Protein AF-0000000070130296 (afdb_homodimer)

pLDDT: mean 96.41, std 6.2, range [50.12, 99.0]

Sequence (396 aa):
MSTSGPITSFPAQGLRNPSRFVTGHNAAGESVFVRSDHGEHHAVMLDGAGAQNILYSCASNPVQVNEDADLAYAAAHPPPLHVPRGAVVRMIDFAPGSESNMHRAVCLGIGTVCEGEVELSLGGSGESRVMRPGDVSINRGAMHRWRNVSPDKPARMLYVLLDVEPIVVNGKTLEFEMGRLMQEYSEYKEGEGDNKKVMSTSGPITSFPAQGLRNPSRFVTGHNAAGESVFVRSDHGEHHAVMLDGAGAQNILYSCASNPVQVNEDADLAYAAAHPPPLHVPRGAVVRMIDFAPGSESNMHRAVCLGIGTVCEGEVELSLGGSGESRVMRPGDVSINRGAMHRWRNVSPDKPARMLYVLLDVEPIVVNGKTLEFEMGRLMQEYSEYKEGEGDNKKV

Radius of gyration: 19.83 Å; Cα contacts (8 Å, |Δi|>4): 1180; chains: 2; bounding box: 41×56×54 Å

Organism: Pyricularia oryzae (strain 70-15 / ATCC MYA-4617 / FGSC 8958) (NCBI:txid242507)

Foldseek 3Di:
DDLAADADWPPRPPDDQDWAWDWDADPVRDIDGPDIGRADDWDAPSHHQKIKGWRFKAQAVVGDCPVHPRVVVCVVDQAFPAHARMKTKMKMKGHAFGKFPFWWFQWWKKKAWPFAKKKKAFPPVRDIDIHDGPDIDTDRRTGIMMTGPGNHHMTMMIIMIGGDDFDADPRDTDATGRPPRNVVGDDDDQCDGNNNDD/DDLAADADWPPRPPDDQDWAWDWDADPVRDIDGPDTGRADDWDAPSHHQKIKGWRFKAQAVVGDCPVHVRVVVCVVDQAFPAHARMKTKMKMKGHAFGKFPFWWFQWWKKKAWPFAKKKKAFPPVRDIDIHDGPDIDTDRRTGIMITGPGNHHMTMMIIMIGGDDFDADPRDTDATGRPPRNVVGDDDDQCDGNNNDD

InterPro domains:
  IPR011051 RmlC-like cupin domain superfamily [SSF51182] (58-168)
  IPR013096 Cupin 2, conserved barrel [PF07883] (92-160)
  IPR014710 RmlC-like jelly roll fold [G3DSA:2.60.120.10] (48-181)
  IPR047142 Oryzines biosynthesis cluster protein J/Cupin-domain-containing oxidoreductase virC-like [PTHR36156] (13-178)

Structure (mmCIF, N/CA/C/O backbone):
data_AF-0000000070130296-model_v1
#
loop_
_entity.id
_entity.type
_entity.pdbx_description
1 polymer 'Cupin domain-containing protein'
#
loop_
_atom_site.group_PDB
_atom_site.id
_atom_site.type_symbol
_atom_site.label_atom_id
_atom_site.label_alt_id
_atom_site.label_comp_id
_atom_site.label_asym_id
_atom_site.label_entity_id
_atom_site.label_seq_id
_atom_site.pdbx_PDB_ins_code
_atom_site.Cartn_x
_atom_site.Cartn_y
_atom_site.Cartn_z
_atom_site.occupancy
_atom_site.B_iso_or_equiv
_atom_site.auth_seq_id
_atom_site.auth_comp_id
_atom_site.auth_asym_id
_atom_site.auth_atom_id
_atom_site.pdbx_PDB_model_num
ATOM 1 N N . MET A 1 1 ? 2.162 -17.406 -23.25 1 50.66 1 MET A N 1
ATOM 2 C CA . MET A 1 1 ? 2.574 -16.281 -22.422 1 50.66 1 MET A CA 1
ATOM 3 C C . MET A 1 1 ? 4.039 -16.406 -22.016 1 50.66 1 MET A C 1
ATOM 5 O O . MET A 1 1 ? 4.543 -17.516 -21.844 1 50.66 1 MET A O 1
ATOM 9 N N . SER A 1 2 ? 4.797 -15.445 -22.422 1 57.12 2 SER A N 1
ATOM 10 C CA . SER A 1 2 ? 6.25 -15.57 -22.391 1 57.12 2 SER A CA 1
ATOM 11 C C . SER A 1 2 ? 6.77 -15.633 -20.953 1 57.12 2 SER A C 1
ATOM 13 O O . SER A 1 2 ? 6.301 -14.883 -20.094 1 57.12 2 SER A O 1
ATOM 15 N N . THR A 1 3 ? 7.441 -16.703 -20.734 1 67.88 3 THR A N 1
ATOM 16 C CA . THR A 1 3 ? 8.141 -16.875 -19.469 1 67.88 3 THR A CA 1
ATOM 17 C C . THR A 1 3 ? 9.453 -16.094 -19.453 1 67.88 3 THR A C 1
ATOM 19 O O . THR A 1 3 ? 10.258 -16.234 -18.531 1 67.88 3 THR A O 1
ATOM 22 N N . SER A 1 4 ? 9.641 -15.492 -20.5 1 82.56 4 SER A N 1
ATOM 23 C CA . SER A 1 4 ? 10.75 -14.555 -20.641 1 82.56 4 SER A CA 1
ATOM 24 C C . SER A 1 4 ? 10.305 -13.281 -21.359 1 82.56 4 SER A C 1
ATOM 26 O O . SER A 1 4 ? 9.172 -13.195 -21.844 1 82.56 4 SER A O 1
ATOM 28 N N . GLY A 1 5 ? 11.102 -12.234 -21.219 1 91.19 5 GLY A N 1
ATOM 29 C CA . GLY A 1 5 ? 10.711 -10.977 -21.844 1 91.19 5 GLY A CA 1
ATOM 30 C C . GLY A 1 5 ? 11.875 -10.031 -22.062 1 91.19 5 GLY A C 1
ATOM 31 O O . GLY A 1 5 ? 13.023 -10.391 -21.812 1 91.19 5 GLY A O 1
ATOM 32 N N . PRO A 1 6 ? 11.57 -8.906 -22.516 1 95.75 6 PRO A N 1
ATOM 33 C CA . PRO A 1 6 ? 12.602 -7.977 -23 1 95.75 6 PRO A CA 1
ATOM 34 C C . PRO A 1 6 ? 13.203 -7.129 -21.875 1 95.75 6 PRO A C 1
ATOM 36 O O . PRO A 1 6 ? 14.133 -6.359 -22.109 1 95.75 6 PRO A O 1
ATOM 39 N N . ILE A 1 7 ? 12.758 -7.242 -20.672 1 97.88 7 ILE A N 1
ATOM 40 C CA . ILE A 1 7 ? 13.211 -6.34 -19.625 1 97.88 7 ILE A CA 1
ATOM 41 C C . ILE A 1 7 ? 14.633 -6.699 -19.203 1 97.88 7 ILE A C 1
ATOM 43 O O . ILE A 1 7 ? 14.93 -7.855 -18.906 1 97.88 7 ILE A O 1
ATOM 47 N N . THR A 1 8 ? 15.508 -5.707 -19.156 1 98 8 THR A N 1
ATOM 48 C CA . THR A 1 8 ? 16.906 -5.973 -18.828 1 98 8 THR A CA 1
ATOM 49 C C . THR A 1 8 ? 17.312 -5.223 -17.562 1 98 8 THR A C 1
ATOM 51 O O . THR A 1 8 ? 18.422 -5.41 -17.062 1 98 8 THR A O 1
ATOM 54 N N . SER A 1 9 ? 16.438 -4.371 -17.125 1 97.94 9 SER A N 1
ATOM 55 C CA . SER A 1 9 ? 16.672 -3.625 -15.891 1 97.94 9 SER A CA 1
ATOM 56 C C . SER A 1 9 ? 15.367 -3.059 -15.336 1 97.94 9 SER A C 1
ATOM 58 O O . SER A 1 9 ? 14.336 -3.098 -16 1 97.94 9 SER A O 1
ATOM 60 N N . PHE A 1 10 ? 15.383 -2.613 -14.133 1 98.38 10 PHE A N 1
ATOM 61 C CA . PHE A 1 10 ? 14.32 -1.769 -13.602 1 98.38 10 PHE A CA 1
ATOM 62 C C . PHE A 1 10 ? 14.664 -0.294 -13.789 1 98.38 10 PHE A C 1
ATOM 64 O O . PHE A 1 10 ? 15.773 0.135 -13.477 1 98.38 10 PHE A O 1
ATOM 71 N N . PRO A 1 11 ? 13.789 0.563 -14.219 1 98.56 11 PRO A N 1
ATOM 72 C CA . PRO A 1 11 ? 12.438 0.206 -14.648 1 98.56 11 PRO A CA 1
ATOM 73 C C . PRO A 1 11 ? 12.406 -0.425 -16.031 1 98.56 11 PRO A C 1
ATOM 75 O O . PRO A 1 11 ? 13.375 -0.31 -16.797 1 98.56 11 PRO A O 1
ATOM 78 N N . ALA A 1 12 ? 11.297 -1.143 -16.266 1 98.56 12 ALA A N 1
ATOM 79 C CA . ALA A 1 12 ? 11.07 -1.621 -17.625 1 98.56 12 ALA A CA 1
ATOM 80 C C . ALA A 1 12 ? 11.039 -0.462 -18.625 1 98.56 12 ALA A C 1
ATOM 82 O O . ALA A 1 12 ? 10.539 0.62 -18.312 1 98.56 12 ALA A O 1
ATOM 83 N N . GLN A 1 13 ? 11.539 -0.752 -19.828 1 97.19 13 GLN A N 1
ATOM 84 C CA . GLN A 1 13 ? 11.5 0.272 -20.859 1 97.19 13 GLN A CA 1
ATOM 85 C C . GLN A 1 13 ? 10.07 0.744 -21.109 1 97.19 13 GLN A C 1
ATOM 87 O O . GLN A 1 13 ? 9.156 -0.072 -21.234 1 97.19 13 GLN A O 1
ATOM 92 N N . GLY A 1 14 ? 9.922 2.061 -21.125 1 97.12 14 GLY A N 1
ATOM 93 C CA . GLY A 1 14 ? 8.602 2.623 -21.359 1 97.12 14 GLY A CA 1
ATOM 94 C C . GLY A 1 14 ? 7.934 3.121 -20.094 1 97.12 14 GLY A C 1
ATOM 95 O O . GLY A 1 14 ? 6.949 3.861 -20.156 1 97.12 14 GLY A O 1
ATOM 96 N N . LEU A 1 15 ? 8.422 2.709 -18.953 1 98.5 15 LEU A N 1
ATOM 97 C CA . LEU A 1 15 ? 7.887 3.18 -17.688 1 98.5 15 LEU A CA 1
ATOM 98 C C . LEU A 1 15 ? 8.82 4.199 -17.047 1 98.5 15 LEU A C 1
ATOM 100 O O . LEU A 1 15 ? 10.039 4.066 -17.125 1 98.5 15 LEU A O 1
ATOM 104 N N . ARG A 1 16 ? 8.211 5.215 -16.469 1 97.88 16 ARG A N 1
ATOM 105 C CA . ARG A 1 16 ? 9 6.207 -15.75 1 97.88 16 ARG A CA 1
ATOM 106 C C . ARG A 1 16 ? 9.727 5.578 -14.57 1 97.88 16 ARG A C 1
ATOM 108 O O . ARG A 1 16 ? 9.219 4.648 -13.938 1 97.88 16 ARG A O 1
ATOM 115 N N . ASN A 1 17 ? 10.93 6.078 -14.305 1 98.69 17 ASN A N 1
ATOM 116 C CA . ASN A 1 17 ? 11.594 5.707 -13.062 1 98.69 17 ASN A CA 1
ATOM 117 C C . ASN A 1 17 ? 10.883 6.285 -11.844 1 98.69 17 ASN A C 1
ATOM 119 O O . ASN A 1 17 ? 10.828 7.504 -11.672 1 98.69 17 ASN A O 1
ATOM 123 N N . PRO A 1 18 ? 10.25 5.438 -11.031 1 98.69 18 PRO A N 1
ATOM 124 C CA . PRO A 1 18 ? 9.477 5.965 -9.906 1 98.69 18 PRO A CA 1
ATOM 125 C C . PRO A 1 18 ? 10.359 6.551 -8.812 1 98.69 18 PRO A C 1
ATOM 127 O O . PRO A 1 18 ? 11.5 6.113 -8.633 1 98.69 18 PRO A O 1
ATOM 130 N N . SER A 1 19 ? 9.859 7.504 -8.086 1 98.88 19 SER A N 1
ATOM 131 C CA . SER A 1 19 ? 10.562 8.078 -6.949 1 98.88 19 SER A CA 1
ATOM 132 C C . SER A 1 19 ? 10.094 7.465 -5.637 1 98.88 19 SER A C 1
ATOM 134 O O . SER A 1 19 ? 8.914 7.137 -5.484 1 98.88 19 SER A O 1
ATOM 136 N N . ARG A 1 20 ? 11.008 7.32 -4.73 1 98.94 20 ARG A N 1
ATOM 137 C CA . ARG A 1 20 ? 10.734 7.012 -3.332 1 98.94 20 ARG A CA 1
ATOM 138 C C . ARG A 1 20 ? 11.086 8.188 -2.43 1 98.94 20 ARG A C 1
ATOM 140 O O . ARG A 1 20 ? 12.195 8.734 -2.516 1 98.94 20 ARG A O 1
ATOM 147 N N . PHE A 1 21 ? 10.148 8.617 -1.661 1 98.94 21 PHE A N 1
ATOM 148 C CA . PHE A 1 21 ? 10.367 9.672 -0.677 1 98.94 21 PHE A CA 1
ATOM 149 C C . PHE A 1 21 ? 10.148 9.148 0.736 1 98.94 21 PHE A C 1
ATOM 151 O O . PHE A 1 21 ? 9.039 8.727 1.081 1 98.94 21 PHE A O 1
ATOM 158 N N . VAL A 1 22 ? 11.203 9.156 1.542 1 98.94 22 VAL A N 1
ATOM 159 C CA . VAL A 1 22 ? 11.133 8.703 2.928 1 98.94 22 VAL A CA 1
ATOM 160 C C . VAL A 1 22 ? 11.289 9.898 3.869 1 98.94 22 VAL A C 1
ATOM 162 O O . VAL A 1 22 ? 12.234 10.672 3.75 1 98.94 22 VAL A O 1
ATOM 165 N N . THR A 1 23 ? 10.359 10.039 4.773 1 98.94 23 THR A N 1
ATOM 166 C CA . THR A 1 23 ? 10.422 11.172 5.695 1 98.94 23 THR A CA 1
ATOM 167 C C . THR A 1 23 ? 11.031 10.742 7.031 1 98.94 23 THR A C 1
ATOM 169 O O . THR A 1 23 ? 11.125 9.547 7.324 1 98.94 23 THR A O 1
ATOM 172 N N . GLY A 1 24 ? 11.422 11.617 7.734 1 98.62 24 GLY A N 1
ATOM 173 C CA . GLY A 1 24 ? 11.961 11.523 9.086 1 98.62 24 GLY A CA 1
ATOM 174 C C . GLY A 1 24 ? 12.156 12.875 9.742 1 98.62 24 GLY A C 1
ATOM 175 O O . GLY A 1 24 ? 11.375 13.797 9.523 1 98.62 24 GLY A O 1
ATOM 176 N N . HIS A 1 25 ? 13.094 12.922 10.68 1 98.44 25 HIS A N 1
ATOM 177 C CA . HIS A 1 25 ? 13.367 14.148 11.414 1 98.44 25 HIS A CA 1
ATOM 178 C C . HIS A 1 25 ? 14.859 14.445 11.469 1 98.44 25 HIS A C 1
ATOM 180 O O . HIS A 1 25 ? 15.672 13.523 11.625 1 98.44 25 HIS A O 1
ATOM 186 N N . ASN A 1 26 ? 15.219 15.703 11.336 1 96.94 26 ASN A N 1
ATOM 187 C CA . ASN A 1 26 ? 16.625 16.078 11.477 1 96.94 26 ASN A CA 1
ATOM 188 C C . ASN A 1 26 ? 16.969 16.375 12.93 1 96.94 26 ASN A C 1
ATOM 190 O O . ASN A 1 26 ? 16.156 16.203 13.828 1 96.94 26 ASN A O 1
ATOM 194 N N . ALA A 1 27 ? 18.219 16.812 13.141 1 94.69 27 ALA A N 1
ATOM 195 C CA . ALA A 1 27 ? 18.734 17 14.492 1 94.69 27 ALA A CA 1
ATOM 196 C C . ALA A 1 27 ? 17.969 18.094 15.219 1 94.69 27 ALA A C 1
ATOM 198 O O . ALA A 1 27 ? 17.891 18.109 16.453 1 94.69 27 ALA A O 1
ATOM 199 N N . ALA A 1 28 ? 17.359 19.031 14.5 1 95.31 28 ALA A N 1
ATOM 200 C CA . ALA A 1 28 ? 16.609 20.141 15.086 1 95.31 28 ALA A CA 1
ATOM 201 C C . ALA A 1 28 ? 15.164 19.719 15.359 1 95.31 28 ALA A C 1
ATOM 203 O O . ALA A 1 28 ? 14.375 20.5 15.898 1 95.31 28 ALA A O 1
ATOM 204 N N . GLY A 1 29 ? 14.781 18.484 14.914 1 96 29 GLY A N 1
ATOM 205 C CA . GLY A 1 29 ? 13.438 17.984 15.148 1 96 29 GLY A CA 1
ATOM 206 C C . GLY A 1 29 ? 12.461 18.344 14.039 1 96 29 GLY A C 1
ATOM 207 O O . GLY A 1 29 ? 11.258 18.125 14.172 1 96 29 GLY A O 1
ATOM 208 N N . GLU A 1 30 ? 12.992 18.922 13.008 1 97.62 30 GLU A N 1
ATOM 209 C CA . GLU A 1 30 ? 12.164 19.25 11.852 1 97.62 30 GLU A CA 1
ATOM 210 C C . GLU A 1 30 ? 11.906 18.031 10.977 1 97.62 30 GLU A C 1
ATOM 212 O O . GLU A 1 30 ? 12.781 17.172 10.828 1 97.62 30 GLU A O 1
ATOM 217 N N . SER A 1 31 ? 10.688 18 10.391 1 98.69 31 SER A N 1
ATOM 218 C CA . SER A 1 31 ? 10.43 16.969 9.398 1 98.69 31 SER A CA 1
ATOM 219 C C . SER A 1 31 ? 11.227 17.219 8.125 1 98.69 31 SER A C 1
ATOM 221 O O . SER A 1 31 ? 11.234 18.328 7.598 1 98.69 31 SER A O 1
ATOM 223 N N . VAL A 1 32 ? 11.883 16.188 7.629 1 98.81 32 VAL A N 1
ATOM 224 C CA . VAL A 1 32 ? 12.688 16.281 6.418 1 98.81 32 VAL A CA 1
ATOM 225 C C . VAL A 1 32 ? 12.516 15.008 5.586 1 98.81 32 VAL A C 1
ATOM 227 O O . VAL A 1 32 ? 12.016 13.992 6.082 1 98.81 32 VAL A O 1
ATOM 230 N N . PHE A 1 33 ? 12.867 15.133 4.309 1 98.88 33 PHE A N 1
ATOM 231 C CA . PHE A 1 33 ? 13.062 13.922 3.523 1 98.88 33 PHE A CA 1
ATOM 232 C C . PHE A 1 33 ? 14.43 13.305 3.805 1 98.88 33 PHE A C 1
ATOM 234 O O . PHE A 1 33 ? 15.453 13.867 3.412 1 98.88 33 PHE A O 1
ATOM 241 N N . VAL A 1 34 ? 14.422 12.156 4.465 1 98.62 34 VAL A N 1
ATOM 242 C CA . VAL A 1 34 ? 15.695 11.523 4.777 1 98.62 34 VAL A CA 1
ATOM 243 C C . VAL A 1 34 ? 16.188 10.734 3.566 1 98.62 34 VAL A C 1
ATOM 245 O O . VAL A 1 34 ? 17.375 10.422 3.463 1 98.62 34 VAL A O 1
ATOM 248 N N . ARG A 1 35 ? 15.297 10.359 2.66 1 98.25 35 ARG A N 1
ATOM 249 C CA . ARG A 1 35 ? 15.641 9.781 1.364 1 98.25 35 ARG A CA 1
ATOM 250 C C . ARG A 1 35 ? 14.742 10.336 0.265 1 98.25 35 ARG A C 1
ATOM 252 O O . ARG A 1 35 ? 13.539 10.516 0.473 1 98.25 35 ARG A O 1
ATOM 259 N N . SER A 1 36 ? 15.297 10.688 -0.855 1 98.62 36 SER A N 1
ATOM 260 C CA . SER A 1 36 ? 14.656 10.953 -2.139 1 98.62 36 SER A CA 1
ATOM 261 C C . SER A 1 36 ? 15.375 10.242 -3.277 1 98.62 36 SER A C 1
ATOM 263 O O . SER A 1 36 ? 16.344 10.766 -3.832 1 98.62 36 SER A O 1
ATOM 265 N N . ASP A 1 37 ? 14.945 9.062 -3.539 1 98.69 37 ASP A N 1
ATOM 266 C CA . ASP A 1 37 ? 15.68 8.219 -4.477 1 98.69 37 ASP A CA 1
ATOM 267 C C . ASP A 1 37 ? 14.734 7.309 -5.258 1 98.69 37 ASP A C 1
ATOM 269 O O . ASP A 1 37 ? 13.562 7.645 -5.449 1 98.69 37 ASP A O 1
ATOM 273 N N . HIS A 1 38 ? 15.227 6.195 -5.793 1 98.75 38 HIS A N 1
ATOM 274 C CA . HIS A 1 38 ? 14.422 5.375 -6.691 1 98.75 38 HIS A CA 1
ATOM 275 C C . HIS A 1 38 ? 14.273 3.955 -6.16 1 98.75 38 HIS A C 1
ATOM 277 O O . HIS A 1 38 ? 14.07 3.014 -6.93 1 98.75 38 HIS A O 1
ATOM 283 N N . GLY A 1 39 ? 14.359 3.768 -4.863 1 98.19 39 GLY A N 1
ATOM 284 C CA . GLY A 1 39 ? 14.227 2.447 -4.266 1 98.19 39 GLY A CA 1
ATOM 285 C C . GLY A 1 39 ? 15.523 1.66 -4.273 1 98.19 39 GLY A C 1
ATOM 286 O O . GLY A 1 39 ? 16.594 2.221 -4.516 1 98.19 39 GLY A O 1
ATOM 287 N N . GLU A 1 40 ? 15.398 0.363 -3.869 1 96.88 40 GLU A N 1
ATOM 288 C CA . GLU A 1 40 ? 16.594 -0.465 -3.701 1 96.88 40 GLU A CA 1
ATOM 289 C C . GLU A 1 40 ? 16.344 -1.896 -4.168 1 96.88 40 GLU A C 1
ATOM 291 O O . GLU A 1 40 ? 15.211 -2.25 -4.52 1 96.88 40 GLU A O 1
ATOM 296 N N . HIS A 1 41 ? 17.469 -2.695 -4.328 1 97 41 HIS A N 1
ATOM 297 C CA . HIS A 1 41 ? 17.453 -4.121 -4.625 1 97 41 HIS A CA 1
ATOM 298 C C . HIS A 1 41 ? 16.719 -4.398 -5.941 1 97 41 HIS A C 1
ATOM 300 O O . HIS A 1 41 ? 15.859 -5.27 -6.008 1 97 41 HIS A O 1
ATOM 306 N N . HIS A 1 42 ? 17.062 -3.564 -6.922 1 97.94 42 HIS A N 1
ATOM 307 C CA . HIS A 1 42 ? 16.516 -3.812 -8.25 1 97.94 42 HIS A CA 1
ATOM 308 C C . HIS A 1 42 ? 16.969 -5.164 -8.797 1 97.94 42 HIS A C 1
ATOM 310 O O . HIS A 1 42 ? 18.125 -5.559 -8.594 1 97.94 42 HIS A O 1
ATOM 316 N N . ALA A 1 43 ? 16.031 -5.828 -9.461 1 97.81 43 ALA A N 1
ATOM 317 C CA . ALA A 1 43 ? 16.406 -7.102 -10.078 1 97.81 43 ALA A CA 1
ATOM 318 C C . ALA A 1 43 ? 15.477 -7.438 -11.242 1 97.81 43 ALA A C 1
ATOM 320 O O . ALA A 1 43 ? 14.273 -7.191 -11.18 1 97.81 43 ALA A O 1
ATOM 321 N N . VAL A 1 44 ? 16.078 -8.023 -12.281 1 97.88 44 VAL A N 1
ATOM 322 C CA . VAL A 1 44 ? 15.289 -8.609 -13.367 1 97.88 44 VAL A CA 1
ATOM 323 C C . VAL A 1 44 ? 14.688 -9.938 -12.922 1 97.88 44 VAL A C 1
ATOM 325 O O . VAL A 1 44 ? 15.359 -10.742 -12.273 1 97.88 44 VAL A O 1
ATOM 328 N N . MET A 1 45 ? 13.453 -10.117 -13.289 1 96.81 45 MET A N 1
ATOM 329 C CA . MET A 1 45 ? 12.758 -11.328 -12.875 1 96.81 45 MET A CA 1
ATOM 330 C C . MET A 1 45 ? 12.367 -12.18 -14.078 1 96.81 45 MET A C 1
ATOM 332 O O . MET A 1 45 ? 12.031 -11.641 -15.141 1 96.81 45 MET A O 1
ATOM 336 N N . LEU A 1 46 ? 12.344 -13.547 -13.867 1 95.5 46 LEU A N 1
ATOM 337 C CA . LEU A 1 46 ? 11.828 -14.508 -14.836 1 95.5 46 LEU A CA 1
ATOM 338 C C . LEU A 1 46 ? 12.375 -14.227 -16.234 1 95.5 46 LEU A C 1
ATOM 340 O O . LEU A 1 46 ? 11.617 -14.086 -17.188 1 95.5 46 LEU A O 1
ATOM 344 N N . ASP A 1 47 ? 13.625 -14.055 -16.297 1 95.38 47 ASP A N 1
ATOM 345 C CA . ASP A 1 47 ? 14.367 -13.891 -17.547 1 95.38 47 ASP A CA 1
ATOM 346 C C . ASP A 1 47 ? 13.789 -12.75 -18.391 1 95.38 47 ASP A C 1
ATOM 348 O O . ASP A 1 47 ? 13.5 -12.93 -19.578 1 95.38 47 ASP A O 1
ATOM 352 N N . GLY A 1 48 ? 13.469 -11.641 -17.719 1 97.38 48 GLY A N 1
ATOM 353 C CA . GLY A 1 48 ? 13.078 -10.43 -18.422 1 97.38 48 GLY A CA 1
ATOM 354 C C . GLY A 1 48 ? 11.578 -10.273 -18.562 1 97.38 48 GLY A C 1
ATOM 355 O O . GLY A 1 48 ? 11.109 -9.336 -19.203 1 97.38 48 GLY A O 1
ATOM 356 N N . ALA A 1 49 ? 10.797 -11.195 -17.984 1 97.5 49 ALA A N 1
ATOM 357 C CA . ALA A 1 49 ? 9.344 -11.055 -18 1 97.5 49 ALA A CA 1
ATOM 358 C C . ALA A 1 49 ? 8.891 -9.977 -17.031 1 97.5 49 ALA A C 1
ATOM 360 O O . ALA A 1 49 ? 7.785 -9.438 -17.156 1 97.5 49 ALA A O 1
ATOM 361 N N . GLY A 1 50 ? 9.734 -9.68 -16.078 1 97.81 50 GLY A N 1
ATOM 362 C CA . GLY A 1 50 ? 9.453 -8.641 -15.102 1 97.81 50 GLY A CA 1
ATOM 363 C C . GLY A 1 50 ? 10.703 -8.047 -14.477 1 97.81 50 GLY A C 1
ATOM 364 O O . GLY A 1 50 ? 11.82 -8.469 -14.797 1 97.81 50 GLY A O 1
ATOM 365 N N . ALA A 1 51 ? 10.57 -7.055 -13.758 1 98.56 51 ALA A N 1
ATOM 366 C CA . ALA A 1 51 ? 11.617 -6.453 -12.938 1 98.56 51 ALA A CA 1
ATOM 367 C C . ALA A 1 51 ? 11.039 -5.922 -11.625 1 98.56 51 ALA A C 1
ATOM 369 O O . ALA A 1 51 ? 9.922 -5.402 -11.594 1 98.56 51 ALA A O 1
ATOM 370 N N . GLN A 1 52 ? 11.883 -6.051 -10.57 1 98.62 52 GLN A N 1
ATOM 371 C CA . GLN A 1 52 ? 11.359 -5.633 -9.273 1 98.62 52 GLN A CA 1
ATOM 372 C C . GLN A 1 52 ? 12.18 -4.488 -8.688 1 98.62 52 GLN A C 1
ATOM 374 O O . GLN A 1 52 ? 13.336 -4.293 -9.055 1 98.62 52 GLN A O 1
ATOM 379 N N . ASN A 1 53 ? 11.57 -3.725 -7.855 1 98.75 53 ASN A N 1
ATOM 380 C CA . ASN A 1 53 ? 12.07 -2.645 -7.016 1 98.75 53 ASN A CA 1
ATOM 381 C C . ASN A 1 53 ? 11.523 -2.734 -5.594 1 98.75 53 ASN A C 1
ATOM 383 O O . ASN A 1 53 ? 10.305 -2.82 -5.402 1 98.75 53 ASN A O 1
ATOM 387 N N . ILE A 1 54 ? 12.43 -2.791 -4.582 1 98.75 54 ILE A N 1
ATOM 388 C CA . ILE A 1 54 ? 11.984 -2.785 -3.195 1 98.75 54 ILE A CA 1
ATOM 389 C C . ILE A 1 54 ? 12 -1.357 -2.652 1 98.75 54 ILE A C 1
ATOM 391 O O . ILE A 1 54 ? 13.055 -0.731 -2.566 1 98.75 54 ILE A O 1
ATOM 395 N N . LEU A 1 55 ? 10.844 -0.9 -2.23 1 98.88 55 LEU A N 1
ATOM 396 C CA . LEU A 1 55 ? 10.711 0.495 -1.826 1 98.88 55 LEU A CA 1
ATOM 397 C C . LEU A 1 55 ? 10.812 0.634 -0.311 1 98.88 55 LEU A C 1
ATOM 399 O O . LEU A 1 55 ? 11.195 1.691 0.195 1 98.88 55 LEU A O 1
ATOM 403 N N . TYR A 1 56 ? 10.5 -0.39 0.377 1 98.94 56 TYR A N 1
ATOM 404 C CA . TYR A 1 56 ? 10.562 -0.352 1.834 1 98.94 56 TYR A CA 1
ATOM 405 C C . TYR A 1 56 ? 10.344 -1.737 2.428 1 98.94 56 TYR A C 1
ATOM 407 O O . TYR A 1 56 ? 9.633 -2.562 1.843 1 98.94 56 TYR A O 1
ATOM 415 N N . SER A 1 57 ? 10.898 -2.039 3.516 1 98.88 57 SER A N 1
ATOM 416 C CA . SER A 1 57 ? 10.547 -3.18 4.355 1 98.88 57 SER A CA 1
ATOM 417 C C . SER A 1 57 ? 10.812 -2.883 5.828 1 98.88 57 SER A C 1
ATOM 419 O O . SER A 1 57 ? 11.617 -2.01 6.156 1 98.88 57 SER A O 1
ATOM 421 N N . CYS A 1 58 ? 10.125 -3.543 6.676 1 98.81 58 CYS A N 1
ATOM 422 C CA . CYS A 1 58 ? 10.32 -3.406 8.117 1 98.81 58 CYS A CA 1
ATOM 423 C C . CYS A 1 58 ? 10.172 -4.75 8.82 1 98.81 58 CYS A C 1
ATOM 425 O O . CYS A 1 58 ? 9.5 -5.652 8.305 1 98.81 58 CYS A O 1
ATOM 427 N N . ALA A 1 59 ? 10.688 -4.812 10.031 1 98.38 59 ALA A N 1
ATOM 428 C CA . ALA A 1 59 ? 10.828 -6.094 10.719 1 98.38 59 ALA A CA 1
ATOM 429 C C . ALA A 1 59 ? 9.586 -6.406 11.547 1 98.38 59 ALA A C 1
ATOM 431 O O . ALA A 1 59 ? 9.398 -7.539 11.992 1 98.38 59 ALA A O 1
ATOM 432 N N . SER A 1 60 ? 8.82 -5.367 11.758 1 98.44 60 SER A N 1
ATOM 433 C CA . SER A 1 60 ? 7.688 -5.559 12.664 1 98.44 60 SER A CA 1
ATOM 434 C C . SER A 1 60 ? 6.602 -4.516 12.422 1 98.44 60 SER A C 1
ATOM 436 O O . SER A 1 60 ? 6.832 -3.52 11.734 1 98.44 60 SER A O 1
ATOM 438 N N . ASN A 1 61 ? 5.492 -4.77 12.898 1 98.69 61 ASN A N 1
ATOM 439 C CA . ASN A 1 61 ? 4.352 -3.881 13.094 1 98.69 61 ASN A CA 1
ATOM 440 C C . ASN A 1 61 ? 3.807 -3.977 14.516 1 98.69 61 ASN A C 1
ATOM 442 O O . ASN A 1 61 ? 3.17 -4.969 14.875 1 98.69 61 ASN A O 1
ATOM 446 N N . PRO A 1 62 ? 4.055 -3.01 15.406 1 98.62 62 PRO A N 1
ATOM 447 C CA . PRO A 1 62 ? 4.453 -1.634 15.109 1 98.62 62 PRO A CA 1
ATOM 448 C C . PRO A 1 62 ? 5.895 -1.532 14.617 1 98.62 62 PRO A C 1
ATOM 450 O O . PRO A 1 62 ? 6.762 -2.283 15.07 1 98.62 62 PRO A O 1
ATOM 453 N N . VAL A 1 63 ? 6.109 -0.56 13.711 1 98.94 63 VAL A N 1
ATOM 454 C CA . VAL A 1 63 ? 7.41 -0.305 13.109 1 98.94 63 VAL A CA 1
ATOM 455 C C . VAL A 1 63 ? 8.289 0.482 14.078 1 98.94 63 VAL A C 1
ATOM 457 O O . VAL A 1 63 ? 7.816 1.418 14.734 1 98.94 63 VAL A O 1
ATOM 460 N N . GLN A 1 64 ? 9.523 0.111 14.18 1 98.75 64 GLN A N 1
ATOM 461 C CA . GLN A 1 64 ? 10.508 0.88 14.93 1 98.75 64 GLN A CA 1
ATOM 462 C C . GLN A 1 64 ? 11.258 1.845 14.023 1 98.75 64 GLN A C 1
ATOM 464 O O . GLN A 1 64 ? 12.148 1.434 13.273 1 98.75 64 GLN A O 1
ATOM 469 N N . VAL A 1 65 ? 11.008 3.176 14.211 1 98.69 65 VAL A N 1
ATOM 470 C CA . VAL A 1 65 ? 11.602 4.117 13.266 1 98.69 65 VAL A CA 1
ATOM 471 C C . VAL A 1 65 ? 12.68 4.934 13.969 1 98.69 65 VAL A C 1
ATOM 473 O O . VAL A 1 65 ? 13.422 5.676 13.32 1 98.69 65 VAL A O 1
ATOM 476 N N . ASN A 1 66 ? 12.742 4.863 15.328 1 98.31 66 ASN A N 1
ATOM 477 C CA . ASN A 1 66 ? 13.75 5.625 16.047 1 98.31 66 ASN A CA 1
ATOM 478 C C . ASN A 1 66 ? 15.164 5.242 15.609 1 98.31 66 ASN A C 1
ATOM 480 O O . ASN A 1 66 ? 15.453 4.062 15.398 1 98.31 66 ASN A O 1
ATOM 484 N N . GLU A 1 67 ? 16.016 6.309 15.484 1 96.94 67 GLU A N 1
ATOM 485 C CA . GLU A 1 67 ? 17.406 6.148 15.039 1 96.94 67 GLU A CA 1
ATOM 486 C C . GLU A 1 67 ? 17.469 5.473 13.68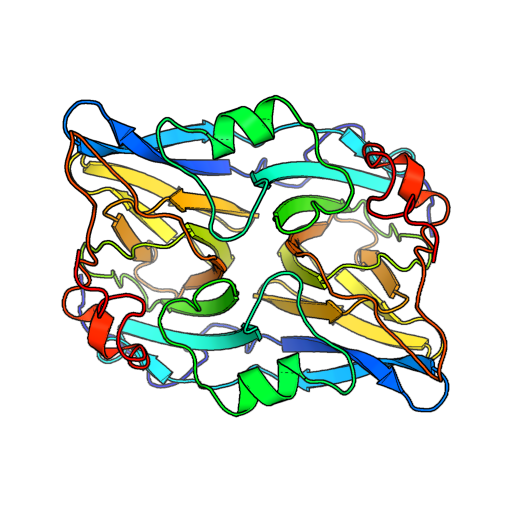 1 96.94 67 GLU A C 1
ATOM 488 O O . GLU A 1 67 ? 18.453 4.797 13.359 1 96.94 67 GLU A O 1
ATOM 493 N N . ASP A 1 68 ? 16.406 5.504 12.883 1 98.12 68 ASP A N 1
ATOM 494 C CA . ASP A 1 68 ? 16.297 4.949 11.539 1 98.12 68 ASP A CA 1
ATOM 495 C C . ASP A 1 68 ? 16.5 3.438 11.547 1 98.12 68 ASP A C 1
ATOM 497 O O . ASP A 1 68 ? 17.109 2.883 10.633 1 98.12 68 ASP A O 1
ATOM 501 N N . ALA A 1 69 ? 15.977 2.801 12.633 1 98.56 69 ALA A N 1
ATOM 502 C CA . ALA A 1 69 ? 16.141 1.356 12.773 1 98.56 69 ALA A CA 1
ATOM 503 C C . ALA A 1 69 ? 15.484 0.609 11.617 1 98.56 69 ALA A C 1
ATOM 505 O O . ALA A 1 69 ? 16.016 -0.394 11.141 1 98.56 69 ALA A O 1
ATOM 506 N N . ASP A 1 70 ? 14.344 1.057 11.188 1 98.81 70 ASP A N 1
ATOM 507 C CA . ASP A 1 70 ? 13.648 0.427 10.062 1 98.81 70 ASP A CA 1
ATOM 508 C C . ASP A 1 70 ? 14.469 0.537 8.781 1 98.81 70 ASP A C 1
ATOM 510 O O . ASP A 1 70 ? 14.594 -0.434 8.031 1 98.81 70 ASP A O 1
ATOM 514 N N . LEU A 1 71 ? 15.047 1.693 8.547 1 98.56 71 LEU A N 1
ATOM 515 C CA . LEU A 1 71 ? 15.812 1.906 7.332 1 98.56 71 LEU A CA 1
ATOM 516 C C . LEU A 1 71 ? 17.094 1.078 7.344 1 98.56 71 LEU A C 1
ATOM 518 O O . LEU A 1 71 ? 17.5 0.539 6.312 1 98.56 71 LEU A O 1
ATOM 522 N N . ALA A 1 72 ? 17.734 1.056 8.539 1 98.25 72 ALA A N 1
ATOM 523 C CA . ALA A 1 72 ? 18.906 0.204 8.68 1 98.25 72 ALA A CA 1
ATOM 524 C C . ALA A 1 72 ? 18.562 -1.258 8.414 1 98.25 72 ALA A C 1
ATOM 526 O O . ALA A 1 72 ? 19.312 -1.966 7.73 1 98.25 72 ALA A O 1
ATOM 527 N N . TYR A 1 73 ? 17.5 -1.735 8.961 1 98.31 73 TYR A N 1
ATOM 528 C CA . TYR A 1 73 ? 17.031 -3.096 8.719 1 98.31 73 TYR A CA 1
ATOM 529 C C . TYR A 1 73 ? 16.828 -3.35 7.234 1 98.31 73 TYR A C 1
ATOM 531 O O . TYR A 1 73 ? 17.328 -4.34 6.695 1 98.31 73 TYR A O 1
ATOM 539 N N . ALA A 1 74 ? 16.062 -2.463 6.543 1 97.94 74 ALA A N 1
ATOM 540 C CA . ALA A 1 74 ? 15.734 -2.635 5.129 1 97.94 74 ALA A CA 1
ATOM 541 C C . ALA A 1 74 ? 17 -2.686 4.273 1 97.94 74 ALA A C 1
ATOM 543 O O . ALA A 1 74 ? 17.078 -3.467 3.322 1 97.94 74 ALA A O 1
ATOM 544 N N . ALA A 1 75 ? 17.938 -1.798 4.59 1 96.12 75 ALA A N 1
ATOM 545 C CA . ALA A 1 75 ? 19.188 -1.738 3.824 1 96.12 75 ALA A CA 1
ATOM 546 C C . ALA A 1 75 ? 19.984 -3.025 3.982 1 96.12 75 ALA A C 1
ATOM 548 O O . ALA A 1 75 ? 20.594 -3.51 3.023 1 96.12 75 ALA A O 1
ATOM 549 N N . ALA A 1 76 ? 19.922 -3.631 5.105 1 96 76 ALA A N 1
ATOM 550 C CA . ALA A 1 76 ? 20.781 -4.762 5.441 1 96 76 ALA A CA 1
ATOM 551 C C . ALA A 1 76 ? 20.141 -6.082 5.027 1 96 76 ALA A C 1
ATOM 553 O O . ALA A 1 76 ? 20.828 -7.105 4.918 1 96 76 ALA A O 1
ATOM 554 N N . HIS A 1 77 ? 18.812 -6.02 4.75 1 94.75 77 HIS A N 1
ATOM 555 C CA . HIS A 1 77 ? 18.094 -7.27 4.531 1 94.75 77 HIS A CA 1
ATOM 556 C C . HIS A 1 77 ? 17.234 -7.195 3.277 1 94.75 77 HIS A C 1
ATOM 558 O O . HIS A 1 77 ? 16.031 -6.961 3.365 1 94.75 77 HIS A O 1
ATOM 564 N N . PRO A 1 78 ? 17.859 -7.473 2.094 1 95.31 78 PRO A N 1
ATOM 565 C CA . PRO A 1 78 ? 16.922 -7.672 0.981 1 95.31 78 PRO A CA 1
ATOM 566 C C . PRO A 1 78 ? 15.812 -8.656 1.319 1 95.31 78 PRO A C 1
ATOM 568 O O . PRO A 1 78 ? 16.078 -9.789 1.726 1 95.31 78 PRO A O 1
ATOM 571 N N . PRO A 1 79 ? 14.594 -8.258 1.214 1 97.12 79 PRO A N 1
ATOM 572 C CA . PRO A 1 79 ? 13.531 -9.055 1.831 1 97.12 79 PRO A CA 1
ATOM 573 C C . PRO A 1 79 ? 13.18 -10.297 1.02 1 97.12 79 PRO A C 1
ATOM 575 O O . PRO A 1 79 ? 13.234 -10.273 -0.213 1 97.12 79 PRO A O 1
ATOM 578 N N . PRO A 1 80 ? 12.82 -11.406 1.75 1 97.5 80 PRO A N 1
ATOM 579 C CA . PRO A 1 80 ? 12.039 -12.438 1.069 1 97.5 80 PRO A CA 1
ATOM 580 C C . PRO A 1 80 ? 10.703 -11.914 0.545 1 97.5 80 PRO A C 1
ATOM 582 O O . PRO A 1 80 ? 10.508 -10.703 0.439 1 97.5 80 PRO A O 1
ATOM 585 N N . LEU A 1 81 ? 9.898 -12.828 0.096 1 97.5 81 LEU A N 1
ATOM 586 C CA . LEU A 1 81 ? 8.625 -12.391 -0.46 1 97.5 81 LEU A CA 1
ATOM 587 C C . LEU A 1 81 ? 7.867 -11.523 0.538 1 97.5 81 LEU A C 1
ATOM 589 O O . LEU A 1 81 ? 7.348 -10.469 0.177 1 97.5 81 LEU A O 1
ATOM 593 N N . HIS A 1 82 ? 7.746 -11.953 1.742 1 97.88 82 HIS A N 1
ATOM 594 C CA . HIS A 1 82 ? 7.227 -11.148 2.84 1 97.88 82 HIS A CA 1
ATOM 595 C C . HIS A 1 82 ? 8.086 -11.289 4.09 1 97.88 82 HIS A C 1
ATOM 597 O O . HIS A 1 82 ? 8.93 -12.188 4.164 1 97.88 82 HIS A O 1
ATOM 603 N N . VAL A 1 83 ? 7.93 -10.367 5.031 1 98.44 83 VAL A N 1
ATOM 604 C CA . VAL A 1 83 ? 8.656 -10.383 6.293 1 98.44 83 VAL A CA 1
ATOM 605 C C . VAL A 1 83 ? 7.715 -10.781 7.426 1 98.44 83 VAL A C 1
ATOM 607 O O . VAL A 1 83 ? 6.707 -10.117 7.672 1 98.44 83 VAL A O 1
ATOM 610 N N . PRO A 1 84 ? 8.023 -11.898 8.148 1 97.56 84 PRO A N 1
ATOM 611 C CA . PRO A 1 84 ? 7.18 -12.25 9.297 1 97.56 84 PRO A CA 1
ATOM 612 C C . PRO A 1 84 ? 6.996 -11.094 10.273 1 97.56 84 PRO A C 1
ATOM 614 O O . PRO A 1 84 ? 7.977 -10.477 10.695 1 97.56 84 PRO A O 1
ATOM 617 N N . ARG A 1 85 ? 5.738 -10.766 10.555 1 97.75 85 ARG A N 1
ATOM 618 C CA . ARG A 1 85 ? 5.309 -9.742 11.5 1 97.75 85 ARG A CA 1
ATOM 619 C C . ARG A 1 85 ? 5.602 -8.344 10.961 1 97.75 85 ARG A C 1
ATOM 621 O O . ARG A 1 85 ? 5.281 -7.344 11.609 1 97.75 85 ARG A O 1
ATOM 628 N N . GLY A 1 86 ? 6.277 -8.258 9.883 1 98.69 86 GLY A N 1
ATOM 629 C CA . GLY A 1 86 ? 6.633 -6.98 9.281 1 98.69 86 GLY A CA 1
ATOM 630 C C . GLY A 1 86 ? 5.875 -6.695 7.996 1 98.69 86 GLY A C 1
ATOM 631 O O . GLY A 1 86 ? 4.695 -7.039 7.879 1 98.69 86 GLY A O 1
ATOM 632 N N . ALA A 1 87 ? 6.484 -5.934 7.125 1 98.94 87 ALA A N 1
ATOM 633 C CA . ALA A 1 87 ? 5.895 -5.582 5.836 1 98.94 87 ALA A CA 1
ATOM 634 C C . ALA A 1 87 ? 6.973 -5.426 4.766 1 98.94 87 ALA A C 1
ATOM 636 O O . ALA A 1 87 ? 8.133 -5.168 5.078 1 98.94 87 ALA A O 1
ATOM 637 N N . VAL A 1 88 ? 6.609 -5.656 3.553 1 98.94 88 VAL A N 1
ATOM 638 C CA . VAL A 1 88 ? 7.43 -5.379 2.379 1 98.94 88 VAL A CA 1
ATOM 639 C C . VAL A 1 88 ? 6.641 -4.531 1.385 1 98.94 88 VAL A C 1
ATOM 641 O O . VAL A 1 88 ? 5.465 -4.801 1.125 1 98.94 88 VAL A O 1
ATOM 644 N N . VAL A 1 89 ? 7.207 -3.42 0.899 1 98.94 89 VAL A N 1
ATOM 645 C CA . VAL A 1 89 ? 6.676 -2.627 -0.204 1 98.94 89 VAL A CA 1
ATOM 646 C C . VAL A 1 89 ? 7.461 -2.924 -1.479 1 98.94 89 VAL A C 1
ATOM 648 O O . VAL A 1 89 ? 8.625 -2.535 -1.604 1 98.94 89 VAL A O 1
ATOM 651 N N . ARG A 1 90 ? 6.809 -3.639 -2.414 1 98.88 90 ARG A N 1
ATOM 652 C CA . ARG A 1 90 ? 7.461 -4.164 -3.609 1 98.88 90 ARG A CA 1
ATOM 653 C C . ARG A 1 90 ? 6.758 -3.686 -4.875 1 98.88 90 ARG A C 1
ATOM 655 O O . ARG A 1 90 ? 5.531 -3.756 -4.973 1 98.88 90 ARG A O 1
ATOM 662 N N . MET A 1 91 ? 7.535 -3.17 -5.766 1 98.94 91 MET A N 1
ATOM 663 C CA . MET A 1 91 ? 7.02 -2.775 -7.074 1 98.94 91 MET A CA 1
ATOM 664 C C . MET A 1 91 ? 7.508 -3.729 -8.164 1 98.94 91 MET A C 1
ATOM 666 O O . MET A 1 91 ? 8.68 -4.113 -8.172 1 98.94 91 MET A O 1
ATOM 670 N N . ILE A 1 92 ? 6.641 -4.164 -9.039 1 98.88 92 ILE A N 1
ATOM 671 C CA . ILE A 1 92 ? 7.012 -5.055 -10.133 1 98.88 92 ILE A CA 1
ATOM 672 C C . ILE A 1 92 ? 6.539 -4.469 -11.461 1 98.88 92 ILE A C 1
ATOM 674 O O . ILE A 1 92 ? 5.363 -4.129 -11.617 1 98.88 92 ILE A O 1
ATOM 678 N N . ASP A 1 93 ? 7.453 -4.309 -12.352 1 98.81 93 ASP A N 1
ATOM 679 C CA . ASP A 1 93 ? 7.141 -4.02 -13.75 1 98.81 93 ASP A CA 1
ATOM 680 C C . ASP A 1 93 ? 6.945 -5.309 -14.547 1 98.81 93 ASP A C 1
ATOM 682 O O . ASP A 1 93 ? 7.754 -6.234 -14.445 1 98.81 93 ASP A O 1
ATOM 686 N N . PHE A 1 94 ? 5.934 -5.379 -15.328 1 98.5 94 PHE A N 1
ATOM 687 C CA . PHE A 1 94 ? 5.625 -6.52 -16.188 1 98.5 94 PHE A CA 1
ATOM 688 C C . PHE A 1 94 ? 5.883 -6.18 -17.656 1 98.5 94 PHE A C 1
ATOM 690 O O . PHE A 1 94 ? 5.426 -5.148 -18.141 1 98.5 94 PHE A O 1
ATOM 697 N N . ALA A 1 95 ? 6.566 -7.062 -18.359 1 98.25 95 ALA A N 1
ATOM 698 C CA . ALA A 1 95 ? 6.723 -6.902 -19.797 1 98.25 95 ALA A CA 1
ATOM 699 C C . ALA A 1 95 ? 5.383 -7.031 -20.516 1 98.25 95 ALA A C 1
ATOM 701 O O . ALA A 1 95 ? 4.43 -7.59 -19.969 1 98.25 95 ALA A O 1
ATOM 702 N N . PRO A 1 96 ? 5.309 -6.504 -21.734 1 97.56 96 PRO A N 1
ATOM 703 C CA . PRO A 1 96 ? 4.082 -6.676 -22.516 1 97.56 96 PRO A CA 1
ATOM 704 C C . PRO A 1 96 ? 3.664 -8.141 -22.641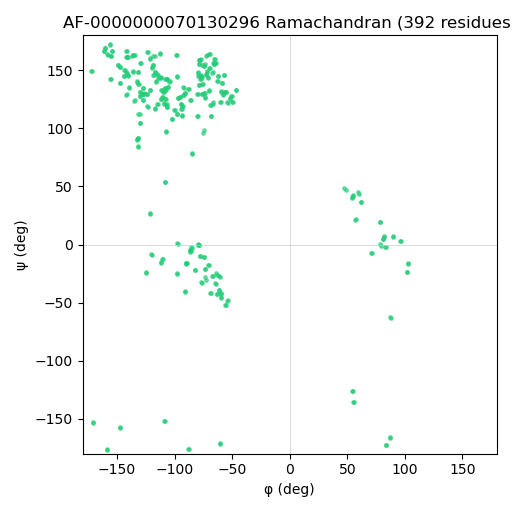 1 97.56 96 PRO A C 1
ATOM 706 O O . PRO A 1 96 ? 4.473 -8.984 -23.031 1 97.56 96 PRO A O 1
ATOM 709 N N . GLY A 1 97 ? 2.484 -8.383 -22.188 1 96.56 97 GLY A N 1
ATOM 710 C CA . GLY A 1 97 ? 1.888 -9.695 -22.391 1 96.56 97 GLY A CA 1
ATOM 711 C C . GLY A 1 97 ? 2.404 -10.734 -21.406 1 96.56 97 GLY A C 1
ATOM 712 O O . GLY A 1 97 ? 1.965 -11.891 -21.438 1 96.56 97 GLY A O 1
ATOM 713 N N . SER A 1 98 ? 3.303 -10.391 -20.531 1 96.69 98 SER A N 1
ATOM 714 C CA . SER A 1 98 ? 3.922 -11.359 -19.641 1 96.69 98 SER A CA 1
ATOM 715 C C . SER A 1 98 ? 2.963 -11.789 -18.547 1 96.69 98 SER A C 1
ATOM 717 O O . SER A 1 98 ? 2.01 -11.078 -18.234 1 96.69 98 SER A O 1
ATOM 719 N N . GLU A 1 99 ? 3.191 -12.984 -18.016 1 95.56 99 GLU A N 1
ATOM 720 C CA . GLU A 1 99 ? 2.373 -13.531 -16.938 1 95.56 99 GLU A CA 1
ATOM 721 C C . GLU A 1 99 ? 3.225 -14.312 -15.945 1 95.56 99 GLU A C 1
ATOM 723 O O . GLU A 1 99 ? 4.238 -14.906 -16.328 1 95.56 99 GLU A O 1
ATOM 728 N N . SER A 1 100 ? 2.848 -14.312 -14.734 1 95.31 100 SER A N 1
ATOM 729 C CA . SER A 1 100 ? 3.449 -15.211 -13.75 1 95.31 100 SER A CA 1
ATOM 730 C C . SER A 1 100 ? 2.875 -16.625 -13.867 1 95.31 100 SER A C 1
ATOM 732 O O . SER A 1 100 ? 1.804 -16.812 -14.445 1 95.31 100 SER A O 1
ATOM 734 N N . ASN A 1 101 ? 3.613 -17.641 -13.359 1 95.62 101 ASN A N 1
ATOM 735 C CA . ASN A 1 101 ? 2.949 -18.922 -13.148 1 95.62 101 ASN A CA 1
ATOM 736 C C . ASN A 1 101 ? 1.874 -18.812 -12.07 1 95.62 101 ASN A C 1
ATOM 738 O O . ASN A 1 101 ? 1.873 -17.875 -11.273 1 95.62 101 ASN A O 1
ATOM 742 N N . MET A 1 102 ? 0.894 -19.734 -12.172 1 97.25 102 MET A N 1
ATOM 743 C CA . MET A 1 102 ? -0.041 -19.875 -11.062 1 97.25 102 MET A CA 1
ATOM 744 C C . MET A 1 102 ? 0.697 -20.203 -9.766 1 97.25 102 MET A C 1
ATOM 746 O O . MET A 1 102 ? 1.511 -21.125 -9.727 1 97.25 102 MET A O 1
ATOM 750 N N . HIS A 1 103 ? 0.407 -19.406 -8.641 1 98.12 103 HIS A N 1
ATOM 751 C CA . HIS A 1 103 ? 1.207 -19.578 -7.43 1 98.12 103 HIS A CA 1
ATOM 752 C C . HIS A 1 103 ? 0.427 -19.141 -6.191 1 98.12 103 HIS A C 1
ATOM 754 O O . HIS A 1 103 ? -0.613 -18.484 -6.305 1 98.12 103 HIS A O 1
ATOM 760 N N . ARG A 1 104 ? 0.879 -19.578 -5.043 1 98.38 104 ARG A N 1
ATOM 761 C CA . ARG A 1 104 ? 0.351 -19.172 -3.74 1 98.38 104 ARG A CA 1
ATOM 762 C C . ARG A 1 104 ? 1.475 -18.75 -2.799 1 98.38 104 ARG A C 1
ATOM 764 O O . ARG A 1 104 ? 2.369 -19.547 -2.496 1 98.38 104 ARG A O 1
ATOM 771 N N . ALA A 1 105 ? 1.501 -17.469 -2.49 1 97.88 105 ALA A N 1
ATOM 772 C CA . ALA A 1 105 ? 2.283 -16.953 -1.363 1 97.88 105 ALA A CA 1
ATOM 773 C C . ALA A 1 105 ? 1.44 -16.906 -0.092 1 97.88 105 ALA A C 1
ATOM 775 O O . ALA A 1 105 ? 0.323 -16.375 -0.103 1 97.88 105 ALA A O 1
ATOM 776 N N . VAL A 1 106 ? 1.949 -17.484 0.989 1 97.69 106 VAL A N 1
ATOM 777 C CA . VAL A 1 106 ? 1.194 -17.469 2.238 1 97.69 106 VAL A CA 1
ATOM 778 C C . VAL A 1 106 ? 1.463 -16.156 2.984 1 97.69 106 VAL A C 1
ATOM 780 O O . VAL A 1 106 ? 2.234 -16.141 3.947 1 97.69 106 VAL A O 1
ATOM 783 N N . CYS A 1 107 ? 0.9 -15.156 2.621 1 98.56 107 CYS A N 1
ATOM 784 C CA . CYS A 1 107 ? 0.926 -13.805 3.166 1 98.56 107 CYS A CA 1
ATOM 785 C C . CYS A 1 107 ? -0.281 -13 2.693 1 98.56 107 CYS A C 1
ATOM 787 O O . CYS A 1 107 ? -1.103 -13.5 1.925 1 98.56 107 CYS A O 1
ATOM 789 N N . LEU A 1 108 ? -0.531 -11.875 3.242 1 98.88 108 LEU A N 1
ATOM 790 C CA . LEU A 1 108 ? -1.534 -10.945 2.74 1 98.88 108 LEU A CA 1
ATOM 791 C C . LEU A 1 108 ? -0.907 -9.938 1.782 1 98.88 108 LEU A C 1
ATOM 793 O O . LEU A 1 108 ? 0.02 -9.211 2.152 1 98.88 108 LEU A O 1
ATOM 797 N N . GLY A 1 109 ? -1.377 -9.93 0.528 1 98.94 109 GLY A N 1
ATOM 798 C CA . GLY A 1 109 ? -0.873 -8.984 -0.459 1 98.94 109 GLY A CA 1
ATOM 799 C C . GLY A 1 109 ? -1.878 -7.91 -0.827 1 98.94 109 GLY A C 1
ATOM 800 O O . GLY A 1 109 ? -2.98 -8.219 -1.283 1 98.94 109 GLY A O 1
ATOM 801 N N . ILE A 1 110 ? -1.528 -6.68 -0.623 1 99 110 ILE A N 1
ATOM 802 C CA . ILE A 1 110 ? -2.287 -5.527 -1.097 1 99 110 ILE A CA 1
ATOM 803 C C . ILE A 1 110 ? -1.676 -5.008 -2.395 1 99 110 ILE A C 1
ATOM 805 O O . ILE A 1 110 ? -0.556 -4.488 -2.396 1 99 110 ILE A O 1
ATOM 809 N N . GLY A 1 111 ? -2.408 -5.16 -3.484 1 98.94 111 GLY A N 1
ATOM 810 C CA . GLY A 1 111 ? -1.874 -4.773 -4.781 1 98.94 111 GLY A CA 1
ATOM 811 C C . GLY A 1 111 ? -2.646 -3.643 -5.43 1 98.94 111 GLY A C 1
ATOM 812 O O . GLY A 1 111 ? -3.875 -3.592 -5.348 1 98.94 111 GLY A O 1
ATOM 813 N N . THR A 1 112 ? -1.976 -2.742 -6.051 1 98.94 112 THR A N 1
ATOM 814 C CA . THR A 1 112 ? -2.609 -1.711 -6.863 1 98.94 112 THR A CA 1
ATOM 815 C C . THR A 1 112 ? -1.856 -1.518 -8.18 1 98.94 112 THR A C 1
ATOM 817 O O . THR A 1 112 ? -0.64 -1.709 -8.234 1 98.94 112 THR A O 1
ATOM 820 N N . VAL A 1 113 ? -2.6 -1.149 -9.211 1 98.88 113 VAL A N 1
ATOM 821 C CA . VAL A 1 113 ? -2.006 -0.863 -10.516 1 98.88 113 VAL A CA 1
ATOM 822 C C . VAL A 1 113 ? -1.55 0.593 -10.57 1 98.88 113 VAL A C 1
ATOM 824 O O . VAL A 1 113 ? -2.338 1.507 -10.32 1 98.88 113 VAL A O 1
ATOM 827 N N . CYS A 1 114 ? -0.29 0.8 -10.867 1 98.62 114 CYS A N 1
ATOM 828 C CA . CYS A 1 114 ? 0.225 2.156 -11.031 1 98.62 114 CYS A CA 1
ATOM 829 C C . CYS A 1 114 ? 0.122 2.607 -12.484 1 98.62 114 CYS A C 1
ATOM 831 O O . CYS A 1 114 ? -0.178 3.771 -12.758 1 98.62 114 CYS A O 1
ATOM 833 N N . GLU A 1 115 ? 0.419 1.696 -13.367 1 98.44 115 GLU A N 1
ATOM 834 C CA . GLU A 1 115 ? 0.373 1.955 -14.805 1 98.44 115 GLU A CA 1
ATOM 835 C C . GLU A 1 115 ? -0.032 0.703 -15.578 1 98.44 115 GLU A C 1
ATOM 837 O O . GLU A 1 115 ? 0.423 -0.4 -15.266 1 98.44 115 GLU A O 1
ATOM 842 N N . GLY A 1 116 ? -0.894 0.916 -16.609 1 98.44 116 GLY A N 1
ATOM 843 C CA . GLY A 1 116 ? -1.351 -0.193 -17.438 1 98.44 116 GLY A CA 1
ATOM 844 C C . GLY A 1 116 ? -2.576 -0.889 -16.875 1 98.44 116 GLY A C 1
ATOM 845 O O . GLY A 1 116 ? -3.35 -0.287 -16.125 1 98.44 116 GLY A O 1
ATOM 846 N N . GLU A 1 117 ? -2.826 -2.033 -17.422 1 98.81 117 GLU A N 1
ATOM 847 C CA . GLU A 1 117 ? -3.896 -2.93 -17 1 98.81 117 GLU A CA 1
ATOM 848 C C . GLU A 1 117 ? -3.361 -4.332 -16.719 1 98.81 117 GLU A C 1
ATOM 850 O O . GLU A 1 117 ? -2.607 -4.887 -17.516 1 98.81 117 GLU A O 1
ATOM 855 N N . VAL A 1 118 ? -3.713 -4.852 -15.562 1 98.88 118 VAL A N 1
ATOM 856 C CA . VAL A 1 118 ? -3.186 -6.145 -15.141 1 98.88 118 VAL A CA 1
ATOM 857 C C . VAL A 1 118 ? -4.34 -7.07 -14.758 1 98.88 118 VAL A C 1
ATOM 859 O O . VAL A 1 118 ? -5.273 -6.66 -14.07 1 98.88 118 VAL A O 1
ATOM 862 N N . GLU A 1 119 ? -4.254 -8.266 -15.227 1 98.88 119 GLU A N 1
ATOM 863 C CA . GLU A 1 119 ? -5.27 -9.266 -14.914 1 98.88 119 GLU A CA 1
ATOM 864 C C . GLU A 1 119 ? -4.852 -10.125 -13.719 1 98.88 119 GLU A C 1
ATOM 866 O O . GLU A 1 119 ? -3.73 -10.633 -13.68 1 98.88 119 GLU A O 1
ATOM 871 N N . LEU A 1 120 ? -5.715 -10.211 -12.742 1 98.94 120 LEU A N 1
ATOM 872 C CA . LEU A 1 120 ? -5.594 -11.148 -11.633 1 98.94 120 LEU A CA 1
ATOM 873 C C . LEU A 1 120 ? -6.492 -12.359 -11.836 1 98.94 120 LEU A C 1
ATOM 875 O O . LEU A 1 120 ? -7.719 -12.227 -11.891 1 98.94 120 LEU A O 1
ATOM 879 N N . SER A 1 121 ? -5.867 -13.531 -11.969 1 98.81 121 SER A N 1
ATOM 880 C CA . SER A 1 121 ? -6.617 -14.766 -12.148 1 98.81 121 SER A CA 1
ATOM 881 C C . SER A 1 121 ? -6.422 -15.711 -10.969 1 98.81 121 SER A C 1
ATOM 883 O O . SER A 1 121 ? -5.328 -15.797 -10.406 1 98.81 121 SER A O 1
ATOM 885 N N . LEU A 1 122 ? -7.484 -16.438 -10.688 1 98.81 122 LEU A N 1
ATOM 886 C CA . LEU A 1 122 ? -7.453 -17.281 -9.5 1 98.81 122 LEU A CA 1
ATOM 887 C C . LEU A 1 122 ? -7.453 -18.766 -9.891 1 98.81 122 LEU A C 1
ATOM 889 O O . LEU A 1 122 ? -8.109 -19.156 -10.859 1 98.81 122 LEU A O 1
ATOM 893 N N . GLY A 1 123 ? -6.715 -19.5 -9.102 1 97.81 123 GLY A N 1
ATOM 894 C CA . GLY A 1 123 ? -6.629 -20.938 -9.336 1 97.81 123 GLY A CA 1
ATOM 895 C C . GLY A 1 123 ? -7.828 -21.703 -8.805 1 97.81 123 GLY A C 1
ATOM 896 O O . GLY A 1 123 ? -8.359 -21.375 -7.742 1 97.81 123 GLY A O 1
ATOM 897 N N . GLY A 1 124 ? -8.117 -22.766 -9.516 1 95 124 GLY A N 1
ATOM 898 C CA . GLY A 1 124 ? -9.266 -23.578 -9.133 1 95 124 GLY A CA 1
ATOM 899 C C . GLY A 1 124 ? -10.57 -23.094 -9.742 1 95 124 GLY A C 1
ATOM 900 O O . GLY A 1 124 ? -11.133 -23.766 -10.602 1 95 124 GLY A O 1
ATOM 901 N N . SER A 1 125 ? -10.938 -21.906 -9.383 1 95.31 125 SER A N 1
ATOM 902 C CA . SER A 1 125 ? -12.195 -21.359 -9.883 1 95.31 125 SER A CA 1
ATOM 903 C C . SER A 1 125 ? -12.062 -20.891 -11.328 1 95.31 125 SER A C 1
ATOM 905 O O . SER A 1 125 ? -13.047 -20.875 -12.07 1 95.31 125 SER A O 1
ATOM 907 N N . GLY A 1 126 ? -10.922 -20.438 -11.656 1 96.88 126 GLY A N 1
ATOM 908 C CA . GLY A 1 126 ? -10.703 -19.906 -12.992 1 96.88 126 GLY A CA 1
ATOM 909 C C . GLY A 1 126 ? -11.188 -18.469 -13.148 1 96.88 126 GLY A C 1
ATOM 910 O O . GLY A 1 126 ? -11.078 -17.891 -14.227 1 96.88 126 GLY A O 1
ATOM 911 N N . GLU A 1 127 ? -11.656 -17.812 -12.109 1 98.44 127 GLU A N 1
ATOM 912 C CA . GLU A 1 127 ? -12.117 -16.438 -12.164 1 98.44 127 GLU A CA 1
ATOM 913 C C . GLU A 1 127 ? -10.969 -15.477 -12.445 1 98.44 127 GLU A C 1
ATOM 915 O O . GLU A 1 127 ? -9.828 -15.727 -12.031 1 98.44 127 GLU A O 1
ATOM 920 N N . SER A 1 128 ? -11.273 -14.406 -13.125 1 98.81 128 SER A N 1
ATOM 921 C CA . SER A 1 128 ? -10.273 -13.367 -13.359 1 98.81 128 SER A CA 1
ATOM 922 C C . SER A 1 128 ? -10.914 -11.977 -13.336 1 98.81 128 SER A C 1
ATOM 924 O O . SER A 1 128 ? -12.117 -11.836 -13.547 1 98.81 128 SER A O 1
ATOM 926 N N . ARG A 1 129 ? -10.172 -11.023 -12.938 1 98.94 129 ARG A N 1
ATOM 927 C CA . ARG A 1 129 ? -10.523 -9.609 -12.977 1 98.94 129 ARG A CA 1
ATOM 928 C C . ARG A 1 129 ? -9.398 -8.781 -13.578 1 98.94 129 ARG A C 1
ATOM 930 O O . ARG A 1 129 ? -8.219 -9.039 -13.32 1 98.94 129 ARG A O 1
ATOM 937 N N . VAL A 1 130 ? -9.766 -7.828 -14.414 1 98.88 130 VAL A N 1
ATOM 938 C CA . VAL A 1 130 ? -8.789 -6.863 -14.906 1 98.88 130 VAL A CA 1
ATOM 939 C C . VAL A 1 130 ? -8.75 -5.652 -13.977 1 98.88 130 VAL A C 1
ATOM 941 O O . VAL A 1 130 ? -9.789 -5.09 -13.633 1 98.88 130 VAL A O 1
ATOM 944 N N . MET A 1 131 ? -7.566 -5.316 -13.602 1 98.88 131 MET A N 1
ATOM 945 C CA . MET A 1 131 ? -7.336 -4.172 -12.727 1 98.88 131 MET A CA 1
ATOM 946 C C . MET A 1 131 ? -6.727 -3.006 -13.5 1 98.88 131 MET A C 1
ATOM 948 O O . MET A 1 131 ? -5.859 -3.207 -14.352 1 98.88 131 MET A O 1
ATOM 952 N N . ARG A 1 132 ? -7.16 -1.817 -13.125 1 98.62 132 ARG A N 1
ATOM 953 C CA . ARG A 1 132 ? -6.684 -0.555 -13.68 1 98.62 132 ARG A CA 1
ATOM 954 C C . ARG A 1 132 ? -6.164 0.365 -12.578 1 98.62 132 ARG A C 1
ATOM 956 O O . ARG A 1 132 ? -6.402 0.12 -11.398 1 98.62 132 ARG A O 1
ATOM 963 N N . PRO A 1 133 ? -5.414 1.441 -12.992 1 98.12 133 PRO A N 1
ATOM 964 C CA . PRO A 1 133 ? -4.906 2.334 -11.953 1 98.12 133 PRO A CA 1
ATOM 965 C C . PRO A 1 133 ? -5.996 2.793 -10.984 1 98.12 133 PRO A C 1
ATOM 967 O O . PRO A 1 133 ? -7.062 3.238 -11.414 1 98.12 133 PRO A O 1
ATOM 970 N N . GLY A 1 134 ? -5.715 2.611 -9.75 1 96.81 134 GLY A N 1
ATOM 971 C CA . GLY A 1 134 ? -6.699 2.945 -8.734 1 96.81 134 GLY A CA 1
ATOM 972 C C . GLY A 1 134 ? -7.422 1.732 -8.18 1 96.81 134 GLY A C 1
ATOM 973 O O . GLY A 1 134 ? -7.98 1.784 -7.086 1 96.81 134 GLY A O 1
ATOM 974 N N . ASP A 1 135 ? -7.488 0.638 -8.914 1 98.88 135 ASP A N 1
ATOM 975 C CA . ASP A 1 135 ? -8.062 -0.592 -8.383 1 98.88 135 ASP A CA 1
ATOM 976 C C . ASP A 1 135 ? -7.137 -1.23 -7.348 1 98.88 135 ASP A C 1
ATOM 978 O O . ASP A 1 135 ? -5.918 -1.065 -7.418 1 98.88 135 ASP A O 1
ATOM 982 N N . VAL A 1 136 ? -7.738 -1.921 -6.355 1 98.94 136 VAL A N 1
ATOM 983 C CA . VAL A 1 136 ? -6.973 -2.518 -5.266 1 98.94 136 VAL A CA 1
ATOM 984 C C . VAL A 1 136 ? -7.379 -3.979 -5.086 1 98.94 136 VAL A C 1
ATOM 986 O O . VAL A 1 136 ? -8.57 -4.301 -5.082 1 98.94 136 VAL A O 1
ATOM 989 N N . SER A 1 137 ? -6.414 -4.852 -5.012 1 98.94 137 SER A N 1
ATOM 990 C CA . SER A 1 137 ? -6.648 -6.242 -4.641 1 98.94 137 SER A CA 1
ATOM 991 C C . SER A 1 137 ? -6.164 -6.527 -3.223 1 98.94 137 SER A C 1
ATOM 993 O O . SER A 1 137 ? -5.137 -6 -2.797 1 98.94 137 SER A O 1
ATOM 995 N N . ILE A 1 138 ? -6.934 -7.211 -2.48 1 99 138 ILE A N 1
ATOM 996 C CA . ILE A 1 138 ? -6.559 -7.816 -1.208 1 99 138 ILE A CA 1
ATOM 997 C C . ILE A 1 138 ? -6.453 -9.336 -1.369 1 99 138 ILE A C 1
ATOM 999 O O . ILE A 1 138 ? -7.465 -10.039 -1.333 1 99 138 ILE A O 1
ATOM 1003 N N . ASN A 1 139 ? -5.23 -9.82 -1.568 1 98.94 139 ASN A N 1
ATOM 1004 C CA . ASN A 1 139 ? -5.004 -11.242 -1.793 1 98.94 139 ASN A CA 1
ATOM 1005 C C . ASN A 1 139 ? -4.668 -11.969 -0.493 1 98.94 139 ASN A C 1
ATOM 1007 O O . ASN A 1 139 ? -3.641 -11.695 0.131 1 98.94 139 ASN A O 1
ATOM 1011 N N . ARG A 1 140 ? -5.492 -12.883 -0.09 1 98.81 140 ARG A N 1
ATOM 1012 C CA . ARG A 1 140 ? -5.449 -13.523 1.221 1 98.81 140 ARG A CA 1
ATOM 1013 C C . ARG A 1 140 ? -4.977 -14.969 1.108 1 98.81 140 ARG A C 1
ATOM 1015 O O . ARG A 1 140 ? -5.629 -15.883 1.612 1 98.81 140 ARG A O 1
ATOM 1022 N N . GLY A 1 141 ? -3.816 -15.109 0.474 1 98.56 141 GLY A N 1
ATOM 1023 C CA . GLY A 1 141 ? -3.211 -16.422 0.325 1 98.56 141 GLY A CA 1
ATOM 1024 C C . GLY A 1 141 ? -3.836 -17.25 -0.786 1 98.56 141 GLY A C 1
ATOM 1025 O O . GLY A 1 141 ? -3.725 -18.469 -0.795 1 98.56 141 GLY A O 1
ATOM 1026 N N . ALA A 1 142 ? -4.508 -16.688 -1.688 1 98.81 142 ALA A N 1
ATOM 1027 C CA . ALA A 1 142 ? -5.18 -17.391 -2.773 1 98.81 142 ALA A CA 1
ATOM 1028 C C . ALA A 1 142 ? -4.184 -17.812 -3.85 1 98.81 142 ALA A C 1
ATOM 1030 O O . ALA A 1 142 ? -3.225 -17.094 -4.137 1 98.81 142 ALA A O 1
ATOM 1031 N N . MET A 1 143 ? -4.418 -19.016 -4.414 1 98.69 143 MET A N 1
ATOM 1032 C CA . MET A 1 143 ? -3.742 -19.391 -5.652 1 98.69 143 MET A CA 1
ATOM 1033 C C . MET A 1 143 ? -4.086 -18.422 -6.773 1 98.69 143 MET A C 1
ATOM 1035 O O . MET A 1 143 ? -5.262 -18.219 -7.09 1 98.69 143 MET A O 1
ATOM 1039 N N . HIS A 1 144 ? -3.037 -17.781 -7.383 1 98.81 144 HIS A N 1
ATOM 1040 C CA . HIS A 1 144 ? -3.346 -16.703 -8.312 1 98.81 144 HIS A CA 1
ATOM 1041 C C . HIS A 1 144 ? -2.229 -16.516 -9.336 1 98.81 144 HIS A C 1
ATOM 1043 O O . HIS A 1 144 ? -1.16 -17.109 -9.211 1 98.81 144 HIS A O 1
ATOM 1049 N N . ARG A 1 145 ? -2.527 -15.773 -10.352 1 97.81 145 ARG A N 1
ATOM 1050 C CA . ARG A 1 145 ? -1.592 -15.344 -11.391 1 97.81 145 ARG A CA 1
ATOM 1051 C C . ARG A 1 145 ? -1.853 -13.898 -11.805 1 97.81 145 ARG A C 1
ATOM 1053 O O . ARG A 1 145 ? -3.002 -13.461 -11.852 1 97.81 145 ARG A O 1
ATOM 1060 N N . TRP A 1 146 ? -0.743 -13.227 -12.125 1 98.38 146 TRP A N 1
ATOM 1061 C CA . TRP A 1 146 ? -0.804 -11.883 -12.695 1 98.38 146 TRP A CA 1
ATOM 1062 C C . TRP A 1 146 ? -0.437 -11.906 -14.172 1 98.38 146 TRP A C 1
ATOM 1064 O O . TRP A 1 146 ? 0.493 -12.602 -14.578 1 98.38 146 TRP A O 1
ATOM 1074 N N . ARG A 1 147 ? -1.102 -11.102 -14.953 1 97.94 147 ARG A N 1
ATOM 1075 C CA . ARG A 1 147 ? -0.768 -10.977 -16.375 1 97.94 147 ARG A CA 1
ATOM 1076 C C . ARG A 1 147 ? -0.913 -9.531 -16.844 1 97.94 147 ARG A C 1
ATOM 1078 O O . ARG A 1 147 ? -1.944 -8.898 -16.609 1 97.94 147 ARG A O 1
ATOM 1085 N N . ASN A 1 148 ? 0.124 -9 -17.484 1 98.5 148 ASN A N 1
ATOM 1086 C CA . ASN A 1 148 ? -0.022 -7.75 -18.219 1 98.5 148 ASN A CA 1
ATOM 1087 C C . ASN A 1 148 ? -0.914 -7.918 -19.453 1 98.5 148 ASN A C 1
ATOM 1089 O O . ASN A 1 148 ? -0.563 -8.641 -20.375 1 98.5 148 ASN A O 1
ATOM 1093 N N . VAL A 1 149 ? -1.96 -7.203 -19.5 1 97.88 149 VAL A N 1
ATOM 1094 C CA . VAL A 1 149 ? -2.986 -7.371 -20.516 1 97.88 149 VAL A CA 1
ATOM 1095 C C . VAL A 1 149 ? -2.475 -6.84 -21.859 1 97.88 149 VAL A C 1
ATOM 1097 O O . VAL A 1 149 ? -2.824 -7.367 -22.906 1 97.88 149 VAL A O 1
ATOM 1100 N N . SER A 1 150 ? -1.617 -5.852 -21.844 1 98.06 150 SER A N 1
ATOM 1101 C CA . SER A 1 150 ? -1.167 -5.199 -23.062 1 98.06 150 SER A CA 1
ATOM 1102 C C . SER A 1 150 ? -0.097 -6.027 -23.766 1 98.06 150 SER A C 1
ATOM 1104 O O . SER A 1 150 ? 0.896 -6.422 -23.156 1 98.06 150 SER A O 1
ATOM 1106 N N . PRO A 1 151 ? -0.226 -6.301 -25.047 1 95.75 151 PRO A N 1
ATOM 1107 C CA . PRO A 1 151 ? 0.817 -7 -25.812 1 95.75 151 PRO A CA 1
ATOM 1108 C C . PRO A 1 151 ? 1.983 -6.09 -26.188 1 95.75 151 PRO A C 1
ATOM 1110 O O . PRO A 1 151 ? 3.025 -6.57 -26.641 1 95.75 151 PRO A O 1
ATOM 1113 N N . ASP A 1 152 ? 1.848 -4.746 -25.969 1 96.69 152 ASP A N 1
ATOM 1114 C CA . ASP A 1 152 ? 2.824 -3.83 -26.547 1 96.69 152 ASP A CA 1
ATOM 1115 C C . ASP A 1 152 ? 3.449 -2.943 -25.484 1 96.69 152 ASP A C 1
ATOM 1117 O O . ASP A 1 152 ? 4.543 -2.406 -25.672 1 96.69 152 ASP A O 1
ATOM 1121 N N . LYS A 1 153 ? 2.752 -2.738 -24.391 1 98.12 153 LYS A N 1
ATOM 1122 C CA . LYS A 1 153 ? 3.225 -1.809 -23.359 1 98.12 153 LYS A CA 1
ATOM 1123 C C . LYS A 1 153 ? 3.467 -2.523 -22.047 1 98.12 153 LYS A C 1
ATOM 1125 O O . LYS A 1 153 ? 2.723 -3.438 -21.672 1 98.12 153 LYS A O 1
ATOM 1130 N N . PRO A 1 154 ? 4.457 -2.09 -21.281 1 98.31 154 PRO A N 1
ATOM 1131 C CA . PRO A 1 154 ? 4.652 -2.633 -19.938 1 98.31 154 PRO A CA 1
ATOM 1132 C C . PRO A 1 154 ? 3.594 -2.15 -18.938 1 98.31 154 PRO A C 1
ATOM 1134 O O . PRO A 1 154 ? 2.848 -1.213 -19.234 1 98.31 154 PRO A O 1
ATOM 1137 N N . ALA A 1 155 ? 3.467 -2.809 -17.859 1 98.69 155 ALA A N 1
ATOM 1138 C CA . ALA A 1 155 ? 2.588 -2.428 -16.75 1 98.69 155 ALA A CA 1
ATOM 1139 C C . ALA A 1 155 ? 3.338 -2.441 -15.43 1 98.69 155 ALA A C 1
ATOM 1141 O O . ALA A 1 155 ? 4.391 -3.068 -15.312 1 98.69 155 ALA A O 1
ATOM 1142 N N . ARG A 1 156 ? 2.861 -1.695 -14.445 1 98.88 156 ARG A N 1
ATOM 1143 C CA . ARG A 1 156 ? 3.506 -1.581 -13.141 1 98.88 156 ARG A CA 1
ATOM 1144 C C . ARG A 1 156 ? 2.504 -1.806 -12.016 1 98.88 156 ARG A C 1
ATOM 1146 O O . ARG A 1 156 ? 1.444 -1.177 -11.984 1 98.88 156 ARG A O 1
ATOM 1153 N N . MET A 1 157 ? 2.85 -2.711 -11.125 1 98.88 157 MET A N 1
ATOM 1154 C CA . MET A 1 157 ? 2.09 -2.959 -9.898 1 98.88 157 MET A CA 1
ATOM 1155 C C . MET A 1 157 ? 2.898 -2.566 -8.664 1 98.88 157 ME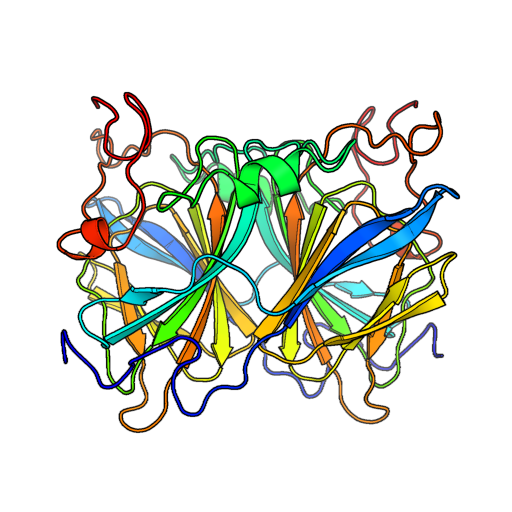T A C 1
ATOM 1157 O O . MET A 1 157 ? 4.125 -2.697 -8.656 1 98.88 157 MET A O 1
ATOM 1161 N N . LEU A 1 158 ? 2.242 -2.039 -7.676 1 98.94 158 LEU A N 1
ATOM 1162 C CA . LEU A 1 158 ? 2.779 -1.879 -6.328 1 98.94 158 LEU A CA 1
ATOM 1163 C C . LEU A 1 158 ? 2.094 -2.83 -5.355 1 98.94 158 LEU A C 1
ATOM 1165 O O . LEU A 1 158 ? 0.866 -2.941 -5.348 1 98.94 158 LEU A O 1
ATOM 1169 N N . TYR A 1 159 ? 2.891 -3.535 -4.562 1 98.94 159 TYR A N 1
ATOM 1170 C CA . TYR A 1 159 ? 2.375 -4.457 -3.553 1 98.94 159 TYR A CA 1
ATOM 1171 C C . TYR A 1 159 ? 2.865 -4.07 -2.162 1 98.94 159 TYR A C 1
ATOM 1173 O O . TYR A 1 159 ? 4.039 -3.73 -1.983 1 98.94 159 TYR A O 1
ATOM 1181 N N . VAL A 1 160 ? 1.992 -4.039 -1.238 1 99 160 VAL A N 1
ATOM 1182 C CA . VAL A 1 160 ? 2.342 -4.078 0.178 1 99 160 VAL A CA 1
ATOM 1183 C C . VAL A 1 160 ? 2.002 -5.449 0.757 1 99 160 VAL A C 1
ATOM 1185 O O . VAL A 1 160 ? 0.839 -5.863 0.75 1 99 160 VAL A O 1
ATOM 1188 N N . LEU A 1 161 ? 3.016 -6.145 1.244 1 98.94 161 LEU A N 1
ATOM 1189 C CA . LEU A 1 161 ? 2.855 -7.512 1.727 1 98.94 161 LEU A CA 1
ATOM 1190 C C . LEU A 1 161 ? 2.951 -7.566 3.248 1 98.94 161 LEU A C 1
ATOM 1192 O O . LEU A 1 161 ? 3.914 -7.062 3.832 1 98.94 161 LEU A O 1
ATOM 1196 N N . LEU A 1 162 ? 1.947 -8.117 3.867 1 98.94 162 LEU A N 1
ATOM 1197 C CA . LEU A 1 162 ? 1.882 -8.312 5.312 1 98.94 162 LEU A CA 1
ATOM 1198 C C . LEU A 1 162 ? 1.927 -9.797 5.664 1 98.94 162 LEU A C 1
ATOM 1200 O O . LEU A 1 162 ? 1.749 -10.648 4.797 1 98.94 162 LEU A O 1
ATOM 1204 N N . ASP A 1 163 ? 2.195 -10.047 6.922 1 98.81 163 ASP A N 1
ATOM 1205 C CA . ASP A 1 163 ? 2.184 -11.414 7.438 1 98.81 163 ASP A CA 1
ATOM 1206 C C . ASP A 1 163 ? 0.757 -11.891 7.703 1 98.81 163 ASP A C 1
ATOM 1208 O O . ASP A 1 163 ? -0.155 -11.078 7.859 1 98.81 163 ASP A O 1
ATOM 1212 N N . VAL A 1 164 ? 0.583 -13.188 7.676 1 98.56 164 VAL A N 1
ATOM 1213 C CA . VAL A 1 164 ? -0.707 -13.805 7.973 1 98.56 164 VAL A CA 1
ATOM 1214 C C . VAL A 1 164 ? -0.518 -14.945 8.969 1 98.56 164 VAL A C 1
ATOM 1216 O O . VAL A 1 164 ? 0.534 -15.594 8.992 1 98.56 164 VAL A O 1
ATOM 1219 N N . GLU A 1 165 ? -1.546 -15.148 9.797 1 98.19 165 GLU A N 1
ATOM 1220 C CA . GLU A 1 165 ? -1.601 -16.406 10.547 1 98.19 165 GLU A CA 1
ATOM 1221 C C . GLU A 1 165 ? -1.763 -17.594 9.602 1 98.19 165 GLU A C 1
ATOM 1223 O O . GLU A 1 165 ? -2.207 -17.438 8.461 1 98.19 165 GLU A O 1
ATOM 1228 N N . PRO A 1 166 ? -1.333 -18.812 10.094 1 97.75 166 PRO A N 1
ATOM 1229 C CA . PRO A 1 166 ? -1.575 -19.969 9.219 1 97.75 166 PRO A CA 1
ATOM 1230 C C . PRO A 1 166 ? -2.994 -20 8.664 1 97.75 166 PRO A C 1
ATOM 1232 O O . PRO A 1 166 ? -3.957 -19.75 9.391 1 97.75 166 PRO A O 1
ATOM 1235 N N . ILE A 1 167 ? -3.105 -20.219 7.41 1 98.12 167 ILE A N 1
ATOM 1236 C CA . ILE A 1 167 ? -4.402 -20.266 6.742 1 98.12 167 ILE A CA 1
ATOM 1237 C C . ILE A 1 167 ? -4.855 -21.719 6.605 1 98.12 167 ILE A C 1
ATOM 1239 O O . ILE A 1 167 ? -4.145 -22.547 6.031 1 98.12 167 ILE A O 1
ATOM 1243 N N . VAL A 1 168 ? -6.066 -21.969 7.098 1 98.12 168 VAL A N 1
ATOM 1244 C CA . VAL A 1 168 ? -6.602 -23.328 7.066 1 98.12 168 VAL A CA 1
ATOM 1245 C C . VAL A 1 168 ? -7.82 -23.375 6.148 1 98.12 168 VAL A C 1
ATOM 1247 O O . VAL A 1 168 ? -8.781 -22.625 6.348 1 98.12 168 VAL A O 1
ATOM 1250 N N . VAL A 1 169 ? -7.754 -24.203 5.137 1 97 169 VAL A N 1
ATOM 1251 C CA . VAL A 1 169 ? -8.852 -24.422 4.195 1 97 169 VAL A CA 1
ATOM 1252 C C . VAL A 1 169 ? -9.211 -25.906 4.16 1 97 169 VAL A C 1
ATOM 1254 O O . VAL A 1 169 ? -8.367 -26.75 3.873 1 97 169 VAL A O 1
ATOM 1257 N N . ASN A 1 170 ? -10.445 -26.25 4.523 1 94.94 170 ASN A N 1
ATOM 1258 C CA . ASN A 1 170 ? -10.93 -27.625 4.562 1 94.94 170 ASN A CA 1
ATOM 1259 C C . ASN A 1 170 ? -10.023 -28.5 5.414 1 94.94 170 ASN A C 1
ATOM 1261 O O . ASN A 1 170 ? -9.633 -29.594 4.988 1 94.94 170 ASN A O 1
ATOM 1265 N N . GLY A 1 171 ? -9.625 -27.922 6.473 1 95.69 171 GLY A N 1
ATOM 1266 C CA . GLY A 1 171 ? -8.867 -28.672 7.461 1 95.69 171 GLY A CA 1
ATOM 1267 C C . GLY A 1 171 ? -7.391 -28.75 7.137 1 95.69 171 GLY A C 1
ATOM 1268 O O . GLY A 1 171 ? -6.617 -29.344 7.898 1 95.69 171 GLY A O 1
ATOM 1269 N N . LYS A 1 172 ? -7.016 -28.234 6.109 1 95.81 172 LYS A N 1
ATOM 1270 C CA . LYS A 1 172 ? -5.613 -28.281 5.707 1 95.81 172 LYS A CA 1
ATOM 1271 C C . LYS A 1 172 ? -4.973 -26.891 5.773 1 95.81 172 LYS A C 1
ATOM 1273 O O . LYS A 1 172 ? -5.539 -25.922 5.27 1 95.81 172 LYS A O 1
ATOM 1278 N N . THR A 1 173 ? -3.807 -26.844 6.367 1 97.38 173 THR A N 1
ATOM 1279 C CA . THR A 1 173 ? -3.053 -25.594 6.391 1 97.38 173 THR A CA 1
ATOM 1280 C C . THR A 1 173 ? -2.395 -25.328 5.039 1 97.38 173 THR A C 1
ATOM 1282 O O . THR A 1 173 ? -1.718 -26.203 4.496 1 97.38 173 THR A O 1
ATOM 1285 N N . LEU A 1 174 ? -2.58 -24.156 4.5 1 97.19 174 LEU A N 1
ATOM 1286 C CA . LEU A 1 174 ? -2.008 -23.812 3.201 1 97.19 174 LEU A CA 1
ATOM 1287 C C . LEU A 1 174 ? -0.493 -23.656 3.301 1 97.19 174 LEU A C 1
ATOM 1289 O O . LEU A 1 174 ? 0.018 -23.141 4.293 1 97.19 174 LEU A O 1
ATOM 1293 N N . GLU A 1 175 ? 0.175 -24.078 2.252 1 96.62 175 GLU A N 1
ATOM 1294 C CA . GLU A 1 175 ? 1.622 -23.922 2.131 1 96.62 175 GLU A CA 1
ATOM 1295 C C . GLU A 1 175 ? 1.987 -23.062 0.929 1 96.62 175 GLU A C 1
ATOM 1297 O O . GLU A 1 175 ? 1.174 -22.875 0.023 1 96.62 175 GLU A O 1
ATOM 1302 N N . PHE A 1 176 ? 3.205 -22.578 0.953 1 97.56 176 PHE A N 1
ATOM 1303 C CA . PHE A 1 176 ? 3.717 -21.875 -0.219 1 97.56 176 PHE A CA 1
ATOM 1304 C C . PHE A 1 176 ? 3.721 -22.797 -1.438 1 97.56 176 PHE A C 1
ATOM 1306 O O . PHE A 1 176 ? 4.105 -23.969 -1.342 1 97.56 176 PHE A O 1
ATOM 1313 N N . GLU A 1 177 ? 3.232 -22.359 -2.508 1 97.19 177 GLU A N 1
ATOM 1314 C CA . GLU A 1 177 ? 3.338 -22.938 -3.838 1 97.19 177 GLU A CA 1
ATOM 1315 C C . GLU A 1 177 ? 3.736 -21.891 -4.875 1 97.19 177 GLU A C 1
ATOM 1317 O O . GLU A 1 177 ? 2.873 -21.281 -5.512 1 97.19 177 GLU A O 1
ATOM 1322 N N . MET A 1 178 ? 5.016 -21.75 -5.094 1 96.56 178 MET A N 1
ATOM 1323 C CA . MET A 1 178 ? 5.496 -20.578 -5.805 1 96.56 178 MET A CA 1
ATOM 1324 C C . MET A 1 178 ? 6.055 -20.953 -7.172 1 96.56 178 MET A C 1
ATOM 1326 O O . MET A 1 178 ? 6.223 -20.094 -8.039 1 96.56 178 MET A O 1
ATOM 1330 N N . GLY A 1 179 ? 6.285 -22.203 -7.344 1 93.06 179 GLY A N 1
ATOM 1331 C CA . GLY A 1 179 ? 6.914 -22.594 -8.594 1 93.06 179 GLY A CA 1
ATOM 1332 C C . GLY A 1 179 ? 8.219 -21.875 -8.867 1 93.06 179 GLY A C 1
ATOM 1333 O O . GLY A 1 179 ? 9.086 -21.797 -7.988 1 93.06 179 GLY A O 1
ATOM 1334 N N . ARG A 1 180 ? 8.445 -21.422 -10.031 1 91.88 180 ARG A N 1
ATOM 1335 C CA . ARG A 1 180 ? 9.688 -20.781 -10.461 1 91.88 180 ARG A CA 1
ATOM 1336 C C . ARG A 1 180 ? 9.852 -19.406 -9.82 1 91.88 180 ARG A C 1
ATOM 1338 O O . ARG A 1 180 ? 10.953 -18.875 -9.766 1 91.88 180 ARG A O 1
ATOM 1345 N N . LEU A 1 181 ? 8.805 -18.859 -9.32 1 94.19 181 LEU A N 1
ATOM 1346 C CA . LEU A 1 181 ? 8.844 -17.516 -8.75 1 94.19 181 LEU A CA 1
ATOM 1347 C C . LEU A 1 181 ? 9.68 -17.484 -7.48 1 94.19 181 LEU A C 1
ATOM 1349 O O . LEU A 1 181 ? 10.211 -16.438 -7.109 1 94.19 181 LEU A O 1
ATOM 1353 N N . MET A 1 182 ? 9.75 -18.641 -6.812 1 93.56 182 MET A N 1
ATOM 1354 C CA . MET A 1 182 ? 10.406 -18.625 -5.508 1 93.56 182 MET A CA 1
ATOM 1355 C C . MET A 1 182 ? 11.867 -18.203 -5.637 1 93.56 182 MET A C 1
ATOM 1357 O O . MET A 1 182 ? 12.422 -17.594 -4.715 1 93.56 182 MET A O 1
ATOM 1361 N N . GLN A 1 183 ? 12.469 -18.438 -6.762 1 92.69 183 GLN A N 1
ATOM 1362 C CA . GLN A 1 183 ? 13.883 -18.156 -6.969 1 92.69 183 GLN A CA 1
ATOM 1363 C C . GLN A 1 183 ? 14.117 -16.656 -7.129 1 92.69 183 GLN A C 1
ATOM 1365 O O . GLN A 1 183 ? 15.266 -16.188 -7.109 1 92.69 183 GLN A O 1
ATOM 1370 N N . GLU A 1 184 ? 13.047 -15.891 -7.285 1 94 184 GLU A N 1
ATOM 1371 C CA . GLU A 1 184 ? 13.164 -14.461 -7.551 1 94 184 GLU A CA 1
ATOM 1372 C C . GLU A 1 184 ? 13.273 -13.664 -6.254 1 94 184 GLU A C 1
ATOM 1374 O O . GLU A 1 184 ? 13.484 -12.445 -6.281 1 94 184 GLU A O 1
ATOM 1379 N N . TYR A 1 185 ? 13.156 -14.312 -5.086 1 94.38 185 TYR A N 1
ATOM 1380 C CA . TYR A 1 185 ? 13.148 -13.656 -3.785 1 94.38 185 TYR A CA 1
ATOM 1381 C C . TYR A 1 185 ? 14.281 -14.172 -2.904 1 94.38 185 TYR A C 1
ATOM 1383 O O . TYR A 1 185 ? 14.797 -15.273 -3.133 1 94.38 185 TYR A O 1
ATOM 1391 N N . SER A 1 186 ? 14.625 -13.32 -1.854 1 92.88 186 SER A N 1
ATOM 1392 C CA . SER A 1 186 ? 15.594 -13.789 -0.87 1 92.88 186 SER A CA 1
ATOM 1393 C C . SER A 1 186 ? 15.047 -14.969 -0.074 1 92.88 186 SER A C 1
ATOM 1395 O O . SER A 1 186 ? 13.836 -15.102 0.103 1 92.88 186 SER A O 1
ATOM 1397 N N . GLU A 1 187 ? 15.977 -15.719 0.432 1 93.75 187 GLU A N 1
ATOM 1398 C CA . GLU A 1 187 ? 15.578 -16.891 1.207 1 93.75 187 GLU A CA 1
ATOM 1399 C C . GLU A 1 187 ? 15.094 -16.5 2.598 1 93.75 187 GLU A C 1
ATOM 1401 O O . GLU A 1 187 ? 15.641 -15.578 3.215 1 93.75 187 GLU A O 1
ATOM 1406 N N . TYR A 1 188 ? 14.148 -17.203 3.039 1 94.75 188 TYR A N 1
ATOM 1407 C CA . TYR A 1 188 ? 13.695 -17.047 4.418 1 94.75 188 TYR A CA 1
ATOM 1408 C C . TYR A 1 188 ? 14.688 -17.672 5.391 1 94.75 188 TYR A C 1
ATOM 1410 O O . TYR A 1 188 ? 15.367 -18.641 5.051 1 94.75 188 TYR A O 1
ATOM 1418 N N . LYS A 1 189 ? 14.664 -17.109 6.625 1 92.56 189 LYS A N 1
ATOM 1419 C CA . LYS A 1 189 ? 15.406 -17.766 7.695 1 92.56 189 LYS A CA 1
ATOM 1420 C C . LYS A 1 189 ? 14.742 -19.078 8.094 1 92.56 189 LYS A C 1
ATOM 1422 O O . LYS A 1 189 ? 13.578 -19.328 7.762 1 92.56 189 LYS A O 1
ATOM 1427 N N . GLU A 1 190 ? 15.492 -19.828 8.758 1 91.94 190 GLU A N 1
ATOM 1428 C CA . GLU A 1 190 ? 14.93 -21.078 9.266 1 91.94 190 GLU A CA 1
ATOM 1429 C C . GLU A 1 190 ? 13.68 -20.828 10.102 1 91.94 190 GLU A C 1
ATOM 1431 O O . GLU A 1 190 ? 13.664 -19.922 10.945 1 91.94 190 GLU A O 1
ATOM 1436 N N . GLY A 1 191 ? 12.562 -21.594 9.812 1 91.31 191 GLY A N 1
ATOM 1437 C CA . GLY A 1 191 ? 11.32 -21.484 10.57 1 91.31 191 GLY A CA 1
ATOM 1438 C C . GLY A 1 191 ? 10.445 -20.328 10.125 1 91.31 191 GLY A C 1
ATOM 1439 O O . GLY A 1 191 ? 9.43 -20.031 10.758 1 91.31 191 GLY A O 1
ATOM 1440 N N . GLU A 1 192 ? 10.883 -19.688 9.031 1 92.56 192 GLU A N 1
ATOM 1441 C CA . GLU A 1 192 ? 10.102 -18.562 8.523 1 92.56 192 GLU A CA 1
ATOM 1442 C C . GLU A 1 192 ? 9.617 -18.812 7.098 1 92.56 192 GLU A C 1
ATOM 1444 O O . GLU A 1 192 ? 10.266 -19.547 6.344 1 92.56 192 GLU A O 1
ATOM 1449 N N . GLY A 1 193 ? 8.484 -18.172 6.785 1 92.56 193 GLY A N 1
ATOM 1450 C CA . GLY A 1 193 ? 7.984 -18.234 5.422 1 92.56 193 GLY A CA 1
ATOM 1451 C C . GLY A 1 193 ? 7.828 -19.656 4.91 1 92.56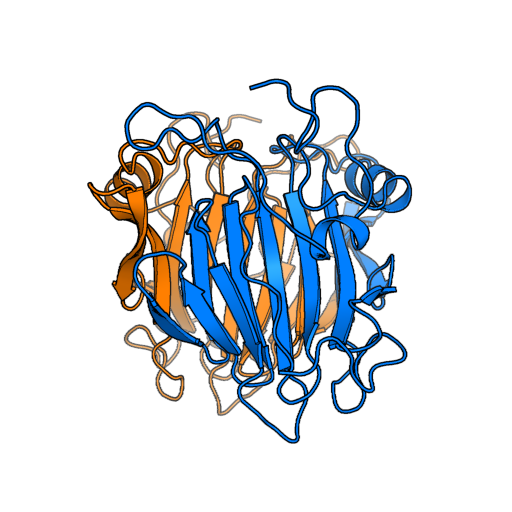 193 GLY A C 1
ATOM 1452 O O . GLY A 1 193 ? 7.195 -20.484 5.559 1 92.56 193 GLY A O 1
ATOM 1453 N N . ASP A 1 194 ? 8.445 -19.969 3.74 1 89.12 194 ASP A N 1
ATOM 1454 C CA . ASP A 1 194 ? 8.297 -21.281 3.109 1 89.12 194 ASP A CA 1
ATOM 1455 C C . ASP A 1 194 ? 9.18 -22.328 3.795 1 89.12 194 ASP A C 1
ATOM 1457 O O . ASP A 1 194 ? 9.109 -23.516 3.471 1 89.12 194 ASP A O 1
ATOM 1461 N N . ASN A 1 195 ? 9.891 -21.922 4.758 1 89.44 195 ASN A N 1
ATOM 1462 C CA . ASN A 1 195 ? 10.727 -22.844 5.527 1 89.44 195 ASN A CA 1
ATOM 1463 C C . ASN A 1 195 ? 10.039 -23.281 6.812 1 89.44 195 ASN A C 1
ATOM 1465 O O . ASN A 1 195 ? 10.609 -24.047 7.598 1 89.44 195 ASN A O 1
ATOM 1469 N N . LYS A 1 196 ? 8.891 -22.797 6.953 1 85 196 LYS A N 1
ATOM 1470 C CA . LYS A 1 196 ? 8.133 -23.25 8.117 1 85 196 LYS A CA 1
ATOM 1471 C C . LYS A 1 196 ? 7.629 -24.672 7.934 1 85 196 LYS A C 1
ATOM 1473 O O . LYS A 1 196 ? 7.102 -25.016 6.875 1 85 196 LYS A O 1
ATOM 1478 N N . LYS A 1 197 ? 7.961 -25.547 8.945 1 69.69 197 LYS A N 1
ATOM 1479 C CA . LYS A 1 197 ? 7.445 -26.906 8.953 1 69.69 197 LYS A CA 1
ATOM 1480 C C . LYS A 1 197 ? 5.973 -26.938 9.352 1 69.69 197 LYS A C 1
ATOM 1482 O O . LYS A 1 197 ? 5.602 -26.438 10.422 1 69.69 197 LYS A O 1
ATOM 1487 N N . VAL A 1 198 ? 5.035 -27.016 8.336 1 63.91 198 VAL A N 1
ATOM 1488 C CA . VAL A 1 198 ? 3.615 -27.078 8.664 1 63.91 198 VAL A CA 1
ATOM 1489 C C . VAL A 1 198 ? 3.236 -28.5 9.039 1 63.91 198 VAL A C 1
ATOM 1491 O O . VAL A 1 198 ? 3.855 -29.469 8.57 1 63.91 198 VAL A O 1
ATOM 1494 N N . MET B 1 1 ? -5.668 28.234 -0.407 1 50.12 1 MET B N 1
ATOM 1495 C CA . MET B 1 1 ? -5.965 26.828 -0.672 1 50.12 1 MET B CA 1
ATOM 1496 C C . MET B 1 1 ? -7.266 26.406 0.007 1 50.12 1 MET B C 1
ATOM 1498 O O . MET B 1 1 ? -7.621 26.938 1.059 1 50.12 1 MET B O 1
ATOM 1502 N N . SER B 1 2 ? -8.188 25.969 -0.797 1 57.41 2 SER B N 1
ATOM 1503 C CA . SER B 1 2 ? -9.57 25.812 -0.352 1 57.41 2 SER B CA 1
ATOM 1504 C C . SER B 1 2 ? -9.695 24.719 0.696 1 57.41 2 SER B C 1
ATOM 1506 O O . SER B 1 2 ? -9.102 23.641 0.556 1 57.41 2 SER B O 1
ATOM 1508 N N . THR B 1 3 ? -10.172 25.172 1.797 1 68.25 3 THR B N 1
ATOM 1509 C CA . THR B 1 3 ? -10.484 24.234 2.881 1 68.25 3 THR B CA 1
ATOM 1510 C C . THR B 1 3 ? -11.828 23.547 2.637 1 68.25 3 THR B C 1
ATOM 1512 O O . THR B 1 3 ? -12.344 22.859 3.516 1 68.25 3 THR B O 1
ATOM 1515 N N . SER B 1 4 ? -12.359 23.922 1.591 1 82.69 4 SER B N 1
ATOM 1516 C CA . SER B 1 4 ? -13.562 23.281 1.079 1 82.69 4 SER B CA 1
ATOM 1517 C C . SER B 1 4 ? -13.469 23.047 -0.425 1 82.69 4 SER B C 1
ATOM 1519 O O . SER B 1 4 ? -12.508 23.484 -1.066 1 82.69 4 SER B O 1
ATOM 1521 N N . GLY B 1 5 ? -14.328 22.172 -0.94 1 91.31 5 GLY B N 1
ATOM 1522 C CA . GLY B 1 5 ? -14.258 21.875 -2.363 1 91.31 5 GLY B CA 1
ATOM 1523 C C . GLY B 1 5 ? -15.547 21.297 -2.914 1 91.31 5 GLY B C 1
ATOM 1524 O O . GLY B 1 5 ? -16.547 21.219 -2.205 1 91.31 5 GLY B O 1
ATOM 1525 N N . PRO B 1 6 ? -15.5 20.969 -4.121 1 95.69 6 PRO B N 1
ATOM 1526 C CA . PRO B 1 6 ? -16.719 20.625 -4.852 1 95.69 6 PRO B CA 1
ATOM 1527 C C . PRO B 1 6 ? -17.125 19.156 -4.668 1 95.69 6 PRO B C 1
ATOM 1529 O O . PRO B 1 6 ? -18.172 18.734 -5.152 1 95.69 6 PRO B O 1
ATOM 1532 N N . ILE B 1 7 ? -16.375 18.375 -3.98 1 97.94 7 ILE B N 1
ATOM 1533 C CA . ILE B 1 7 ? -16.656 16.953 -3.916 1 97.94 7 ILE B CA 1
ATOM 1534 C C . ILE B 1 7 ? -17.875 16.703 -3.033 1 97.94 7 ILE B C 1
ATOM 1536 O O . ILE B 1 7 ? -17.938 17.172 -1.899 1 97.94 7 ILE B O 1
ATOM 1540 N N . THR B 1 8 ? -18.828 15.922 -3.52 1 98 8 THR B N 1
ATOM 1541 C CA . THR B 1 8 ? -20.047 15.68 -2.766 1 98 8 THR B CA 1
ATOM 1542 C C . THR B 1 8 ? -20.219 14.188 -2.473 1 98 8 THR B C 1
ATOM 1544 O O . THR B 1 8 ? -21.125 13.797 -1.74 1 98 8 THR B O 1
ATOM 1547 N N . SER B 1 9 ? -19.359 13.414 -3.082 1 97.94 9 SER B N 1
ATOM 1548 C CA . SER B 1 9 ? -19.359 11.977 -2.846 1 97.94 9 SER B CA 1
ATOM 1549 C C . SER B 1 9 ? -18.047 11.344 -3.275 1 97.94 9 SER B C 1
ATOM 1551 O O . SER B 1 9 ? -17.219 12 -3.912 1 97.94 9 SER B O 1
ATOM 1553 N N . PHE B 1 10 ? -17.797 10.156 -2.887 1 98.38 10 PHE B N 1
ATOM 1554 C CA . PHE B 1 10 ? -16.75 9.336 -3.477 1 98.38 10 PHE B CA 1
ATOM 1555 C C . PHE B 1 10 ? -17.297 8.484 -4.613 1 98.38 10 PHE B C 1
ATOM 1557 O O . PHE B 1 10 ? -18.344 7.836 -4.469 1 98.38 10 PHE B O 1
ATOM 1564 N N . PRO B 1 11 ? -16.688 8.367 -5.734 1 98.56 11 PRO B N 1
ATOM 1565 C CA . PRO B 1 11 ? -15.445 9.078 -6.066 1 98.56 11 PRO B CA 1
ATOM 1566 C C . PRO B 1 11 ? -15.688 10.539 -6.434 1 98.56 11 PRO B C 1
ATOM 1568 O O . PRO B 1 11 ? -16.828 10.93 -6.73 1 98.56 11 PRO B O 1
ATOM 1571 N N . ALA B 1 12 ? -14.586 11.305 -6.305 1 98.56 12 ALA B N 1
ATOM 1572 C CA . ALA B 1 12 ? -14.648 12.672 -6.82 1 98.56 12 ALA B CA 1
ATOM 1573 C C . ALA B 1 12 ? -15.016 12.68 -8.305 1 98.56 12 ALA B C 1
ATOM 1575 O O . ALA B 1 12 ? -14.586 11.805 -9.055 1 98.56 12 ALA B O 1
ATOM 1576 N N . GLN B 1 13 ? -15.766 13.711 -8.68 1 97.19 13 GLN B N 1
ATOM 1577 C CA . GLN B 1 13 ? -16.109 13.844 -10.094 1 97.19 13 GLN B CA 1
ATOM 1578 C C . GLN B 1 13 ? -14.867 13.898 -10.969 1 97.19 13 GLN B C 1
ATOM 1580 O O . GLN B 1 13 ? -13.914 14.617 -10.656 1 97.19 13 GLN B O 1
ATOM 1585 N N . GLY B 1 14 ? -14.875 13.086 -12.008 1 97.19 14 GLY B N 1
ATOM 1586 C CA . GLY B 1 14 ? -13.734 13.062 -12.906 1 97.19 14 GLY B CA 1
ATOM 1587 C C . GLY B 1 14 ? -12.836 11.859 -12.688 1 97.19 14 GLY B C 1
ATOM 1588 O O . GLY B 1 14 ? -11.992 11.547 -13.539 1 97.19 14 GLY B O 1
ATOM 1589 N N . LEU B 1 15 ? -12.977 11.203 -11.578 1 98.5 15 LEU B N 1
ATOM 1590 C CA . LEU B 1 15 ? -12.195 10 -11.297 1 98.5 15 LEU B CA 1
ATOM 1591 C C . LEU B 1 15 ? -13.055 8.75 -11.445 1 98.5 15 LEU B C 1
ATOM 1593 O O . LEU B 1 15 ? -14.227 8.75 -11.078 1 98.5 15 LEU B O 1
ATOM 1597 N N . ARG B 1 16 ? -12.445 7.73 -12.016 1 97.94 16 ARG B N 1
ATOM 1598 C CA . ARG B 1 16 ? -13.141 6.449 -12.125 1 97.94 16 ARG B CA 1
ATOM 1599 C C . ARG B 1 16 ? -13.469 5.883 -10.75 1 97.94 16 ARG B C 1
ATOM 1601 O O . ARG B 1 16 ? -12.711 6.074 -9.797 1 97.94 16 ARG B O 1
ATOM 1608 N N . ASN B 1 17 ? -14.617 5.219 -10.672 1 98.69 17 ASN B N 1
ATOM 1609 C CA . ASN B 1 17 ? -14.898 4.441 -9.461 1 98.69 17 ASN B CA 1
ATOM 1610 C C . ASN B 1 17 ? -13.977 3.234 -9.352 1 98.69 17 ASN B C 1
ATOM 1612 O O . ASN B 1 17 ? -14.031 2.324 -10.18 1 98.69 17 ASN B O 1
ATOM 1616 N N . PRO B 1 18 ? -13.055 3.246 -8.391 1 98.69 18 PRO B N 1
ATOM 1617 C CA . PRO B 1 18 ? -12.086 2.145 -8.305 1 98.69 18 PRO B CA 1
ATOM 1618 C C . PRO B 1 18 ? -12.727 0.831 -7.871 1 98.69 18 PRO B C 1
ATOM 1620 O O . PRO B 1 18 ? -13.727 0.838 -7.148 1 98.69 18 PRO B O 1
ATOM 1623 N N . SER B 1 19 ? -12.172 -0.262 -8.281 1 98.88 19 SER B N 1
ATOM 1624 C CA . SER B 1 19 ? -12.633 -1.581 -7.859 1 98.88 19 SER B CA 1
ATOM 1625 C C . SER B 1 19 ? -11.781 -2.125 -6.719 1 98.88 19 SER B C 1
ATOM 1627 O O . SER B 1 19 ? -10.57 -1.892 -6.672 1 98.88 19 SER B O 1
ATOM 1629 N N . ARG B 1 20 ? -12.414 -2.828 -5.828 1 98.94 20 ARG B N 1
ATOM 1630 C CA . ARG B 1 20 ? -11.766 -3.656 -4.82 1 98.94 20 ARG B CA 1
ATOM 1631 C C . ARG B 1 20 ? -12.016 -5.137 -5.078 1 98.94 20 ARG B C 1
ATOM 1633 O O . ARG B 1 20 ? -13.164 -5.555 -5.266 1 98.94 20 ARG B O 1
ATOM 1640 N N . PHE B 1 21 ? -10.961 -5.879 -5.172 1 98.94 21 PHE B N 1
ATOM 1641 C CA . PHE B 1 21 ? -11.055 -7.328 -5.316 1 98.94 21 PHE B CA 1
ATOM 1642 C C . PHE B 1 21 ? -10.422 -8.031 -4.125 1 98.94 21 PHE B C 1
ATOM 1644 O O . PHE B 1 21 ? -9.219 -7.891 -3.877 1 98.94 21 PHE B O 1
ATOM 1651 N N . VAL B 1 22 ? -11.234 -8.781 -3.381 1 98.94 22 VAL B N 1
ATOM 1652 C CA . VAL B 1 22 ? -10.758 -9.539 -2.221 1 98.94 22 VAL B CA 1
ATOM 1653 C C . VAL B 1 22 ? -10.812 -11.031 -2.521 1 98.94 22 VAL B C 1
ATOM 1655 O O . VAL B 1 22 ? -11.844 -11.555 -2.938 1 98.94 22 VAL B O 1
ATOM 1658 N N . THR B 1 23 ? -9.703 -11.703 -2.32 1 98.94 23 THR B N 1
ATOM 1659 C CA . THR B 1 23 ? -9.672 -13.133 -2.604 1 98.94 23 THR B CA 1
ATOM 1660 C C . THR B 1 23 ? -9.867 -13.938 -1.323 1 98.94 23 THR B C 1
ATOM 1662 O O . THR B 1 23 ? -9.727 -13.406 -0.22 1 98.94 23 THR B O 1
ATOM 1665 N N . GLY B 1 24 ? -10.172 -15.086 -1.462 1 98.62 24 GLY B N 1
ATOM 1666 C CA . GLY B 1 24 ? -10.328 -16.109 -0.443 1 98.62 24 GLY B CA 1
ATOM 1667 C C . GLY B 1 24 ? -10.516 -17.5 -1.02 1 98.62 24 GLY B C 1
ATOM 1668 O O . GLY B 1 24 ? -9.93 -17.844 -2.051 1 98.62 24 GLY B O 1
ATOM 1669 N N . HIS B 1 25 ? -11.195 -18.344 -0.257 1 98.44 25 HIS B N 1
ATOM 1670 C CA . HIS B 1 25 ? -11.422 -19.734 -0.675 1 98.44 25 HIS B CA 1
ATOM 1671 C C . HIS B 1 25 ? -12.875 -20.141 -0.484 1 98.44 25 HIS B C 1
ATOM 1673 O O . HIS B 1 25 ? -13.508 -19.766 0.508 1 98.44 25 HIS B O 1
ATOM 1679 N N . ASN B 1 26 ? -13.406 -20.875 -1.429 1 96.94 26 ASN B N 1
ATOM 1680 C CA . ASN B 1 26 ? -14.766 -21.391 -1.271 1 96.94 26 ASN B CA 1
ATOM 1681 C C . ASN B 1 26 ? -14.773 -22.734 -0.531 1 96.94 26 ASN B C 1
ATOM 1683 O O . ASN B 1 26 ? -13.734 -23.188 -0.06 1 96.94 26 ASN B O 1
ATOM 1687 N N . ALA B 1 27 ? -15.977 -23.312 -0.415 1 94.69 27 ALA B N 1
ATOM 1688 C CA . ALA B 1 27 ? -16.156 -24.516 0.381 1 94.69 27 ALA B CA 1
ATOM 1689 C C . ALA B 1 27 ? -15.359 -25.688 -0.205 1 94.69 27 ALA B C 1
ATOM 1691 O O . ALA B 1 27 ? -14.977 -26.609 0.515 1 94.69 27 ALA B O 1
ATOM 1692 N N . ALA B 1 28 ? -15.086 -25.672 -1.503 1 95.38 28 ALA B N 1
ATOM 1693 C CA . ALA B 1 28 ? -14.344 -26.734 -2.178 1 95.38 28 ALA B CA 1
ATOM 1694 C C . ALA B 1 28 ? -12.836 -26.5 -2.064 1 95.38 28 ALA B C 1
ATOM 1696 O O . ALA B 1 28 ? -12.039 -27.328 -2.525 1 95.38 28 ALA B O 1
ATOM 1697 N N . GLY B 1 29 ? -12.43 -25.344 -1.496 1 96.06 29 GLY B N 1
ATOM 1698 C CA . GLY B 1 29 ? -11.016 -25.031 -1.312 1 96.06 29 GLY B CA 1
ATOM 1699 C C . GLY B 1 29 ? -10.406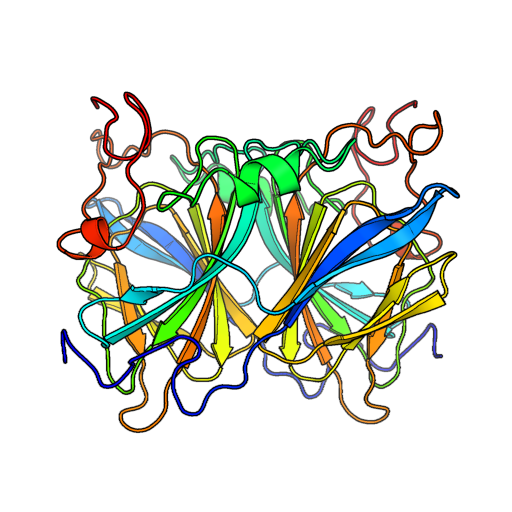 -24.312 -2.5 1 96.06 29 GLY B C 1
ATOM 1700 O O . GLY B 1 29 ? -9.188 -24.125 -2.561 1 96.06 29 GLY B O 1
ATOM 1701 N N . GLU B 1 30 ? -11.234 -23.953 -3.424 1 97.62 30 GLU B N 1
ATOM 1702 C CA . GLU B 1 30 ? -10.773 -23.188 -4.586 1 97.62 30 GLU B CA 1
ATOM 1703 C C . GLU B 1 30 ? -10.602 -21.719 -4.25 1 97.62 30 GLU B C 1
ATOM 1705 O O . GLU B 1 30 ? -11.375 -21.156 -3.471 1 97.62 30 GLU B O 1
ATOM 1710 N N . SER B 1 31 ? -9.57 -21.109 -4.887 1 98.69 31 SER B N 1
ATOM 1711 C CA . SER B 1 31 ? -9.445 -19.656 -4.762 1 98.69 31 SER B CA 1
ATOM 1712 C C . SER B 1 31 ? -10.555 -18.953 -5.52 1 98.69 31 SER B C 1
ATOM 1714 O O . SER B 1 31 ? -10.836 -19.266 -6.676 1 98.69 31 SER B O 1
ATOM 1716 N N . VAL B 1 32 ? -11.188 -17.984 -4.867 1 98.81 32 VAL B N 1
ATOM 1717 C CA . VAL B 1 32 ? -12.273 -17.219 -5.461 1 98.81 32 VAL B CA 1
ATOM 1718 C C . VAL B 1 32 ? -12.164 -15.758 -5.051 1 98.81 32 VAL B C 1
ATOM 1720 O O . VAL B 1 32 ? -11.438 -15.422 -4.113 1 98.81 32 VAL B O 1
ATOM 1723 N N . PHE B 1 33 ? -12.852 -14.914 -5.824 1 98.88 33 PHE B N 1
ATOM 1724 C CA . PHE B 1 33 ? -13.094 -13.562 -5.332 1 98.88 33 PHE B CA 1
ATOM 1725 C C . PHE B 1 33 ? -14.258 -13.547 -4.352 1 98.88 33 PHE B C 1
ATOM 1727 O O . PHE B 1 33 ? -15.414 -13.727 -4.746 1 98.88 33 PHE B O 1
ATOM 1734 N N . VAL B 1 34 ? -13.945 -13.305 -3.076 1 98.62 34 VAL B N 1
ATOM 1735 C CA . VAL B 1 34 ? -15.016 -13.289 -2.084 1 98.62 34 VAL B CA 1
ATOM 1736 C C . VAL B 1 34 ? -15.703 -11.922 -2.092 1 98.62 34 VAL B C 1
ATOM 1738 O O . VAL B 1 34 ? -16.828 -11.789 -1.614 1 98.62 34 VAL B O 1
ATOM 1741 N N . ARG B 1 35 ? -15.031 -10.891 -2.584 1 98.25 35 ARG B N 1
ATOM 1742 C CA . ARG B 1 35 ? -15.609 -9.57 -2.842 1 98.25 35 ARG B CA 1
ATOM 1743 C C . ARG B 1 35 ? -15.094 -8.992 -4.152 1 98.25 35 ARG B C 1
ATOM 1745 O O . ARG B 1 35 ? -13.906 -9.125 -4.473 1 98.25 35 ARG B O 1
ATOM 1752 N N . SER B 1 36 ? -15.945 -8.445 -4.957 1 98.62 36 SER B N 1
ATOM 1753 C CA . SER B 1 36 ? -15.688 -7.57 -6.098 1 98.62 36 SER B CA 1
ATOM 1754 C C . SER B 1 36 ? -16.594 -6.336 -6.059 1 98.62 36 SER B C 1
ATOM 1756 O O . SER B 1 36 ? -17.719 -6.367 -6.551 1 98.62 36 SER B O 1
ATOM 1758 N N . ASP B 1 37 ? -16.094 -5.32 -5.426 1 98.69 37 ASP B N 1
ATOM 1759 C CA . ASP B 1 37 ? -16.938 -4.156 -5.164 1 98.69 37 ASP B CA 1
ATOM 1760 C C . ASP B 1 37 ? -16.109 -2.871 -5.191 1 98.69 37 ASP B C 1
ATOM 1762 O O . ASP B 1 37 ? -15.086 -2.801 -5.859 1 98.69 37 ASP B O 1
ATOM 1766 N N . HIS B 1 38 ? -16.594 -1.812 -4.547 1 98.75 38 HIS B N 1
ATOM 1767 C CA . HIS B 1 38 ? -15.953 -0.51 -4.672 1 98.75 38 HIS B CA 1
ATOM 1768 C C . HIS B 1 38 ? -15.508 0.017 -3.314 1 98.75 38 HIS B C 1
ATOM 1770 O O . HIS B 1 38 ? -15.398 1.229 -3.121 1 98.75 38 HIS B O 1
ATOM 1776 N N . GLY B 1 39 ? -15.234 -0.844 -2.369 1 98.12 39 GLY B N 1
ATOM 1777 C CA . GLY B 1 39 ? -14.805 -0.433 -1.043 1 98.12 39 GLY B CA 1
ATOM 1778 C C . GLY B 1 39 ? -15.953 -0.074 -0.123 1 98.12 39 GLY B C 1
ATOM 1779 O O . GLY B 1 39 ? -17.109 -0.38 -0.419 1 98.12 39 GLY B O 1
ATOM 1780 N N . GLU B 1 40 ? -15.57 0.47 1.071 1 96.81 40 GLU B N 1
ATOM 1781 C CA . GLU B 1 40 ? -16.578 0.733 2.104 1 96.81 40 GLU B CA 1
ATOM 1782 C C . GLU B 1 40 ? -16.281 2.039 2.836 1 96.81 40 GLU B C 1
ATOM 1784 O O . GLU B 1 40 ? -15.242 2.67 2.602 1 96.81 40 GLU B O 1
ATOM 1789 N N . HIS B 1 41 ? -17.312 2.527 3.629 1 96.94 41 HIS B N 1
ATOM 1790 C CA . HIS B 1 41 ? -17.188 3.676 4.52 1 96.94 41 HIS B CA 1
ATOM 1791 C C . HIS B 1 41 ? -16.812 4.934 3.75 1 96.94 41 HIS B C 1
ATOM 1793 O O . HIS B 1 41 ? -15.883 5.648 4.148 1 96.94 41 HIS B O 1
ATOM 1799 N N . HIS B 1 42 ? -17.484 5.102 2.617 1 97.88 42 HIS B N 1
ATOM 1800 C CA . HIS B 1 42 ? -17.25 6.328 1.862 1 97.88 42 HIS B CA 1
ATOM 1801 C C . HIS B 1 42 ? -17.672 7.555 2.67 1 97.88 42 HIS B C 1
ATOM 1803 O O . HIS B 1 42 ? -18.672 7.523 3.379 1 97.88 42 HIS B O 1
ATOM 1809 N N . ALA B 1 43 ? -16.859 8.586 2.539 1 97.75 43 ALA B N 1
ATOM 1810 C CA . ALA B 1 43 ? -17.203 9.828 3.23 1 97.75 43 ALA B CA 1
ATOM 1811 C C . ALA B 1 43 ? -16.578 11.039 2.545 1 97.75 43 ALA B C 1
ATOM 1813 O O . ALA B 1 43 ? -15.438 10.977 2.08 1 97.75 43 ALA B O 1
ATOM 1814 N N . VAL B 1 44 ? -17.344 12.141 2.521 1 97.88 44 VAL B N 1
ATOM 1815 C CA . VAL B 1 44 ? -16.797 13.43 2.105 1 97.88 44 VAL B CA 1
ATOM 1816 C C . VAL B 1 44 ? -15.945 14.016 3.229 1 97.88 44 VAL B C 1
ATOM 1818 O O . VAL B 1 44 ? -16.328 13.953 4.402 1 97.88 44 VAL B O 1
ATOM 1821 N N . MET B 1 45 ? -14.836 14.555 2.828 1 96.75 45 MET B N 1
ATOM 1822 C CA . MET B 1 45 ? -13.914 15.102 3.818 1 96.75 45 MET B CA 1
ATOM 1823 C C . MET B 1 45 ? -13.742 16.609 3.633 1 96.75 45 MET B C 1
ATOM 1825 O O . MET B 1 45 ? -13.742 17.109 2.504 1 96.75 45 MET B O 1
ATOM 1829 N N . LEU B 1 46 ? -13.508 17.344 4.785 1 95.5 46 LEU B N 1
ATOM 1830 C CA . LEU B 1 46 ? -13.133 18.75 4.789 1 95.5 46 LEU B CA 1
ATOM 1831 C C . LEU B 1 46 ? -14.055 19.562 3.879 1 95.5 46 LEU B C 1
ATOM 1833 O O . LEU B 1 46 ? -13.578 20.281 2.996 1 95.5 46 LEU B O 1
ATOM 1837 N N . ASP B 1 47 ? -15.305 19.344 4.02 1 95.31 47 ASP B N 1
ATOM 1838 C CA . ASP B 1 47 ? -16.344 20.094 3.33 1 95.31 47 ASP B CA 1
ATOM 1839 C C . ASP B 1 47 ? -16.141 20.062 1.818 1 95.31 47 ASP B C 1
ATOM 1841 O O . ASP B 1 47 ? -16.141 21.109 1.169 1 95.31 47 ASP B O 1
ATOM 1845 N N . GLY B 1 48 ? -15.781 18.875 1.315 1 97.31 48 GLY B N 1
ATOM 1846 C CA . GLY B 1 48 ? -15.734 18.688 -0.125 1 97.31 48 GLY B CA 1
ATOM 1847 C C . GLY B 1 48 ? -14.344 18.875 -0.707 1 97.31 48 GLY B C 1
ATOM 1848 O O . GLY B 1 48 ? -14.164 18.812 -1.924 1 97.31 48 GLY B O 1
ATOM 1849 N N . ALA B 1 49 ? -13.336 19.125 0.129 1 97.5 49 ALA B N 1
ATOM 1850 C CA . ALA B 1 49 ? -11.961 19.219 -0.351 1 97.5 49 ALA B CA 1
ATOM 1851 C C . ALA B 1 49 ? -11.406 17.844 -0.69 1 97.5 49 ALA B C 1
ATOM 1853 O O . ALA B 1 49 ? -10.438 17.734 -1.447 1 97.5 49 ALA B O 1
ATOM 1854 N N . GLY B 1 50 ? -12.008 16.828 -0.128 1 97.81 50 GLY B N 1
ATOM 1855 C CA . GLY B 1 50 ? -11.617 15.461 -0.405 1 97.81 50 GLY B CA 1
ATOM 1856 C C . GLY B 1 50 ? -12.734 14.461 -0.156 1 97.81 50 GLY B C 1
ATOM 1857 O O . GLY B 1 50 ? -13.836 14.844 0.254 1 97.81 50 GLY B O 1
ATOM 1858 N N . ALA B 1 51 ? -12.547 13.297 -0.501 1 98.5 51 ALA B N 1
ATOM 1859 C CA . ALA B 1 51 ? -13.414 12.156 -0.193 1 98.5 51 ALA B CA 1
ATOM 1860 C C . ALA B 1 51 ? -12.594 10.891 0.047 1 98.5 51 ALA B C 1
ATOM 1862 O O . ALA B 1 51 ? -11.57 10.68 -0.604 1 98.5 51 ALA B O 1
ATOM 1863 N N . GLN B 1 52 ? -13.125 10.07 0.988 1 98.62 52 GLN B N 1
ATOM 1864 C CA . GLN B 1 52 ? -12.344 8.883 1.317 1 98.62 52 GLN B CA 1
ATOM 1865 C C . GLN B 1 52 ? -13.117 7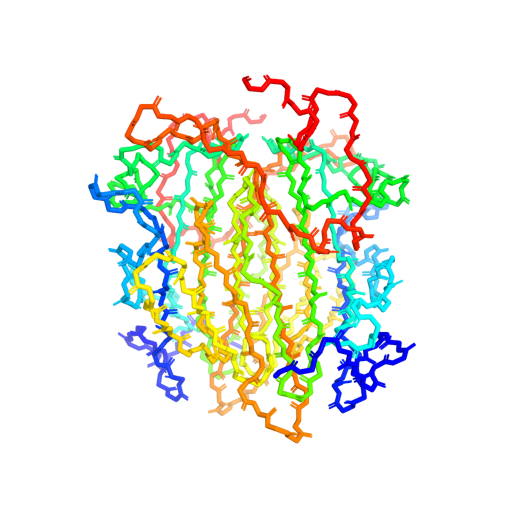.605 1.016 1 98.62 52 GLN B C 1
ATOM 1867 O O . GLN B 1 52 ? -14.352 7.625 0.938 1 98.62 52 GLN B O 1
ATOM 1872 N N . ASN B 1 53 ? -12.414 6.562 0.776 1 98.75 53 ASN B N 1
ATOM 1873 C CA . ASN B 1 53 ? -12.812 5.172 0.594 1 98.75 53 ASN B CA 1
ATOM 1874 C C . ASN B 1 53 ? -11.914 4.223 1.379 1 98.75 53 ASN B C 1
ATOM 1876 O O . ASN B 1 53 ? -10.688 4.273 1.254 1 98.75 53 ASN B O 1
ATOM 1880 N N . ILE B 1 54 ? -12.531 3.385 2.258 1 98.75 54 ILE B N 1
ATOM 1881 C CA . ILE B 1 54 ? -11.75 2.383 2.979 1 98.75 54 ILE B CA 1
ATOM 1882 C C . ILE B 1 54 ? -11.805 1.054 2.229 1 98.75 54 ILE B C 1
ATOM 1884 O O . ILE B 1 54 ? -12.867 0.456 2.08 1 98.75 54 ILE B O 1
ATOM 1888 N N . LEU B 1 55 ? -10.641 0.583 1.845 1 98.81 55 LEU B N 1
ATOM 1889 C CA . LEU B 1 55 ? -10.578 -0.604 0.999 1 98.81 55 LEU B CA 1
ATOM 1890 C C . LEU B 1 55 ? -10.312 -1.853 1.833 1 98.81 55 LEU B C 1
ATOM 1892 O O . LEU B 1 55 ? -10.68 -2.961 1.432 1 98.81 55 LEU B O 1
ATOM 1896 N N . TYR B 1 56 ? -9.719 -1.683 2.949 1 98.94 56 TYR B N 1
ATOM 1897 C CA . TYR B 1 56 ? -9.422 -2.82 3.814 1 98.94 56 TYR B CA 1
ATOM 1898 C C . TYR B 1 56 ? -8.883 -2.354 5.164 1 98.94 56 TYR B C 1
ATOM 1900 O O . TYR B 1 56 ? -8.258 -1.297 5.258 1 98.94 56 TYR B O 1
ATOM 1908 N N . SER B 1 57 ? -9.117 -3.047 6.191 1 98.88 57 SER B N 1
ATOM 1909 C CA . SER B 1 57 ? -8.43 -2.908 7.473 1 98.88 57 SER B CA 1
ATOM 1910 C C . SER B 1 57 ? -8.352 -4.246 8.203 1 98.88 57 SER B C 1
ATOM 1912 O O . SER B 1 57 ? -9.148 -5.148 7.945 1 98.88 57 SER B O 1
ATOM 1914 N N . CYS B 1 58 ? -7.383 -4.383 9.039 1 98.75 58 CYS B N 1
ATOM 1915 C CA . CYS B 1 58 ? -7.223 -5.586 9.852 1 98.75 58 CYS B CA 1
ATOM 1916 C C . CYS B 1 58 ? -6.742 -5.234 11.258 1 98.75 58 CYS B C 1
ATOM 1918 O O . CYS B 1 58 ? -6.121 -4.191 11.461 1 98.75 58 CYS B O 1
ATOM 1920 N N . ALA B 1 59 ? -6.934 -6.172 12.164 1 98.38 59 ALA B N 1
ATOM 1921 C CA . ALA B 1 59 ? -6.738 -5.891 13.586 1 98.38 59 ALA B CA 1
ATOM 1922 C C . ALA B 1 59 ? -5.297 -6.168 14.008 1 98.38 59 ALA B C 1
ATOM 1924 O O . ALA B 1 59 ? -4.867 -5.75 15.086 1 98.38 59 ALA B O 1
ATOM 1925 N N . SER B 1 60 ? -4.629 -6.895 13.156 1 98.5 60 SER B N 1
ATOM 1926 C CA . SER B 1 60 ? -3.293 -7.316 13.562 1 98.5 60 SER B CA 1
ATOM 1927 C C . SER B 1 60 ? -2.438 -7.676 12.352 1 98.5 60 SER B C 1
ATOM 1929 O O . SER B 1 60 ? -2.953 -7.82 11.242 1 98.5 60 SER B O 1
ATOM 1931 N N . ASN B 1 61 ? -1.213 -7.75 12.547 1 98.69 61 ASN B N 1
ATOM 1932 C CA . ASN B 1 61 ? -0.176 -8.336 11.703 1 98.69 61 ASN B CA 1
ATOM 1933 C C . ASN B 1 61 ? 0.719 -9.289 12.492 1 98.69 61 ASN B C 1
ATOM 1935 O O . ASN B 1 61 ? 1.556 -8.852 13.281 1 98.69 61 ASN B O 1
ATOM 1939 N N . PRO B 1 62 ? 0.587 -10.602 12.352 1 98.62 62 PRO B N 1
ATOM 1940 C CA . PRO B 1 62 ? -0.037 -11.312 11.234 1 98.62 62 PRO B CA 1
ATOM 1941 C C . PRO B 1 62 ? -1.558 -11.18 11.227 1 98.62 62 PRO B C 1
ATOM 1943 O O . PRO B 1 62 ? -2.184 -11.141 12.289 1 98.62 62 PRO B O 1
ATOM 1946 N N . VAL B 1 63 ? -2.105 -11.141 10.008 1 98.94 63 VAL B N 1
ATOM 1947 C CA . VAL B 1 63 ? -3.541 -11.008 9.781 1 98.94 63 VAL B CA 1
ATOM 1948 C C . VAL B 1 63 ? -4.227 -12.352 9.992 1 98.94 63 VAL B C 1
ATOM 1950 O O . VAL B 1 63 ? -3.725 -13.391 9.555 1 98.94 63 VAL B O 1
ATOM 1953 N N . GLN B 1 64 ? -5.348 -12.344 10.648 1 98.69 64 GLN B N 1
ATOM 1954 C CA . GLN B 1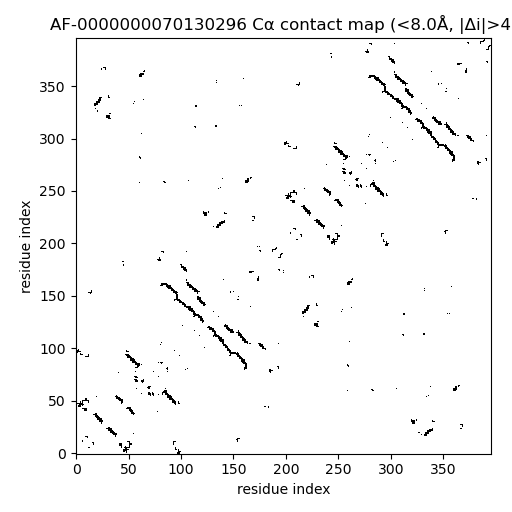 64 ? -6.191 -13.523 10.773 1 98.69 64 GLN B CA 1
ATOM 1955 C C . GLN B 1 64 ? -7.266 -13.547 9.688 1 98.69 64 GLN B C 1
ATOM 1957 O O . GLN B 1 64 ? -8.258 -12.828 9.773 1 98.69 64 GLN B O 1
ATOM 1962 N N . VAL B 1 65 ? -7.125 -14.516 8.727 1 98.69 65 VAL B N 1
ATOM 1963 C CA . VAL B 1 65 ? -8.047 -14.477 7.598 1 98.69 65 VAL B CA 1
ATOM 1964 C C . VAL B 1 65 ? -9.008 -15.656 7.676 1 98.69 65 VAL B C 1
ATOM 1966 O O . VAL B 1 65 ? -9.977 -15.734 6.914 1 98.69 65 VAL B O 1
ATOM 1969 N N . ASN B 1 66 ? -8.711 -16.656 8.562 1 98.25 66 ASN B N 1
ATOM 1970 C CA . ASN B 1 66 ? -9.594 -17.812 8.68 1 98.25 66 ASN B CA 1
ATOM 1971 C C . ASN B 1 66 ? -11.008 -17.406 9.062 1 98.25 66 ASN B C 1
ATOM 1973 O O . ASN B 1 66 ? -11.203 -16.516 9.898 1 98.25 66 ASN B O 1
ATOM 1977 N N . GLU B 1 67 ? -11.992 -18.094 8.406 1 96.88 67 GLU B N 1
ATOM 1978 C CA . GLU B 1 67 ? -13.414 -17.812 8.609 1 96.88 67 GLU B CA 1
ATOM 1979 C C . GLU B 1 67 ? -13.742 -16.359 8.312 1 96.88 67 GLU B C 1
ATOM 1981 O O . GLU B 1 67 ? -14.68 -15.797 8.883 1 96.88 67 GLU B O 1
ATOM 1986 N N . ASP B 1 68 ? -12.93 -15.648 7.539 1 98.06 68 ASP B N 1
ATOM 1987 C CA . ASP B 1 68 ? -13.094 -14.266 7.117 1 98.06 68 ASP B CA 1
ATOM 1988 C C . ASP B 1 68 ? -13.102 -13.32 8.32 1 98.06 68 ASP B C 1
ATOM 1990 O O . ASP B 1 68 ? -13.859 -12.344 8.344 1 98.06 68 ASP B O 1
ATOM 1994 N N . ALA B 1 69 ? -12.25 -13.672 9.32 1 98.56 69 ALA B N 1
ATOM 1995 C CA . ALA B 1 69 ? -12.203 -12.875 10.547 1 98.56 69 ALA B CA 1
ATOM 1996 C C . ALA B 1 69 ? -11.773 -11.438 10.25 1 98.56 69 ALA B C 1
ATOM 1998 O O . ALA B 1 69 ? -12.281 -10.492 10.859 1 98.56 69 ALA B O 1
ATOM 1999 N N . ASP B 1 70 ? -10.836 -11.258 9.359 1 98.75 70 ASP B N 1
ATOM 2000 C CA . ASP B 1 70 ? -10.383 -9.922 8.984 1 98.75 70 ASP B CA 1
ATOM 2001 C C . ASP B 1 70 ? -11.508 -9.117 8.336 1 98.75 70 ASP B C 1
ATOM 2003 O O . ASP B 1 70 ? -11.703 -7.945 8.656 1 98.75 70 ASP B O 1
ATOM 2007 N N . LEU B 1 71 ? -12.266 -9.75 7.477 1 98.5 71 LEU B N 1
ATOM 2008 C CA . LEU B 1 71 ? -13.344 -9.055 6.777 1 98.5 71 LEU B CA 1
ATOM 2009 C C . LEU B 1 71 ? -14.469 -8.688 7.742 1 98.5 71 LEU B C 1
ATOM 2011 O O . LEU B 1 71 ? -15.055 -7.609 7.637 1 98.5 71 LEU B O 1
ATOM 2015 N N . ALA B 1 72 ? -14.758 -9.664 8.633 1 98.25 72 ALA B N 1
ATOM 2016 C CA . ALA B 1 72 ? -15.75 -9.359 9.664 1 98.25 72 ALA B CA 1
ATOM 2017 C C . ALA B 1 72 ? -15.305 -8.18 10.523 1 98.25 72 ALA B C 1
ATOM 2019 O O . ALA B 1 72 ? -16.109 -7.301 10.844 1 98.25 72 ALA B O 1
ATOM 2020 N N . TYR B 1 73 ? -14.078 -8.164 10.938 1 98.25 73 TYR B N 1
ATOM 2021 C CA . TYR B 1 73 ? -13.523 -7.055 11.703 1 98.25 73 TYR B CA 1
ATOM 2022 C C . TYR B 1 73 ? -13.688 -5.738 10.953 1 98.25 73 TYR B C 1
ATOM 2024 O O . TYR B 1 73 ? -14.188 -4.758 11.508 1 98.25 73 TYR B O 1
ATOM 2032 N N . ALA B 1 74 ? -13.25 -5.695 9.672 1 97.88 74 ALA B N 1
ATOM 2033 C CA . ALA B 1 74 ? -13.273 -4.477 8.867 1 97.88 74 ALA B CA 1
ATOM 2034 C C . ALA B 1 74 ? -14.695 -3.945 8.719 1 97.88 74 ALA B C 1
ATOM 2036 O O . ALA B 1 74 ? -14.922 -2.734 8.766 1 97.88 74 ALA B O 1
ATOM 2037 N N . ALA B 1 75 ? -15.633 -4.859 8.492 1 96.06 75 ALA B N 1
ATOM 2038 C CA . ALA B 1 75 ? -17.031 -4.469 8.305 1 96.06 75 ALA B CA 1
ATOM 2039 C C . ALA B 1 75 ? -17.609 -3.861 9.586 1 96.06 75 ALA B C 1
ATOM 2041 O O . ALA B 1 75 ? -18.375 -2.895 9.531 1 96.06 75 ALA B O 1
ATOM 2042 N N . ALA B 1 76 ? -17.188 -4.312 10.695 1 95.94 76 ALA B N 1
ATOM 2043 C CA . ALA B 1 76 ? -17.781 -3.943 11.977 1 95.94 76 ALA B CA 1
ATOM 2044 C C . ALA B 1 76 ? -17.109 -2.703 12.555 1 95.94 76 ALA B C 1
ATOM 2046 O O . ALA B 1 76 ? -17.656 -2.049 13.445 1 95.94 76 ALA B O 1
ATOM 2047 N N . HIS B 1 77 ? -15.906 -2.373 11.992 1 94.56 77 HIS B N 1
ATOM 2048 C CA . HIS B 1 77 ? -15.117 -1.317 12.617 1 94.56 77 HIS B CA 1
ATOM 2049 C C . HIS B 1 77 ? -14.625 -0.313 11.586 1 94.56 77 HIS B C 1
ATOM 2051 O O . HIS B 1 77 ? -13.477 -0.388 11.141 1 94.56 77 HIS B O 1
ATOM 2057 N N . PRO B 1 78 ? -15.508 0.687 11.242 1 95 78 PRO B N 1
ATOM 2058 C CA . PRO B 1 78 ? -14.875 1.768 10.484 1 95 78 PRO B CA 1
ATOM 2059 C C . PRO B 1 78 ? -13.594 2.275 11.141 1 95 78 PRO B C 1
ATOM 2061 O O . PRO B 1 78 ? -13.602 2.662 12.312 1 95 78 PRO B O 1
ATOM 2064 N N . PRO B 1 79 ? -12.508 2.24 10.445 1 96.88 79 PRO B N 1
ATOM 2065 C CA . PRO B 1 79 ? -11.227 2.412 11.141 1 96.88 79 PRO B CA 1
ATOM 2066 C C . PRO B 1 79 ? -10.945 3.867 11.508 1 96.88 79 PRO B C 1
ATOM 2068 O O . PRO B 1 79 ? -11.312 4.777 10.766 1 96.88 79 PRO B O 1
ATOM 2071 N N . PRO B 1 80 ? -10.273 4.074 12.703 1 97.38 80 PRO B N 1
ATOM 2072 C CA . PRO B 1 80 ? -9.57 5.344 12.875 1 97.38 80 PRO B CA 1
ATOM 2073 C C . PRO B 1 80 ? -8.484 5.566 11.828 1 97.38 80 PRO B C 1
ATOM 2075 O O . PRO B 1 80 ? -8.469 4.895 10.797 1 97.38 80 PRO B O 1
ATOM 2078 N N . LEU B 1 81 ? -7.727 6.586 12.039 1 97.44 81 LEU B N 1
ATOM 2079 C CA . LEU B 1 81 ? -6.691 6.879 11.055 1 97.44 81 LEU B CA 1
ATOM 2080 C C . LEU B 1 81 ? -5.809 5.66 10.812 1 97.44 81 LEU B C 1
ATOM 2082 O O . LEU B 1 81 ? -5.52 5.32 9.664 1 97.44 81 LEU B O 1
ATOM 2086 N N . HIS B 1 82 ? -5.352 5.035 11.828 1 97.88 82 HIS B N 1
ATOM 2087 C CA . HIS B 1 82 ? -4.664 3.752 11.742 1 97.88 82 HIS B CA 1
ATOM 2088 C C . HIS B 1 82 ? -5.152 2.795 12.828 1 97.88 82 HIS B C 1
ATOM 2090 O O . HIS B 1 82 ? -5.836 3.211 13.766 1 97.88 82 HIS B O 1
ATOM 2096 N N . VAL B 1 83 ? -4.871 1.514 12.656 1 98.38 83 VAL B N 1
ATOM 2097 C CA . VAL B 1 83 ? -5.246 0.481 13.617 1 98.38 83 VAL B CA 1
ATOM 2098 C C . VAL B 1 83 ? -4.004 -0.003 14.367 1 98.38 83 VAL B C 1
ATOM 2100 O O . VAL B 1 83 ? -3.053 -0.492 13.758 1 98.38 83 VAL B O 1
ATOM 2103 N N . PRO B 1 84 ? -3.982 0.129 15.727 1 97.56 84 PRO B N 1
ATOM 2104 C CA . PRO B 1 84 ? -2.84 -0.408 16.469 1 97.56 84 PRO B CA 1
ATOM 2105 C C . PRO B 1 84 ? -2.555 -1.871 16.125 1 97.56 84 PRO B C 1
ATOM 2107 O O . PRO B 1 84 ? -3.461 -2.705 16.172 1 97.56 84 PRO B O 1
ATOM 2110 N N . ARG B 1 85 ? -1.318 -2.143 15.734 1 97.81 85 ARG B N 1
ATOM 2111 C CA . ARG B 1 85 ? -0.792 -3.467 15.414 1 97.81 85 ARG B CA 1
ATOM 2112 C C . ARG B 1 85 ? -1.378 -3.992 14.109 1 97.81 85 ARG B C 1
ATOM 2114 O O . ARG B 1 85 ? -1.021 -5.082 13.656 1 97.81 85 ARG B O 1
ATOM 2121 N N . GLY B 1 86 ? -2.32 -3.322 13.562 1 98.69 86 GLY B N 1
ATOM 2122 C CA . GLY B 1 86 ? -2.965 -3.729 12.32 1 98.69 86 GLY B CA 1
ATOM 2123 C C . GLY B 1 86 ? -2.598 -2.85 11.141 1 98.69 86 GLY B C 1
ATOM 2124 O O . GLY B 1 86 ? -1.46 -2.391 11.031 1 98.69 86 GLY B O 1
ATOM 2125 N N . ALA B 1 87 ? -3.492 -2.748 10.195 1 98.94 87 ALA B N 1
ATOM 2126 C CA . ALA B 1 87 ? -3.295 -1.93 9.008 1 98.94 87 ALA B CA 1
ATOM 2127 C C . ALA B 1 87 ? -4.617 -1.346 8.516 1 98.94 87 ALA B C 1
ATOM 2129 O O . ALA B 1 87 ? -5.688 -1.885 8.812 1 98.94 87 ALA B O 1
ATOM 2130 N N . VAL B 1 88 ? -4.543 -0.238 7.867 1 98.94 88 VAL B N 1
ATOM 2131 C CA . VAL B 1 88 ? -5.66 0.376 7.156 1 98.94 88 VAL B CA 1
ATOM 2132 C C . VAL B 1 88 ? -5.254 0.674 5.715 1 98.94 88 VAL B C 1
ATOM 2134 O O . VAL B 1 88 ? -4.16 1.184 5.465 1 98.94 88 VAL B O 1
ATOM 2137 N N . VAL B 1 89 ? -6.055 0.257 4.73 1 98.94 89 VAL B N 1
ATOM 2138 C CA . VAL B 1 89 ? -5.918 0.644 3.33 1 98.94 89 VAL B CA 1
ATOM 2139 C C . VAL B 1 89 ? -6.957 1.707 2.982 1 98.94 89 VAL B C 1
ATOM 2141 O O . VAL B 1 89 ? -8.156 1.415 2.908 1 98.94 89 VAL B O 1
ATOM 2144 N N . ARG B 1 90 ? -6.477 2.955 2.791 1 98.88 90 ARG B N 1
ATOM 2145 C CA . ARG B 1 90 ? -7.344 4.117 2.633 1 98.88 90 ARG B CA 1
ATOM 2146 C C . ARG B 1 90 ? -7.047 4.852 1.33 1 98.88 90 ARG B C 1
ATOM 2148 O O . ARG B 1 90 ? -5.883 5.121 1.016 1 98.88 90 ARG B O 1
ATOM 2155 N N . MET B 1 91 ? -8.078 5.098 0.6 1 98.94 91 MET B N 1
ATOM 2156 C CA . MET B 1 91 ? -7.965 5.895 -0.617 1 98.94 91 MET B CA 1
ATOM 2157 C C . MET B 1 91 ? -8.594 7.273 -0.426 1 98.94 91 MET B C 1
ATOM 2159 O O . MET B 1 91 ? -9.672 7.391 0.156 1 98.94 91 MET B O 1
ATOM 2163 N N . ILE B 1 92 ? -7.93 8.328 -0.849 1 98.88 92 ILE B N 1
ATOM 2164 C CA . ILE B 1 92 ? -8.453 9.688 -0.74 1 98.88 92 ILE B CA 1
ATOM 2165 C C . ILE B 1 92 ? -8.406 10.367 -2.105 1 98.88 92 ILE B C 1
ATOM 2167 O O . ILE B 1 92 ? -7.359 10.398 -2.752 1 98.88 92 ILE B O 1
ATOM 2171 N N . ASP B 1 93 ? -9.531 10.828 -2.531 1 98.81 93 ASP B N 1
ATOM 2172 C CA . ASP B 1 93 ? -9.617 11.742 -3.672 1 98.81 93 ASP B CA 1
ATOM 2173 C C . ASP B 1 93 ? -9.477 13.195 -3.227 1 98.81 93 ASP B C 1
ATOM 2175 O O . ASP B 1 93 ? -10.125 13.617 -2.266 1 98.81 93 ASP B O 1
ATOM 2179 N N . PHE B 1 94 ? -8.695 13.945 -3.896 1 98.5 94 PHE B N 1
ATOM 2180 C CA . PHE B 1 94 ? -8.484 15.359 -3.627 1 98.5 94 PHE B CA 1
ATOM 2181 C C . PHE B 1 94 ? -9.141 16.219 -4.703 1 98.5 94 PHE B C 1
ATOM 2183 O O . PHE B 1 94 ? -8.945 15.984 -5.895 1 98.5 94 PHE B O 1
ATOM 2190 N N . ALA B 1 95 ? -9.883 17.25 -4.289 1 98.25 95 ALA B N 1
ATOM 2191 C CA . ALA B 1 95 ? -10.414 18.219 -5.238 1 98.25 95 ALA B CA 1
ATOM 2192 C C . ALA B 1 95 ? -9.289 19 -5.914 1 98.25 95 ALA B C 1
ATOM 2194 O O . ALA B 1 95 ? -8.172 19.062 -5.398 1 98.25 95 ALA B O 1
ATOM 2195 N N . PRO B 1 96 ? -9.586 19.594 -7.059 1 97.56 96 PRO B N 1
ATOM 2196 C CA . PRO B 1 96 ? -8.586 20.438 -7.711 1 97.56 96 PRO B CA 1
ATOM 2197 C C . PRO B 1 96 ? -8.047 21.531 -6.785 1 97.56 96 PRO B C 1
ATOM 2199 O O . PRO B 1 96 ? -8.82 22.266 -6.176 1 97.56 96 PRO B O 1
ATOM 2202 N N . GLY B 1 97 ? -6.766 21.5 -6.625 1 96.56 97 GLY B N 1
ATOM 2203 C CA . GLY B 1 97 ? -6.09 22.562 -5.902 1 96.56 97 GLY B CA 1
ATOM 2204 C C . GLY B 1 97 ? -6.215 22.438 -4.398 1 96.56 97 GLY B C 1
ATOM 2205 O O . GLY B 1 97 ? -5.66 23.234 -3.652 1 96.56 97 GLY B O 1
ATOM 2206 N N . SER B 1 98 ? -6.891 21.422 -3.904 1 96.69 98 SER B N 1
ATOM 2207 C CA . SER B 1 98 ? -7.145 21.312 -2.473 1 96.69 98 SER B CA 1
ATOM 2208 C C . SER B 1 98 ? -5.895 20.859 -1.725 1 96.69 98 SER B C 1
ATOM 2210 O O . SER B 1 98 ? -4.988 20.266 -2.314 1 96.69 98 SER B O 1
ATOM 2212 N N . GLU B 1 99 ? -5.836 21.219 -0.456 1 95.5 99 GLU B N 1
ATOM 2213 C CA . GLU B 1 99 ? -4.715 20.859 0.404 1 95.5 99 GLU B CA 1
ATOM 2214 C C . GLU B 1 99 ? -5.188 20.516 1.812 1 95.5 99 GLU B C 1
ATOM 2216 O O . GLU B 1 99 ? -6.18 21.062 2.293 1 95.5 99 GLU B O 1
ATOM 2221 N N . SER B 1 100 ? -4.52 19.625 2.434 1 95.19 100 SER B N 1
ATOM 2222 C CA . SER B 1 100 ? -4.746 19.391 3.855 1 95.19 100 SER B CA 1
ATOM 2223 C C . SER B 1 100 ? -4.059 20.438 4.711 1 95.19 100 SER B C 1
ATOM 2225 O O . SER B 1 100 ? -3.156 21.141 4.238 1 95.19 100 SER B O 1
ATOM 2227 N N . ASN B 1 101 ? -4.516 20.625 5.973 1 95.5 101 ASN B N 1
ATOM 2228 C CA . ASN B 1 101 ? -3.672 21.359 6.902 1 95.5 101 ASN B CA 1
ATOM 2229 C C . ASN B 1 101 ? -2.379 20.609 7.207 1 95.5 101 ASN B C 1
ATOM 2231 O O . ASN B 1 101 ? -2.285 19.406 6.969 1 95.5 101 ASN B O 1
ATOM 2235 N N . MET B 1 102 ? -1.361 21.391 7.602 1 97.25 102 MET B N 1
ATOM 2236 C CA . MET B 1 102 ? -0.166 20.75 8.141 1 97.25 102 MET B CA 1
ATOM 2237 C C . MET B 1 102 ? -0.51 19.891 9.352 1 97.25 102 MET B C 1
ATOM 2239 O O . MET B 1 102 ? -1.172 20.359 10.281 1 97.25 102 MET B O 1
ATOM 2243 N N . HIS B 1 103 ? -0.038 18.578 9.359 1 98.12 103 HIS B N 1
ATOM 2244 C CA . HIS B 1 103 ? -0.482 17.672 10.414 1 98.12 103 HIS B CA 1
ATOM 2245 C C . HIS B 1 103 ? 0.529 16.547 10.641 1 98.12 103 HIS B C 1
ATOM 2247 O O . HIS B 1 103 ? 1.427 16.344 9.82 1 98.12 103 HIS B O 1
ATOM 2253 N N . ARG B 1 104 ? 0.43 15.891 11.766 1 98.31 104 ARG B N 1
ATOM 2254 C CA . ARG B 1 104 ? 1.218 14.719 12.117 1 98.31 104 ARG B CA 1
ATOM 2255 C C . ARG B 1 104 ? 0.327 13.602 12.648 1 98.31 104 ARG B C 1
ATOM 2257 O O . ARG B 1 104 ? -0.362 13.773 13.656 1 98.31 104 ARG B O 1
ATOM 2264 N N . ALA B 1 105 ? 0.231 12.523 11.859 1 97.81 105 ALA B N 1
ATOM 2265 C CA . ALA B 1 105 ? -0.291 11.258 12.359 1 97.81 105 ALA B CA 1
ATOM 2266 C C . ALA B 1 105 ? 0.835 10.359 12.867 1 97.81 105 ALA B C 1
ATOM 2268 O O . ALA B 1 105 ? 1.843 10.172 12.18 1 97.81 105 ALA B O 1
ATOM 2269 N N . VAL B 1 106 ? 0.684 9.859 14.102 1 97.69 106 VAL B N 1
ATOM 2270 C CA . VAL B 1 106 ? 1.726 8.992 14.641 1 97.69 106 VAL B CA 1
ATOM 2271 C C . VAL B 1 106 ? 1.501 7.559 14.18 1 97.69 106 VAL B C 1
ATOM 2273 O O . VAL B 1 106 ? 1.008 6.723 14.938 1 97.69 106 VAL B O 1
ATOM 2276 N N . CYS B 1 107 ? 1.836 7.25 13.047 1 98.56 107 CYS B N 1
ATOM 2277 C CA . CYS B 1 107 ? 1.79 5.965 12.359 1 98.56 107 CYS B CA 1
ATOM 2278 C C . CYS B 1 107 ? 2.736 5.953 11.172 1 98.56 107 CYS B C 1
ATOM 2280 O O . CYS B 1 107 ? 3.393 6.953 10.883 1 98.56 107 CYS B O 1
ATOM 2282 N N . LEU B 1 108 ? 2.975 4.844 10.586 1 98.88 108 LEU B N 1
ATOM 2283 C CA . LEU B 1 108 ? 3.701 4.746 9.328 1 98.88 108 LEU B CA 1
ATOM 2284 C C . LEU B 1 108 ? 2.738 4.742 8.141 1 98.88 108 LEU B C 1
ATOM 2286 O O . LEU B 1 108 ? 1.858 3.881 8.055 1 98.88 108 LEU B O 1
ATOM 2290 N N . GLY B 1 109 ? 2.871 5.738 7.262 1 98.94 109 GLY B N 1
ATOM 2291 C CA . GLY B 1 109 ? 2.027 5.816 6.082 1 98.94 109 GLY B CA 1
ATOM 2292 C C . GLY B 1 109 ? 2.771 5.523 4.793 1 98.94 109 GLY B C 1
ATOM 2293 O O . GLY B 1 109 ? 3.752 6.199 4.469 1 98.94 109 GLY B O 1
ATOM 2294 N N . ILE B 1 110 ? 2.338 4.539 4.066 1 99 110 ILE B N 1
ATOM 2295 C CA . ILE B 1 110 ? 2.809 4.254 2.717 1 99 110 ILE B CA 1
ATOM 2296 C C . ILE B 1 110 ? 1.831 4.832 1.695 1 99 110 ILE B C 1
ATOM 2298 O O . ILE B 1 110 ? 0.692 4.371 1.587 1 99 110 ILE B O 1
ATOM 2302 N N . GLY B 1 111 ? 2.279 5.84 0.973 1 98.94 111 GLY B N 1
ATOM 2303 C CA . GLY B 1 111 ? 1.393 6.512 0.034 1 98.94 111 GLY B CA 1
ATOM 2304 C C . GLY B 1 111 ? 1.834 6.367 -1.41 1 98.94 111 GLY B C 1
ATOM 2305 O O . GLY B 1 111 ? 3.029 6.414 -1.707 1 98.94 111 GLY B O 1
ATOM 2306 N N . THR B 1 112 ? 0.931 6.172 -2.295 1 98.94 112 THR B N 1
ATOM 2307 C CA . THR B 1 112 ? 1.212 6.195 -3.727 1 98.94 112 THR B CA 1
ATOM 2308 C C . THR B 1 112 ? 0.135 6.977 -4.473 1 98.94 112 THR B C 1
ATOM 2310 O O . THR B 1 112 ? -1.024 7 -4.059 1 98.94 112 THR B O 1
ATOM 2313 N N . VAL B 1 113 ? 0.542 7.621 -5.562 1 98.88 113 VAL B N 1
ATOM 2314 C CA . VAL B 1 113 ? -0.39 8.352 -6.414 1 98.88 113 VAL B CA 1
ATOM 2315 C C . VAL B 1 113 ? -1.016 7.402 -7.43 1 98.88 113 VAL B C 1
ATOM 2317 O O . VAL B 1 113 ? -0.304 6.723 -8.172 1 98.88 113 VAL B O 1
ATOM 2320 N N . CYS B 1 114 ? -2.33 7.348 -7.453 1 98.62 114 CYS B N 1
ATOM 2321 C CA . CYS B 1 114 ? -3.027 6.539 -8.445 1 98.62 114 CYS B CA 1
ATOM 2322 C C . CYS B 1 114 ? -3.35 7.355 -9.688 1 98.62 114 CYS B C 1
ATOM 2324 O O . CYS B 1 114 ? -3.27 6.848 -10.812 1 98.62 114 CYS B O 1
ATOM 2326 N N . GLU B 1 115 ? -3.754 8.578 -9.461 1 98.44 115 GLU B N 1
ATOM 2327 C CA . GLU B 1 115 ? -4.105 9.508 -10.531 1 98.44 115 GLU B CA 1
ATOM 2328 C C . GLU B 1 115 ? -3.764 10.945 -10.156 1 98.44 115 GLU B C 1
ATOM 2330 O O . GLU B 1 115 ? -3.99 11.367 -9.016 1 98.44 115 GLU B O 1
ATOM 2335 N N . GLY B 1 116 ? -3.227 11.688 -11.148 1 98.44 116 GLY B N 1
ATOM 2336 C CA . GLY B 1 116 ? -2.863 13.078 -10.922 1 98.44 116 GLY B CA 1
ATOM 2337 C C . GLY B 1 116 ? -1.46 13.25 -10.367 1 98.44 116 GLY B C 1
ATOM 2338 O O . GLY B 1 116 ? -0.6 12.391 -10.578 1 98.44 116 GLY B O 1
ATOM 2339 N N . GLU B 1 117 ? -1.223 14.438 -9.898 1 98.81 117 GLU B N 1
ATOM 2340 C CA . GLU B 1 117 ? 0.018 14.82 -9.234 1 98.81 117 GLU B CA 1
ATOM 2341 C C . GLU B 1 117 ? -0.257 15.438 -7.867 1 98.81 117 GLU B C 1
ATOM 2343 O O . GLU B 1 117 ? -1.124 16.312 -7.738 1 98.81 117 GLU B O 1
ATOM 2348 N N . VAL B 1 118 ? 0.441 14.945 -6.867 1 98.88 118 VAL B N 1
ATOM 2349 C CA . VAL B 1 118 ? 0.195 15.391 -5.5 1 98.88 118 VAL B CA 1
ATOM 2350 C C . VAL B 1 118 ? 1.507 15.844 -4.859 1 98.88 118 VAL B C 1
ATOM 2352 O O . VAL B 1 118 ? 2.531 15.172 -4.996 1 98.88 118 VAL B O 1
ATOM 2355 N N . GLU B 1 119 ? 1.444 16.953 -4.215 1 98.88 119 GLU B N 1
ATOM 2356 C CA . GLU B 1 119 ? 2.619 17.484 -3.525 1 98.88 119 GLU B CA 1
ATOM 2357 C C . GLU B 1 119 ? 2.621 17.078 -2.053 1 98.88 119 GLU B C 1
ATOM 2359 O O . GLU B 1 119 ? 1.611 17.234 -1.361 1 98.88 119 GLU B O 1
ATOM 2364 N N . LEU B 1 120 ? 3.709 16.484 -1.614 1 98.94 120 LEU B N 1
ATOM 2365 C CA . LEU B 1 120 ? 3.982 16.234 -0.205 1 98.94 120 LEU B CA 1
ATOM 2366 C C . LEU B 1 120 ? 4.941 17.281 0.363 1 98.94 120 LEU B C 1
ATOM 2368 O O . LEU B 1 120 ? 6.09 17.375 -0.076 1 98.94 120 LEU B O 1
ATOM 2372 N N . SER B 1 121 ? 4.441 18.062 1.326 1 98.88 121 SER B N 1
ATOM 2373 C CA . SER B 1 121 ? 5.262 19.078 1.965 1 98.88 121 SER B CA 1
ATOM 2374 C C . SER B 1 121 ? 5.484 18.766 3.441 1 98.88 121 SER B C 1
ATOM 2376 O O . SER B 1 121 ? 4.582 18.266 4.117 1 98.88 121 SER B O 1
ATOM 2378 N N . LEU B 1 122 ? 6.66 19.141 3.887 1 98.81 122 LEU B N 1
ATOM 2379 C CA . LEU B 1 122 ? 7.031 18.781 5.254 1 98.81 122 LEU B CA 1
ATOM 2380 C C . LEU B 1 122 ? 7.105 20.031 6.133 1 98.81 122 LEU B C 1
ATOM 2382 O O . LEU B 1 122 ? 7.531 21.094 5.68 1 98.81 122 LEU B O 1
ATOM 2386 N N . GLY B 1 123 ? 6.691 19.828 7.352 1 97.75 123 GLY B N 1
ATOM 2387 C CA . GLY B 1 123 ? 6.715 20.906 8.32 1 97.75 123 GLY B CA 1
ATOM 2388 C C . GLY B 1 123 ? 8.086 21.141 8.922 1 97.75 123 GLY B C 1
ATOM 2389 O O . GLY B 1 123 ? 8.828 20.188 9.188 1 97.75 123 GLY B O 1
ATOM 2390 N N . GLY B 1 124 ? 8.32 22.406 9.219 1 94.94 124 GLY B N 1
ATOM 2391 C CA . GLY B 1 124 ? 9.609 22.766 9.781 1 94.94 124 GLY B CA 1
ATOM 2392 C C . GLY B 1 124 ? 10.648 23.078 8.719 1 94.94 124 GLY B C 1
ATOM 2393 O O . GLY B 1 124 ? 11.055 24.234 8.555 1 94.94 124 GLY B O 1
ATOM 2394 N N . SER B 1 125 ? 10.953 22.109 7.953 1 95.19 125 SER B N 1
ATOM 2395 C CA . SER B 1 125 ? 11.977 22.266 6.918 1 95.19 125 SER B CA 1
ATOM 2396 C C . SER B 1 125 ? 11.43 23.047 5.727 1 95.19 125 SER B C 1
ATOM 2398 O O . SER B 1 125 ? 12.18 23.719 5.016 1 95.19 125 SER B O 1
ATOM 2400 N N . GLY B 1 126 ? 10.18 22.859 5.473 1 96.88 126 GLY B N 1
ATOM 2401 C CA . GLY B 1 126 ? 9.57 23.5 4.316 1 96.88 126 GLY B CA 1
ATOM 2402 C C . GLY B 1 126 ? 9.836 22.75 3.021 1 96.88 126 GLY B C 1
ATOM 2403 O O . GLY B 1 126 ? 9.391 23.188 1.953 1 96.88 126 GLY B O 1
ATOM 2404 N N . GLU B 1 127 ? 10.477 21.594 3.039 1 98.44 127 GLU B N 1
ATOM 2405 C CA . GLU B 1 127 ? 10.742 20.812 1.843 1 98.44 127 GLU B CA 1
ATOM 2406 C C . GLU B 1 127 ? 9.453 20.266 1.235 1 98.44 127 GLU B C 1
ATOM 2408 O O . GLU B 1 127 ? 8.492 19.984 1.956 1 98.44 127 GLU B O 1
ATOM 2413 N N . SER B 1 128 ? 9.445 20.141 -0.066 1 98.81 128 SER B N 1
ATOM 2414 C CA . SER B 1 128 ? 8.312 19.516 -0.747 1 98.81 128 SER B CA 1
ATOM 2415 C C . SER B 1 128 ? 8.766 18.688 -1.937 1 98.81 128 SER B C 1
ATOM 2417 O O . SER B 1 128 ? 9.859 18.891 -2.473 1 98.81 128 SER B O 1
ATOM 2419 N N . ARG B 1 129 ? 8.047 17.688 -2.225 1 98.94 129 ARG B N 1
ATOM 2420 C CA . ARG B 1 129 ? 8.211 16.844 -3.41 1 98.94 129 ARG B CA 1
ATOM 2421 C C . ARG B 1 129 ? 6.871 16.641 -4.117 1 98.94 129 ARG B C 1
ATOM 2423 O O . ARG B 1 129 ? 5.84 16.469 -3.469 1 98.94 129 ARG B O 1
ATOM 2430 N N . VAL B 1 130 ? 6.898 16.703 -5.441 1 98.88 130 VAL B N 1
ATOM 2431 C CA . VAL B 1 130 ? 5.723 16.344 -6.223 1 98.88 130 VAL B CA 1
ATOM 2432 C C . VAL B 1 130 ? 5.777 14.859 -6.574 1 98.88 130 VAL B C 1
ATOM 2434 O O . VAL B 1 130 ? 6.797 14.367 -7.055 1 98.88 130 VAL B O 1
ATOM 2437 N N . MET B 1 131 ? 4.691 14.219 -6.316 1 98.88 131 MET B N 1
ATOM 2438 C CA . MET B 1 131 ? 4.562 12.789 -6.594 1 98.88 131 MET B CA 1
ATOM 2439 C C . MET B 1 131 ? 3.641 12.547 -7.785 1 98.88 131 MET B C 1
ATOM 2441 O O . MET B 1 131 ? 2.615 13.211 -7.926 1 98.88 131 MET B O 1
ATOM 2445 N N . ARG B 1 132 ? 4.008 11.57 -8.57 1 98.56 132 ARG B N 1
ATOM 2446 C CA . ARG B 1 132 ? 3.262 11.117 -9.742 1 98.56 132 ARG B CA 1
ATOM 2447 C C . ARG B 1 132 ? 2.928 9.633 -9.641 1 98.56 132 ARG B C 1
ATOM 2449 O O . ARG B 1 132 ? 3.486 8.922 -8.805 1 98.56 132 ARG B O 1
ATOM 2456 N N . PRO B 1 133 ? 1.973 9.172 -10.516 1 98.06 133 PRO B N 1
ATOM 2457 C CA . PRO B 1 133 ? 1.637 7.746 -10.438 1 98.06 133 PRO B CA 1
ATOM 2458 C C . PRO B 1 133 ? 2.869 6.848 -10.469 1 98.06 133 PRO B C 1
ATOM 2460 O O . PRO B 1 133 ? 3.732 7.012 -11.336 1 98.06 133 PRO B O 1
ATOM 2463 N N . GLY B 1 134 ? 2.938 6 -9.523 1 96.81 134 GLY B N 1
ATOM 2464 C CA . GLY B 1 134 ? 4.098 5.129 -9.406 1 96.81 134 GLY B CA 1
ATOM 2465 C C . GLY B 1 134 ? 5.074 5.574 -8.336 1 96.81 134 GLY B C 1
ATOM 2466 O O . GLY B 1 134 ? 5.883 4.773 -7.859 1 96.81 134 GLY B O 1
ATOM 2467 N N . ASP B 1 135 ? 5.09 6.836 -7.973 1 98.88 135 ASP B N 1
ATOM 2468 C CA . ASP B 1 135 ? 5.93 7.289 -6.863 1 98.88 135 ASP B CA 1
ATOM 2469 C C . ASP B 1 135 ? 5.375 6.809 -5.523 1 98.88 135 ASP B C 1
ATOM 2471 O O . ASP B 1 135 ? 4.164 6.609 -5.383 1 98.88 135 ASP B O 1
ATOM 2475 N N . VAL B 1 136 ? 6.289 6.574 -4.555 1 98.94 136 VAL B N 1
ATOM 2476 C CA . VAL B 1 136 ? 5.898 6.039 -3.252 1 98.94 136 VAL B CA 1
ATOM 2477 C C . VAL B 1 136 ? 6.508 6.895 -2.141 1 98.94 136 VAL B C 1
ATOM 2479 O O . VAL B 1 136 ? 7.688 7.246 -2.195 1 98.94 136 VAL B O 1
ATOM 2482 N N . SER B 1 137 ? 5.699 7.289 -1.195 1 98.94 137 SER B N 1
ATOM 2483 C CA . SER B 1 137 ? 6.184 7.93 0.023 1 98.94 137 SER B CA 1
ATOM 2484 C C . SER B 1 137 ? 6.109 6.98 1.214 1 98.94 137 SER B C 1
ATOM 2486 O O . SER B 1 137 ? 5.168 6.195 1.333 1 98.94 137 SER B O 1
ATOM 2488 N N . ILE B 1 138 ? 7.117 6.945 1.983 1 99 138 ILE B N 1
ATOM 2489 C CA . ILE B 1 138 ? 7.152 6.328 3.305 1 99 138 ILE B CA 1
ATOM 2490 C C . ILE B 1 138 ? 7.188 7.41 4.379 1 99 138 ILE B C 1
ATOM 2492 O O . ILE B 1 138 ? 8.25 7.961 4.68 1 99 138 ILE B O 1
ATOM 2496 N N . ASN B 1 139 ? 6.023 7.734 4.934 1 98.94 139 ASN B N 1
ATOM 2497 C CA . ASN B 1 139 ? 5.918 8.789 5.938 1 98.94 139 ASN B CA 1
ATOM 2498 C C . ASN B 1 139 ? 6.012 8.227 7.352 1 98.94 139 ASN B C 1
ATOM 2500 O O . ASN B 1 139 ? 5.152 7.457 7.777 1 98.94 139 ASN B O 1
ATOM 2504 N N . ARG B 1 140 ? 7.016 8.609 8.078 1 98.81 140 ARG B N 1
ATOM 2505 C CA . ARG B 1 140 ? 7.379 8.023 9.367 1 98.81 140 ARG B CA 1
ATOM 2506 C C . ARG B 1 140 ? 7.062 8.977 10.508 1 98.81 140 ARG B C 1
ATOM 2508 O O . ARG B 1 140 ? 7.926 9.258 11.344 1 98.81 140 ARG B O 1
ATOM 2515 N N . GLY B 1 141 ? 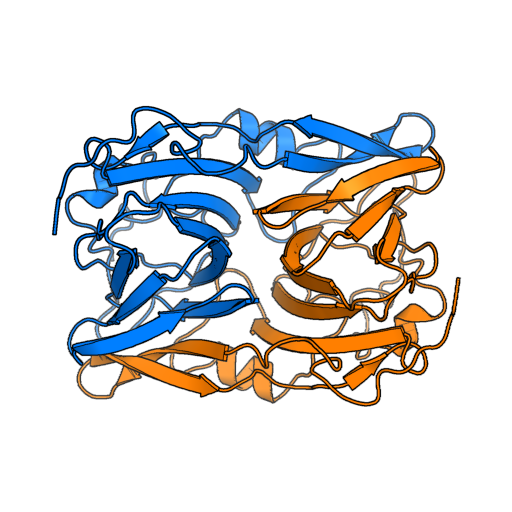5.809 9.406 10.523 1 98.56 141 GLY B N 1
ATOM 2516 C CA . GLY B 1 141 ? 5.348 10.297 11.578 1 98.56 141 GLY B CA 1
ATOM 2517 C C . GLY B 1 141 ? 5.766 11.742 11.375 1 98.56 141 GLY B C 1
ATOM 2518 O O . GLY B 1 141 ? 5.812 12.516 12.328 1 98.56 141 GLY B O 1
ATOM 2519 N N . ALA B 1 142 ? 6.105 12.133 10.234 1 98.81 142 ALA B N 1
ATOM 2520 C CA . ALA B 1 142 ? 6.559 13.492 9.953 1 98.81 142 ALA B CA 1
ATOM 2521 C C . ALA B 1 142 ? 5.379 14.461 9.875 1 98.81 142 ALA B C 1
ATOM 2523 O O . ALA B 1 142 ? 4.305 14.102 9.391 1 98.81 142 ALA B O 1
ATOM 2524 N N . MET B 1 143 ? 5.605 15.68 10.398 1 98.69 143 MET B N 1
ATOM 2525 C CA . MET B 1 143 ? 4.688 16.781 10.102 1 98.69 143 MET B CA 1
ATOM 2526 C C . MET B 1 143 ? 4.625 17.047 8.602 1 98.69 143 MET B C 1
ATOM 2528 O O . MET B 1 143 ? 5.652 17.281 7.961 1 98.69 143 MET B O 1
ATOM 2532 N N . HIS B 1 144 ? 3.391 16.969 8.008 1 98.81 144 HIS B N 1
ATOM 2533 C CA . HIS B 1 144 ? 3.322 17.016 6.551 1 98.81 144 HIS B CA 1
ATOM 2534 C C . HIS B 1 144 ? 1.971 17.547 6.078 1 98.81 144 HIS B C 1
ATOM 2536 O O . HIS B 1 144 ? 1.05 17.703 6.883 1 98.81 144 HIS B O 1
ATOM 2542 N N . ARG B 1 145 ? 1.905 17.891 4.828 1 97.88 145 ARG B N 1
ATOM 2543 C CA . ARG B 1 145 ? 0.689 18.281 4.125 1 97.88 145 ARG B CA 1
ATOM 2544 C C . ARG B 1 145 ? 0.666 17.703 2.713 1 97.88 145 ARG B C 1
ATOM 2546 O O . ARG B 1 145 ? 1.707 17.594 2.061 1 97.88 145 ARG B O 1
ATOM 2553 N N . TRP B 1 146 ? -0.559 17.359 2.289 1 98.38 146 TRP B N 1
ATOM 2554 C CA . TRP B 1 146 ? -0.804 16.938 0.914 1 98.38 146 TRP B CA 1
ATOM 2555 C C . TRP B 1 146 ? -1.525 18.031 0.128 1 98.38 146 TRP B C 1
ATOM 2557 O O . TRP B 1 146 ? -2.436 18.672 0.647 1 98.38 146 TRP B O 1
ATOM 2567 N N . ARG B 1 147 ? -1.171 18.188 -1.112 1 97.94 147 ARG B N 1
ATOM 2568 C CA . ARG B 1 147 ? -1.861 19.141 -1.977 1 97.94 147 ARG B CA 1
ATOM 2569 C C . ARG B 1 147 ? -2.012 18.578 -3.391 1 97.94 147 ARG B C 1
ATOM 2571 O O . ARG B 1 147 ? -1.038 18.125 -3.988 1 97.94 147 ARG B O 1
ATOM 2578 N N . ASN B 1 148 ? -3.236 18.609 -3.932 1 98.5 148 ASN B N 1
ATOM 2579 C CA . ASN B 1 148 ? -3.428 18.375 -5.359 1 98.5 148 ASN B CA 1
ATOM 2580 C C . ASN B 1 148 ? -2.861 19.531 -6.195 1 98.5 148 ASN B C 1
ATOM 2582 O O . ASN B 1 148 ? -3.352 20.656 -6.121 1 98.5 148 ASN B O 1
ATOM 2586 N N . VAL B 1 149 ? -1.945 19.219 -7.023 1 97.88 149 VAL B N 1
ATOM 2587 C CA . VAL B 1 149 ? -1.198 20.234 -7.773 1 97.88 149 VAL B CA 1
ATOM 2588 C C . VAL B 1 149 ? -2.086 20.828 -8.859 1 97.88 149 VAL B C 1
ATOM 2590 O O . VAL B 1 149 ? -1.954 22.016 -9.195 1 97.88 149 VAL B O 1
ATOM 2593 N N . SER B 1 150 ? -3.037 20.094 -9.359 1 98.06 150 SER B N 1
ATOM 2594 C CA . SER B 1 150 ? -3.855 20.547 -10.484 1 98.06 150 SER B CA 1
ATOM 2595 C C . SER B 1 150 ? -4.965 21.484 -10.016 1 98.06 150 SER B C 1
ATOM 2597 O O . SER B 1 150 ? -5.711 21.156 -9.094 1 98.06 150 SER B O 1
ATOM 2599 N N . PRO B 1 151 ? -5.133 22.641 -10.625 1 95.75 151 PRO B N 1
ATOM 2600 C CA . PRO B 1 151 ? -6.242 23.547 -10.289 1 95.75 151 PRO B CA 1
ATOM 2601 C C . PRO B 1 151 ? -7.566 23.094 -10.906 1 95.75 151 PRO B C 1
ATOM 2603 O O . PRO B 1 151 ? -8.625 23.625 -10.555 1 95.75 151 PRO B O 1
ATOM 2606 N N . ASP B 1 152 ? -7.551 22.078 -11.836 1 96.69 152 ASP B N 1
ATOM 2607 C CA . ASP B 1 152 ? -8.75 21.812 -12.625 1 96.69 152 ASP B CA 1
ATOM 2608 C C . ASP B 1 152 ? -9.172 20.359 -12.492 1 96.69 152 ASP B C 1
ATOM 2610 O O . ASP B 1 152 ? -10.328 20.016 -12.75 1 96.69 152 ASP B O 1
ATOM 2614 N N . LYS B 1 153 ? -8.258 19.484 -12.156 1 98.12 153 LYS B N 1
ATOM 2615 C CA . LYS B 1 153 ? -8.555 18.062 -12.125 1 98.12 153 LYS B CA 1
ATOM 2616 C C . LYS B 1 153 ? -8.367 17.484 -10.727 1 98.12 153 LYS B C 1
ATOM 2618 O O . LYS B 1 153 ? -7.457 17.891 -10 1 98.12 153 LYS B O 1
ATOM 2623 N N . PRO B 1 154 ? -9.18 16.516 -10.344 1 98.31 154 PRO B N 1
ATOM 2624 C CA . PRO B 1 154 ? -8.961 15.82 -9.07 1 98.31 154 PRO B CA 1
ATOM 2625 C C . PRO B 1 154 ? -7.75 14.891 -9.102 1 98.31 154 PRO B C 1
ATOM 2627 O O . PRO B 1 154 ? -7.219 14.602 -10.18 1 98.31 154 PRO B O 1
ATOM 2630 N N . ALA B 1 155 ? -7.277 14.508 -7.988 1 98.69 155 ALA B N 1
ATOM 2631 C CA . ALA B 1 155 ? -6.199 13.531 -7.832 1 98.69 155 ALA B CA 1
ATOM 2632 C C . ALA B 1 155 ? -6.582 12.445 -6.828 1 98.69 155 ALA B C 1
ATOM 2634 O O . ALA B 1 155 ? -7.492 12.633 -6.016 1 98.69 155 ALA B O 1
ATOM 2635 N N . ARG B 1 156 ? -5.965 11.281 -6.93 1 98.88 156 ARG B N 1
ATOM 2636 C CA . ARG B 1 156 ? -6.266 10.141 -6.066 1 98.88 156 ARG B CA 1
ATOM 2637 C C . ARG B 1 156 ? -4.992 9.555 -5.473 1 98.88 156 ARG B C 1
ATOM 2639 O O . ARG B 1 156 ? -4.047 9.242 -6.199 1 98.88 156 ARG B O 1
ATOM 2646 N N . MET B 1 157 ? -4.992 9.414 -4.16 1 98.88 157 MET B N 1
ATOM 2647 C CA . MET B 1 157 ? -3.924 8.742 -3.43 1 98.88 157 MET B CA 1
ATOM 2648 C C . MET B 1 157 ? -4.438 7.461 -2.779 1 98.88 157 MET B C 1
ATOM 2650 O O . MET B 1 157 ? -5.594 7.391 -2.361 1 98.88 157 MET B O 1
ATOM 2654 N N . LEU B 1 158 ? -3.615 6.449 -2.746 1 98.94 158 LEU B N 1
ATOM 2655 C CA . LEU B 1 158 ? -3.809 5.262 -1.922 1 98.94 158 LEU B CA 1
ATOM 2656 C C . LEU B 1 158 ? -2.791 5.219 -0.787 1 98.94 158 LEU B C 1
ATOM 2658 O O . LEU B 1 158 ? -1.599 5.434 -1.008 1 98.94 158 LEU B O 1
ATOM 2662 N N . TYR B 1 159 ? -3.273 4.977 0.427 1 98.94 159 TYR B N 1
ATOM 2663 C CA . TYR B 1 159 ? -2.412 4.863 1.6 1 98.94 159 TYR B CA 1
ATOM 2664 C C . TYR B 1 159 ? -2.576 3.506 2.27 1 98.94 159 TYR B C 1
ATOM 2666 O O . TYR B 1 159 ? -3.695 3.006 2.41 1 98.94 159 TYR B O 1
ATOM 2674 N N . VAL B 1 160 ? -1.512 2.885 2.592 1 99 160 VAL B N 1
ATOM 2675 C CA . VAL B 1 160 ? -1.484 1.799 3.564 1 99 160 VAL B CA 1
ATOM 2676 C C . VAL B 1 160 ? -0.847 2.285 4.863 1 99 160 VAL B C 1
ATOM 2678 O O . VAL B 1 160 ? 0.317 2.691 4.879 1 99 160 VAL B O 1
ATOM 2681 N N . LEU B 1 161 ? -1.615 2.25 5.941 1 98.94 161 LEU B N 1
ATOM 2682 C CA . LEU B 1 161 ? -1.176 2.781 7.227 1 98.94 161 LEU B CA 1
ATOM 2683 C C . LEU B 1 161 ? -0.875 1.653 8.203 1 98.94 161 LEU B C 1
ATOM 2685 O O . LEU B 1 161 ? -1.71 0.771 8.422 1 98.94 161 LEU B O 1
ATOM 2689 N N . LEU B 1 162 ? 0.314 1.658 8.75 1 98.94 162 LEU B N 1
ATOM 2690 C CA . LEU B 1 162 ? 0.766 0.698 9.75 1 98.94 162 LEU B CA 1
ATOM 2691 C C . LEU B 1 162 ? 0.987 1.38 11.094 1 98.94 162 LEU B C 1
ATOM 2693 O O . LEU B 1 162 ? 1.043 2.609 11.172 1 98.94 162 LEU B O 1
ATOM 2697 N N . ASP B 1 163 ? 1.07 0.562 12.109 1 98.81 163 ASP B N 1
ATOM 2698 C CA . ASP B 1 163 ? 1.374 1.05 13.453 1 98.81 163 ASP B CA 1
ATOM 2699 C C . ASP B 1 163 ? 2.867 1.326 13.617 1 98.81 163 ASP B C 1
ATOM 2701 O O . ASP B 1 163 ? 3.686 0.791 12.867 1 98.81 163 ASP B O 1
ATOM 2705 N N . VAL B 1 164 ? 3.184 2.195 14.531 1 98.56 164 VAL B N 1
ATOM 2706 C CA . VAL B 1 164 ? 4.57 2.52 14.852 1 98.56 164 VAL B CA 1
ATOM 2707 C C . VAL B 1 164 ? 4.777 2.477 16.359 1 98.56 164 VAL B C 1
ATOM 2709 O O . VAL B 1 164 ? 3.852 2.744 17.125 1 98.56 164 VAL B O 1
ATOM 2712 N N . GLU B 1 165 ? 5.992 2.107 16.75 1 98.25 165 GLU B N 1
ATOM 2713 C CA . GLU B 1 165 ? 6.383 2.359 18.141 1 98.25 165 GLU B CA 1
ATOM 2714 C C . GLU B 1 165 ? 6.441 3.855 18.438 1 98.25 165 GLU B C 1
ATOM 2716 O O . GLU B 1 165 ? 6.555 4.668 17.516 1 98.25 165 GLU B O 1
ATOM 2721 N N . PRO B 1 166 ? 6.289 4.215 19.766 1 97.81 166 PRO B N 1
ATOM 2722 C CA . PRO B 1 166 ? 6.438 5.645 20.047 1 97.81 166 PRO B CA 1
ATOM 2723 C C . PRO B 1 166 ? 7.664 6.258 19.375 1 97.81 166 PRO B C 1
ATOM 2725 O O . PRO B 1 166 ? 8.742 5.66 19.391 1 97.81 166 PRO B O 1
ATOM 2728 N N . ILE B 1 167 ? 7.488 7.359 18.766 1 98.12 167 ILE B N 1
ATOM 2729 C CA . ILE B 1 167 ? 8.57 8.055 18.062 1 98.12 167 ILE B CA 1
ATOM 2730 C C . ILE B 1 167 ? 9.141 9.141 18.969 1 98.12 167 ILE B C 1
ATOM 2732 O O . ILE B 1 167 ? 8.414 10.023 19.438 1 98.12 167 ILE B O 1
ATOM 2736 N N . VAL B 1 168 ? 10.453 9.07 19.141 1 98.19 168 VAL B N 1
ATOM 2737 C CA . VAL B 1 168 ? 11.117 10.023 20.016 1 98.19 168 VAL B CA 1
ATOM 2738 C C . VAL B 1 168 ? 12.07 10.898 19.188 1 98.19 168 VAL B C 1
ATOM 2740 O O . VAL B 1 168 ? 12.953 10.383 18.516 1 98.19 168 VAL B O 1
ATOM 2743 N N . VAL B 1 169 ? 11.852 12.188 19.219 1 97.06 169 VAL B N 1
ATOM 2744 C CA . VAL B 1 169 ? 12.688 13.164 18.547 1 97.06 169 VAL B CA 1
ATOM 2745 C C . VAL B 1 169 ? 13.211 14.188 19.547 1 97.06 169 VAL B C 1
ATOM 2747 O O . VAL B 1 169 ? 12.422 14.852 20.234 1 97.06 169 VAL B O 1
ATOM 2750 N N . ASN B 1 170 ? 14.523 14.281 19.719 1 95 170 ASN B N 1
ATOM 2751 C CA . ASN B 1 170 ? 15.156 15.195 20.656 1 95 170 ASN B CA 1
ATOM 2752 C C . ASN B 1 170 ? 14.609 15.023 22.078 1 95 170 ASN B C 1
ATOM 2754 O O . ASN B 1 170 ? 14.258 16 22.734 1 95 170 ASN B O 1
ATOM 2758 N N . GLY B 1 171 ? 14.422 13.789 22.375 1 95.75 171 GLY B N 1
ATOM 2759 C CA . GLY B 1 171 ? 14.031 13.438 23.719 1 95.75 171 GLY B CA 1
ATOM 2760 C C . GLY B 1 171 ? 12.539 13.57 23.969 1 95.75 171 GLY B C 1
ATOM 2761 O O . GLY B 1 171 ? 12.055 13.281 25.062 1 95.75 171 GLY B O 1
ATOM 2762 N N . LYS B 1 172 ? 11.859 13.977 23.047 1 95.88 172 LYS B N 1
ATOM 2763 C CA . LYS B 1 172 ? 10.414 14.141 23.203 1 95.88 172 LYS B CA 1
ATOM 2764 C C . LYS B 1 172 ? 9.656 13.125 22.359 1 95.88 172 LYS B C 1
ATOM 2766 O O . LYS B 1 172 ? 9.953 12.945 21.172 1 95.88 172 LYS B O 1
ATOM 2771 N N . THR B 1 173 ? 8.68 12.492 22.969 1 97.44 173 THR B N 1
ATOM 2772 C CA . THR B 1 173 ? 7.816 11.578 22.219 1 97.44 173 THR B CA 1
ATOM 2773 C C . THR B 1 173 ? 6.812 12.352 21.375 1 97.44 173 THR B C 1
ATOM 2775 O O . THR B 1 173 ? 6.125 13.25 21.875 1 97.44 173 THR B O 1
ATOM 2778 N N . LEU B 1 174 ? 6.719 12.031 20.109 1 97.25 174 LEU B N 1
ATOM 2779 C CA . LEU B 1 174 ? 5.797 12.727 19.219 1 97.25 174 LEU B CA 1
ATOM 2780 C C . LEU B 1 174 ? 4.352 12.367 19.531 1 97.25 174 LEU B C 1
ATOM 2782 O O . LEU B 1 174 ? 4.051 11.211 19.859 1 97.25 174 LEU B O 1
ATOM 2786 N N . GLU B 1 175 ? 3.49 13.352 19.406 1 96.56 175 GLU B N 1
ATOM 2787 C CA . GLU B 1 175 ? 2.053 13.172 19.578 1 96.56 175 GLU B CA 1
ATOM 2788 C C . GLU B 1 175 ? 1.299 13.484 18.281 1 96.56 175 GLU B C 1
ATOM 2790 O O . GLU B 1 175 ? 1.83 14.148 17.391 1 96.56 175 GLU B O 1
ATOM 2795 N N . PHE B 1 176 ? 0.071 13 18.25 1 97.56 176 PHE B N 1
ATOM 2796 C CA . PHE B 1 176 ? -0.796 13.383 17.141 1 97.56 176 PHE B CA 1
ATOM 2797 C C . PHE B 1 176 ? -1.001 14.891 17.094 1 97.56 176 PHE B C 1
ATOM 2799 O O . PHE B 1 176 ? -1.201 15.523 18.141 1 97.56 176 PHE B O 1
ATOM 2806 N N . GLU B 1 177 ? -0.841 15.477 15.992 1 97.12 177 GLU B N 1
ATOM 2807 C CA . GLU B 1 177 ? -1.212 16.844 15.664 1 97.12 177 GLU B CA 1
ATOM 2808 C C . GLU B 1 177 ? -1.98 16.922 14.352 1 97.12 177 GLU B C 1
ATOM 2810 O O . GLU B 1 177 ? -1.387 17.125 13.289 1 97.12 177 GLU B O 1
ATOM 2815 N N . MET B 1 178 ? -3.283 16.844 14.438 1 96.5 178 MET B N 1
ATOM 2816 C CA . MET B 1 178 ? -4.066 16.562 13.234 1 96.5 178 MET B CA 1
ATOM 2817 C C . MET B 1 178 ? -4.898 17.781 12.836 1 96.5 178 MET B C 1
ATOM 2819 O O . MET B 1 178 ? -5.371 17.859 11.703 1 96.5 178 MET B O 1
ATOM 2823 N N . GLY B 1 179 ? -5.02 18.672 13.75 1 93.12 179 GLY B N 1
ATOM 2824 C CA . GLY B 1 179 ? -5.891 19.797 13.461 1 93.12 179 GLY B CA 1
ATOM 2825 C C . GLY B 1 179 ? -7.297 19.391 13.07 1 93.12 179 GLY B C 1
ATOM 2826 O O . GLY B 1 179 ? -7.914 18.562 13.75 1 93.12 179 GLY B O 1
ATOM 2827 N N . ARG B 1 180 ? -7.867 19.953 12.078 1 91.88 180 ARG B N 1
ATOM 2828 C CA . ARG B 1 180 ? -9.242 19.719 11.656 1 91.88 180 ARG B CA 1
ATOM 2829 C C . ARG B 1 180 ? -9.398 18.328 11.039 1 91.88 180 ARG B C 1
ATOM 2831 O O . ARG B 1 180 ? -10.516 17.812 10.945 1 91.88 180 ARG B O 1
ATOM 2838 N N . LEU B 1 181 ? -8.344 17.719 10.648 1 94 181 LEU B N 1
ATOM 2839 C CA . LEU B 1 181 ? -8.391 16.422 9.984 1 94 181 LEU B CA 1
ATOM 2840 C C . LEU B 1 181 ? -8.883 15.344 10.945 1 94 181 LEU B C 1
ATOM 2842 O O . LEU B 1 181 ? -9.422 14.32 10.516 1 94 181 LEU B O 1
ATOM 2846 N N . MET B 1 182 ? -8.641 15.578 12.234 1 93.25 182 MET B N 1
ATOM 2847 C CA . MET B 1 182 ? -8.945 14.508 13.188 1 93.25 182 MET B CA 1
ATOM 2848 C C . MET B 1 182 ? -10.43 14.164 13.148 1 93.25 182 MET B C 1
ATOM 2850 O O . MET B 1 182 ? -10.812 13.016 13.391 1 93.25 182 MET B O 1
ATOM 2854 N N . GLN B 1 183 ? -11.266 15.094 12.797 1 92.31 183 GLN B N 1
ATOM 2855 C CA . GLN B 1 183 ? -12.711 14.898 12.805 1 92.31 183 GLN B CA 1
ATOM 2856 C C . GLN B 1 183 ? -13.156 14.031 11.633 1 92.31 183 GLN B C 1
ATOM 2858 O O . GLN B 1 183 ? -14.305 13.578 11.586 1 92.31 183 GLN B O 1
ATOM 2863 N N . GLU B 1 184 ? -12.258 13.781 10.695 1 93.81 184 GLU B N 1
ATOM 2864 C CA . GLU B 1 184 ? -12.602 13.047 9.484 1 93.81 184 GLU B CA 1
ATOM 2865 C C . GLU B 1 184 ? -12.477 11.547 9.695 1 93.81 184 GLU B C 1
ATOM 2867 O O . GLU B 1 184 ? -12.836 10.758 8.812 1 93.81 184 GLU B O 1
ATOM 2872 N N . TYR B 1 185 ? -11.992 11.094 10.867 1 94.12 185 TYR B N 1
ATOM 2873 C CA . TYR B 1 185 ? -11.734 9.688 11.148 1 94.12 185 TYR B CA 1
ATOM 2874 C C . TYR B 1 185 ? -12.539 9.219 12.359 1 94.12 185 TYR B C 1
ATOM 2876 O O . TYR B 1 185 ? -12.961 10.039 13.18 1 94.12 185 TYR B O 1
ATOM 2884 N N . SER B 1 186 ? -12.695 7.848 12.445 1 92.56 186 SER B N 1
ATOM 2885 C CA . SER B 1 186 ? -13.328 7.285 13.633 1 92.56 186 SER B CA 1
ATOM 2886 C C . SER B 1 186 ? -12.453 7.5 14.867 1 92.56 186 SER B C 1
ATOM 2888 O O . SER B 1 186 ? -11.234 7.598 14.766 1 92.56 186 SER B O 1
ATOM 2890 N N . GLU B 1 187 ? -13.125 7.484 15.969 1 93.44 187 GLU B N 1
ATOM 2891 C CA . GLU B 1 187 ? -12.406 7.699 17.219 1 93.44 187 GLU B CA 1
ATOM 2892 C C . GLU B 1 187 ? -11.641 6.449 17.641 1 93.44 187 GLU B C 1
ATOM 2894 O O . GLU B 1 187 ? -12.117 5.328 17.453 1 93.44 187 GLU B O 1
ATOM 2899 N N . TYR B 1 188 ? -10.523 6.68 18.203 1 94.38 188 TYR B N 1
ATOM 2900 C CA . TYR B 1 188 ? -9.766 5.59 18.797 1 94.38 188 TYR B CA 1
ATOM 2901 C C . TYR B 1 188 ? -10.391 5.137 20.109 1 94.38 188 TYR B C 1
ATOM 2903 O O . TYR B 1 188 ? -11.023 5.934 20.812 1 94.38 188 TYR B O 1
ATOM 2911 N N . LYS B 1 189 ? -10.125 3.848 20.422 1 92.25 189 LYS B N 1
ATOM 2912 C CA . LYS B 1 189 ? -10.484 3.371 21.75 1 92.25 189 LYS B CA 1
ATOM 2913 C C . LYS B 1 189 ? -9.594 4.004 22.828 1 92.25 189 LYS B C 1
ATOM 2915 O O . LYS B 1 189 ? -8.539 4.551 22.516 1 92.25 189 LYS B O 1
ATOM 2920 N N . GLU B 1 190 ? -10.062 3.879 23.984 1 91.44 190 GLU B N 1
ATOM 2921 C CA . GLU B 1 190 ? -9.242 4.371 25.094 1 91.44 190 GLU B CA 1
ATOM 2922 C C . GLU B 1 190 ? -7.859 3.73 25.078 1 91.44 190 GLU B C 1
ATOM 2924 O O . GLU B 1 190 ? -7.73 2.516 24.906 1 91.44 190 GLU B O 1
ATOM 2929 N N . GLY B 1 191 ? -6.762 4.586 25.203 1 90.75 191 GLY B N 1
ATOM 2930 C CA . GLY B 1 191 ? -5.391 4.102 25.266 1 90.75 191 GLY B CA 1
ATOM 2931 C C . GLY B 1 191 ? -4.801 3.799 23.906 1 90.75 191 GLY B C 1
ATOM 2932 O O . GLY B 1 191 ? -3.697 3.256 23.812 1 90.75 191 GLY B O 1
ATOM 2933 N N . GLU B 1 192 ? -5.57 4.16 22.859 1 92.06 192 GLU B N 1
ATOM 2934 C CA . GLU B 1 192 ? -5.082 3.918 21.5 1 92.06 192 GLU B CA 1
ATOM 2935 C C . GLU B 1 192 ? -4.961 5.223 20.719 1 92.06 192 GLU B C 1
ATOM 2937 O O . GLU B 1 192 ? -5.688 6.18 20.984 1 92.06 192 GLU B O 1
ATOM 2942 N N . GLY B 1 193 ? -4.016 5.18 19.766 1 92.19 193 GLY B N 1
ATOM 2943 C CA . GLY B 1 193 ? -3.885 6.312 18.859 1 92.19 193 GLY B CA 1
ATOM 2944 C C . GLY B 1 193 ? -3.699 7.633 19.594 1 92.19 193 GLY B C 1
ATOM 2945 O O . GLY B 1 193 ? -2.828 7.758 20.453 1 92.19 193 GLY B O 1
ATOM 2946 N N . ASP B 1 194 ? -4.578 8.641 19.281 1 88.38 194 ASP B N 1
ATOM 2947 C CA . ASP B 1 194 ? -4.445 9.977 19.859 1 88.38 194 ASP B CA 1
ATOM 2948 C C . ASP B 1 194 ? -5.004 10.023 21.281 1 88.38 194 ASP B C 1
ATOM 2950 O O . ASP B 1 194 ? -4.895 11.047 21.953 1 88.38 194 ASP B O 1
ATOM 2954 N N . ASN B 1 195 ? -5.48 8.953 21.734 1 88.69 195 ASN B N 1
ATOM 2955 C CA . ASN B 1 195 ? -5.988 8.852 23.109 1 88.69 195 ASN B CA 1
ATOM 2956 C C . ASN B 1 195 ? -4.945 8.266 24.047 1 88.69 195 ASN B C 1
ATOM 2958 O O . ASN B 1 195 ? -5.211 8.086 25.234 1 88.69 195 ASN B O 1
ATOM 2962 N N . LYS B 1 196 ? -3.84 7.988 23.469 1 84.56 196 LYS B N 1
ATOM 2963 C CA . LYS B 1 196 ? -2.766 7.5 24.328 1 84.56 196 LYS B CA 1
ATOM 2964 C C . LYS B 1 196 ? -2.18 8.633 25.172 1 84.56 196 LYS B C 1
ATOM 2966 O O . LYS B 1 196 ? -1.911 9.719 24.656 1 84.56 196 LYS B O 1
ATOM 2971 N N . LYS B 1 197 ? -2.145 8.375 26.531 1 69.5 197 LYS B N 1
ATOM 2972 C CA . LYS B 1 197 ? -1.496 9.312 27.438 1 69.5 197 LYS B CA 1
ATOM 2973 C C . LYS B 1 197 ? 0.023 9.211 27.344 1 69.5 197 LYS B C 1
ATOM 2975 O O . LYS B 1 197 ? 0.59 8.133 27.531 1 69.5 197 LYS B O 1
ATOM 2980 N N . VAL B 1 198 ? 0.673 10.125 26.5 1 61.66 198 VAL B N 1
ATOM 2981 C CA . VAL B 1 198 ? 2.129 10.086 26.422 1 61.66 198 VAL B CA 1
ATOM 2982 C C . VAL B 1 198 ? 2.742 10.758 27.641 1 61.66 198 VAL B C 1
ATOM 2984 O O . VAL B 1 198 ? 2.133 11.648 28.234 1 61.66 198 VAL B O 1
#

Secondary structure (DSSP, 8-state):
--SS-S--SSSPTTS----EEEEEE-TTS-EEEEEEE--EEEEEEGGGTEEEEEEEEES-SSB--GGGHHHHHHHH----SS-TTSEEEEEEEE-TT-BPPSBB-SSEEEEEEEES-EEEEETBT--EEEE-BT-EEEEES--EEEEE--SSS-EEEEEEEE-BPPPEETTEE---B-GGGGGGSPPPPTTSGGG---/--SS-S--SSSPTTS----EEEEEE-TTS-EEEEEEE--EEEEEEGGGTEEEEEEEEES-SSB--GGGHHHHHHHH----SS-TTSEEEEEEEE-TT-BPPSBB-SSEEEEEEEES-EEEEETBT--EEEE-BT-EEEEES--EEEEE--SSS-EEEEEEEE-BPPPEETTEE---B-GGGGGGSPPPPTTSGGG---

Nearest PDB structures (foldseek):
  8x0v-assembly1_B  TM=9.564E-01  e=4.126E-22  Stachybotrys sp.
  5wsf-assembly2_C  TM=8.608E-01  e=5.957E-06  Thermotoga maritima MSB8
  6b8w-assembly1_B  TM=7.977E-01  e=2.052E-05  Enterobacter cloacae subsp. cloacae ATCC 13047
  3ht1-assembly1_A-2  TM=7.373E-01  e=1.335E-05  Streptomyces resistomycificus
  5zbe-assembly1_A  TM=7.741E-01  e=1.860E-04  Microcystis aeruginosa FACHB-905 = DIANCHI905

Solvent-accessible surface area (backbone atoms only — not comparable to full-atom values): 19665 Å² total; per-residue (Å²): 115,41,70,41,40,84,31,83,40,61,58,36,79,93,50,77,77,41,44,30,39,29,39,28,62,49,94,88,58,29,15,39,74,75,39,79,45,67,55,40,81,64,38,62,27,62,68,7,18,22,17,31,35,38,66,45,38,35,75,33,39,45,29,53,59,55,95,44,44,27,59,54,48,33,72,74,42,75,61,29,82,52,33,76,34,13,31,26,33,39,34,39,30,29,26,42,36,13,44,56,70,74,24,17,57,77,28,31,37,38,36,34,28,34,38,54,43,37,31,45,32,28,36,81,62,65,49,70,48,79,37,37,50,54,17,37,36,43,36,56,40,33,34,28,29,48,29,25,68,38,74,81,46,51,25,32,37,41,32,43,24,33,22,42,46,89,41,60,52,91,87,37,73,69,66,64,41,43,72,80,58,53,76,74,40,42,78,61,54,91,70,27,78,82,51,39,88,127,116,42,68,40,40,84,32,82,40,62,57,36,77,91,51,77,77,42,44,29,39,30,38,27,64,48,94,89,58,29,16,38,72,76,40,80,46,67,54,39,81,64,37,63,26,61,68,7,19,22,19,32,34,37,68,47,39,34,75,34,41,44,29,53,58,55,94,45,44,27,58,53,49,33,72,75,42,75,60,28,82,50,34,75,34,13,31,26,33,39,32,39,30,30,24,42,37,13,45,56,70,73,24,17,59,77,29,32,37,39,36,34,27,34,38,54,42,38,31,45,32,26,37,81,63,65,50,67,48,80,37,37,51,54,18,37,35,42,37,57,41,32,35,27,28,47,30,25,68,36,74,81,46,51,26,31,36,40,32,44,23,32,21,42,48,90,43,60,52,90,86,38,70,69,65,63,40,43,70,79,58,53,75,72,40,42,78,61,56,91,68,28,79,82,53,40,86,125

=== Feature glossary ===
The record interleaves many kinds of information about one protein. Here is each kind framed as the question it answers.

Q: What are the backbone torsion angles?
A: φ (phi) and ψ (psi) are the two rotatable backbone dihedrals per residue: φ is the C(i-1)–N–Cα–C torsion, ψ is the N–Cα–C–N(i+1) torsion, both in degrees on (−180°, 180°]. α-helical residues cluster near (−60°, −45°); β-strand residues near (−120°, +130°). A Ramachandran plot is simply a scatter of (φ, ψ) for every residue.

Q: What is the amino-acid chain?
A: This is the polypeptide sequence — one letter per residue, N-terminus first. Length ranges from a few dozen residues for small domains to over a thousand for large multi-domain proteins.

Q: How mobile is each atom in the crystal?
A: For experimental (PDB) structures, the B-factor (temperature factor) quantifies the positional spread of each atom in the crystal — a combination of thermal vibration and static disorder — in units of Å². High B-factors mark flexible loops or poorly resolved regions; low B-factors mark the rigid, well-ordered core.

Q: Are the domains correctly placed relative to each other?
A: Predicted Aligned Error (PAE) is an AlphaFold confidence matrix: entry (i, j) is the expected error in the position of residue j, in ångströms, when the prediction is superimposed on the true structure at residue i. Low PAE within a block of residues means that block is internally rigid and well-predicted; high PAE between two blocks means their relative placement is uncertain even if each block individually is confident.

Q: How confident is the AlphaFold model at each residue?
A: pLDDT is the predicted lDDT-Cα score: AlphaFold's confidence that the local environment of each residue (all inter-atomic distances within 15 Å) is correctly placed. It is a per-residue number between 0 and 100, with higher meaning more reliable.

Q: What family and function is it annotated with?
A: Functional annotations link the protein to curated databases. InterPro entries identify conserved domains and families by matching the sequence against member-database signatures (Pfam, PROSITE, CDD, …). Gene Ontology (GO) terms describe molecular function, biological process, and cellular component in a controlled vocabulary. CATH places the structure in a hierarchical fold classification (Class/Architecture/Topology/Homologous-superfamily). The organism is the source species.

Q: How big and how compact is the whole molecule?
A: Three whole-structure scalars: the radius of gyration (RMS distance of Cα from centroid, in Å), the count of Cα–Cα contacts (pairs closer than 8 Å and separated by more than four residues in sequence — i.e. tertiary, not local, contacts), and the bounding-box dimensions. Together they distinguish compact globular folds from extended fibres or disordered chains.

Q: What known structures does this most resemble?
A: The Foldseek neighbor list gives the closest experimentally determined structures in the PDB, ranked by structural alignment. TM-score near 1 means near-identical fold; near 0.3 means only rough topology match. This is how one finds what a novel AlphaFold prediction most resembles in the solved-structure universe.

Q: Which residues are buried vs exposed?
A: SASA measures how much of the protein is reachable by solvent. It is computed by rolling a water-sized probe over the atomic surface and summing the exposed area (Å²). Per-residue SASA distinguishes core (buried, low SASA) from surface (exposed, high SASA) residues; total SASA is a whole-molecule size measure.

Q: Which residues are in helices, strands, or loops?
A: Eight-state secondary structure (DSSP): H is the canonical α-helix, G the tighter 3₁₀-helix, I the wider π-helix; E/B are β-structure, T and S are turns and bends, and '-' is everything else. DSSP derives these from the pattern of main-chain N–H···O=C hydrogen bonds, not from the sequence.

Q: Where is each backbone atom in 3D?
A: Structure coordinates are given as an mmCIF _atom_site loop: one row per atom with element, residue name, chain id, sequence number, and x/y/z position in Å. Only the four main-chain atoms per residue are included here; side chains are omitted to keep the record compact.

Q: What if only a Cα trace is available?
A: Three-state secondary structure (P-SEA) collapses the eight DSSP classes into helix (a), strand (b), and coil (c). P-SEA assigns these from Cα geometry alone — distances and angles — without requiring backbone oxygens, so it works on any Cα trace.

Q: What do the rendered images show?
A: The six renders are orthographic views along the three Cartesian axes in both directions. Representation (cartoon, sticks, or surface) and color scheme (sequence-rainbow or by-chain) vary across proteins so the training set covers all the common visualization conventions.

Q: What does the local fold look like, residue by residue?
A: Foldseek's 3Di representation compresses backbone geometry into a per-residue letter drawn from a learned twenty-state alphabet. It captures the tertiary interaction pattern around each residue — which residues are packed against it in space, regardless of where they are in sequence.

Q: What do the diagnostic plots show?
A: The contact map is a binary N×N matrix image: pixel (i, j) is dark where Cα_i and Cα_j are within 8 Å and |i−j|>4. Because the |i−j|>4 filter removes local helical contacts, off-diagonal stripes parallel to the main diagonal indicate parallel β-sheets; stripes perpendicular to it indicate antiparallel β-sheets. The Ramachandran plot scatters every residue's (φ, ψ) pair against the sterically allowed regions. The PAE heatmap renders the predicted-aligned-error matrix.